Protein AF-0000000075076396 (afdb_homodimer)

Sequence (566 aa):
MNNNVFSEILSGLYDNEVVPYLGPGVLFDSNHKKTGQPIPADSESLILAMNDGQPMAPKLMYEFPRAAMNRELKRGRNFLTQFLDGVYGHSDWTRASIHNWLAEWRPHYVVDINRDTQLLDSYADVEHTLIVGVARITASQNRFKIFHYDGKEYLEIDQADANSNIPILFKPMGTPKPVSNYIASDADYVDYITELMGGFAIPQFLKEYRKDKKYLLLGLPLNRDSERMVMSDIVYAASEPKGWVMRKNPTVKEQRFCKRLGLEIIPVDCKDFMDYMIAKEAAMNNNVFSEILSGLYDNEVVPYLGPGVLFDSNHKKTGQPIPADSESLILAMNDGQPMAPKLMYEFPRAAMNRELKRGRNFLTQFLDGVYGHSDWTRASIHNWLAEWRPHYVVDINRDTQLLDSYADVEHTLIVGVARITASQNRFKIFHYDGKEYLEIDQADANSNIPILFKPMGTPKPVSNYIASDADYVDYITELMGGFAIPQFLKEYRKDKKYLLLGLPLNRDSERMVMSDIVYAASEPKGWVMRKNPTVKEQRFCKRLGLEIIPVDCKDFMDYMIAKEAA

Organism: Methylotuvimicrobium buryatense (NCBI:txid95641)

Structure (mmCIF, N/CA/C/O backbone):
data_AF-0000000075076396-model_v1
#
loop_
_entity.id
_entity.type
_entity.pdbx_description
1 polymer 'SIR2 family protein'
#
loop_
_atom_site.group_PDB
_atom_site.id
_atom_site.type_symbol
_atom_site.label_atom_id
_atom_site.label_alt_id
_atom_site.label_comp_id
_atom_site.label_asym_id
_atom_site.label_entity_id
_atom_site.label_seq_id
_atom_site.pdbx_PDB_ins_code
_atom_site.Cartn_x
_atom_site.Cartn_y
_atom_site.Cartn_z
_atom_site.occupancy
_atom_site.B_iso_or_equiv
_atom_site.auth_seq_id
_atom_site.auth_comp_id
_atom_site.auth_asym_id
_atom_site.auth_atom_id
_atom_site.pdbx_PDB_model_num
ATOM 1 N N . MET A 1 1 ? 13.984 -13.812 -32.938 1 51.5 1 MET A N 1
ATOM 2 C CA . MET A 1 1 ? 14.164 -14.438 -31.625 1 51.5 1 MET A CA 1
ATOM 3 C C . MET A 1 1 ? 15.391 -15.344 -31.625 1 51.5 1 MET A C 1
ATOM 5 O O . MET A 1 1 ? 15.641 -16.062 -32.594 1 51.5 1 MET A O 1
ATOM 9 N N . ASN A 1 2 ? 16.422 -14.977 -30.938 1 59.59 2 ASN A N 1
ATOM 10 C CA . ASN A 1 2 ? 17.656 -15.766 -30.969 1 59.59 2 ASN A CA 1
ATOM 11 C C . ASN A 1 2 ? 17.391 -17.219 -30.609 1 59.59 2 ASN A C 1
ATOM 13 O O . ASN A 1 2 ? 17 -17.531 -29.484 1 59.59 2 ASN A O 1
ATOM 17 N N . ASN A 1 3 ? 17.375 -18.094 -31.578 1 65.75 3 ASN A N 1
ATOM 18 C CA . ASN A 1 3 ? 17.062 -19.516 -31.562 1 65.75 3 ASN A CA 1
ATOM 19 C C . ASN A 1 3 ? 17.875 -20.266 -30.484 1 65.75 3 ASN A C 1
ATOM 21 O O . ASN A 1 3 ? 17.359 -21.172 -29.844 1 65.75 3 ASN A O 1
ATOM 25 N N . ASN A 1 4 ? 18.984 -19.766 -30.172 1 77.12 4 ASN A N 1
ATOM 26 C CA . ASN A 1 4 ? 19.844 -20.484 -29.25 1 77.12 4 ASN A CA 1
ATOM 27 C C . ASN A 1 4 ? 19.344 -20.359 -27.812 1 77.12 4 ASN A C 1
ATOM 29 O O . ASN A 1 4 ? 19.328 -21.328 -27.062 1 77.12 4 ASN A O 1
ATOM 33 N N . VAL A 1 5 ? 18.844 -19.203 -27.422 1 83.88 5 VAL A N 1
ATOM 34 C CA . VAL A 1 5 ? 18.406 -18.984 -26.047 1 83.88 5 VAL A CA 1
ATOM 35 C C . VAL A 1 5 ? 17.141 -19.781 -25.766 1 83.88 5 VAL A C 1
ATOM 37 O O . VAL A 1 5 ? 17 -20.375 -24.688 1 83.88 5 VAL A O 1
ATOM 40 N N . PHE A 1 6 ? 16.344 -19.906 -26.75 1 85.06 6 PHE A N 1
ATOM 41 C CA . PHE A 1 6 ? 15.094 -20.656 -26.578 1 85.06 6 PHE A CA 1
ATOM 42 C C . PHE A 1 6 ? 15.375 -22.141 -26.422 1 85.06 6 PHE A C 1
ATOM 44 O O . PHE A 1 6 ? 14.695 -22.828 -25.656 1 85.06 6 PHE A O 1
ATOM 51 N N . SER A 1 7 ? 16.359 -22.562 -27.172 1 86.44 7 SER A N 1
ATOM 52 C CA . SER A 1 7 ? 16.734 -23.984 -27.062 1 86.44 7 SER A CA 1
ATOM 53 C C . SER A 1 7 ? 17.234 -24.312 -25.656 1 86.44 7 SER A C 1
ATOM 55 O O . SER A 1 7 ? 16.891 -25.359 -25.109 1 86.44 7 SER A O 1
ATOM 57 N N . GLU A 1 8 ? 17.984 -23.438 -25.172 1 89.44 8 GLU A N 1
ATOM 58 C CA . GLU A 1 8 ? 18.484 -23.609 -23.812 1 89.44 8 GLU A CA 1
ATOM 59 C C . GLU A 1 8 ? 17.344 -23.609 -22.797 1 89.44 8 GLU A C 1
ATOM 61 O O . GLU A 1 8 ? 17.312 -24.453 -21.891 1 89.44 8 GLU A O 1
ATOM 66 N N . ILE A 1 9 ? 16.516 -22.688 -22.984 1 90.62 9 ILE A N 1
ATOM 67 C CA . ILE A 1 9 ? 15.375 -22.547 -22.078 1 90.62 9 ILE A CA 1
ATOM 68 C C . ILE A 1 9 ? 14.5 -23.797 -22.141 1 90.62 9 ILE A C 1
ATOM 70 O O . ILE A 1 9 ? 14.148 -24.359 -21.109 1 90.62 9 ILE A O 1
ATOM 74 N N . LEU A 1 10 ? 14.273 -24.219 -23.359 1 90.12 10 LEU A N 1
ATOM 75 C CA . LEU A 1 10 ? 13.383 -25.359 -23.547 1 90.12 10 LEU A CA 1
ATOM 76 C C . LEU A 1 10 ? 14 -26.641 -22.984 1 90.12 10 LEU A C 1
ATOM 78 O O . LEU A 1 10 ? 13.32 -27.422 -22.328 1 90.12 10 LEU A O 1
ATOM 82 N N . SER A 1 11 ? 15.242 -26.812 -23.25 1 91 11 SER A N 1
ATOM 83 C CA . SER A 1 11 ? 15.938 -27.969 -22.688 1 91 11 SER A CA 1
ATOM 84 C C . SER A 1 11 ? 15.906 -27.938 -21.156 1 91 11 SER A C 1
ATOM 86 O O . SER A 1 11 ? 15.664 -28.969 -20.516 1 91 11 SER A O 1
ATOM 88 N N . GLY A 1 12 ? 16.141 -26.797 -20.625 1 92.62 12 GLY A N 1
ATOM 89 C CA . GLY A 1 12 ? 16.094 -26.625 -19.172 1 92.62 12 GLY A CA 1
ATOM 90 C C . GLY A 1 12 ? 14.719 -26.891 -18.594 1 92.62 12 GLY A C 1
ATOM 91 O O . GLY A 1 12 ? 14.602 -27.453 -17.5 1 92.62 12 GLY A O 1
ATOM 92 N N . LEU A 1 13 ? 13.742 -26.469 -19.328 1 91.69 13 LEU A N 1
ATOM 93 C CA . LEU A 1 13 ? 12.367 -26.703 -18.906 1 91.69 13 LEU A CA 1
ATOM 94 C C . LEU A 1 13 ? 12.055 -28.188 -18.859 1 91.69 13 LEU A C 1
ATOM 96 O O . LEU A 1 13 ? 11.547 -28.703 -17.859 1 91.69 13 LEU A O 1
ATOM 100 N N . TYR A 1 14 ? 12.484 -28.891 -19.891 1 90.56 14 TYR A N 1
ATOM 101 C CA . TYR A 1 14 ? 12.164 -30.297 -20.016 1 90.56 14 TYR A CA 1
ATOM 102 C C . TYR A 1 14 ? 13 -31.141 -19.047 1 90.56 14 TYR A C 1
ATOM 104 O O . TYR A 1 14 ? 12.555 -32.188 -18.594 1 90.56 14 TYR A O 1
ATOM 112 N N . ASP A 1 15 ? 14.133 -30.609 -18.625 1 93.12 15 ASP A N 1
ATOM 113 C CA . ASP A 1 15 ? 15.008 -31.297 -17.688 1 93.12 15 ASP A CA 1
ATOM 114 C C . ASP A 1 15 ? 14.688 -30.891 -16.25 1 93.12 15 ASP A C 1
ATOM 116 O O . ASP A 1 15 ? 15.359 -31.312 -15.305 1 93.12 15 ASP A O 1
ATOM 120 N N . ASN A 1 16 ? 13.703 -30.031 -16.078 1 94.31 16 ASN A N 1
ATOM 121 C CA . ASN A 1 16 ? 13.258 -29.547 -14.781 1 94.31 16 ASN A CA 1
ATOM 122 C C . ASN A 1 16 ? 14.352 -28.75 -14.07 1 94.31 16 ASN A C 1
ATOM 124 O O . ASN A 1 16 ? 14.438 -28.766 -12.844 1 94.31 16 ASN A O 1
ATOM 128 N N . GLU A 1 17 ? 15.203 -28.156 -14.898 1 94.94 17 GLU A N 1
ATOM 129 C CA . GLU A 1 17 ? 16.234 -27.25 -14.391 1 94.94 17 GLU A CA 1
ATOM 130 C C . GLU A 1 17 ? 15.75 -25.812 -14.406 1 94.94 17 GLU A C 1
ATOM 132 O O . GLU A 1 17 ? 16.25 -24.969 -13.648 1 94.94 17 GLU A O 1
ATOM 137 N N . VAL A 1 18 ? 14.82 -25.578 -15.281 1 96.06 18 VAL A N 1
ATOM 138 C CA . VAL A 1 18 ? 14.188 -24.266 -15.383 1 96.06 18 VAL A CA 1
ATOM 139 C C . VAL A 1 18 ? 12.727 -24.375 -14.938 1 96.06 18 VAL A C 1
ATOM 141 O O . VAL A 1 18 ? 12 -25.266 -15.375 1 96.06 18 VAL A O 1
ATOM 144 N N . VAL A 1 19 ? 12.32 -23.516 -14.016 1 97.31 19 VAL A N 1
ATOM 145 C CA . VAL A 1 19 ? 10.969 -23.531 -13.461 1 97.31 19 VAL A CA 1
ATOM 146 C C . VAL A 1 19 ? 10.125 -22.453 -14.133 1 97.31 19 VAL A C 1
ATOM 148 O O . VAL A 1 19 ? 10.516 -21.281 -14.164 1 97.31 19 VAL A O 1
ATOM 151 N N . PRO A 1 20 ? 8.992 -22.812 -14.711 1 97.88 20 PRO A N 1
ATOM 152 C CA . PRO A 1 20 ? 8.086 -21.781 -15.219 1 97.88 20 PRO A CA 1
ATOM 153 C C . PRO A 1 20 ? 7.422 -20.969 -14.102 1 97.88 20 PRO A C 1
ATOM 155 O O . PRO A 1 20 ? 6.93 -21.547 -13.133 1 97.88 20 PRO A O 1
ATOM 158 N N . TYR A 1 21 ? 7.465 -19.719 -14.148 1 98.06 21 TYR A N 1
ATOM 159 C CA . TYR A 1 21 ? 6.773 -18.766 -13.297 1 98.06 21 TYR A CA 1
ATOM 160 C C . TYR A 1 21 ? 5.723 -17.984 -14.078 1 98.06 21 TYR A C 1
ATOM 162 O O . TYR A 1 21 ? 6.059 -17.141 -14.914 1 98.06 21 TYR A O 1
ATOM 170 N N . LEU A 1 22 ? 4.473 -18.234 -13.766 1 98.31 22 LEU A N 1
ATOM 171 C CA . LEU A 1 22 ? 3.381 -17.75 -14.609 1 98.31 22 LEU A CA 1
ATOM 172 C C . LEU A 1 22 ? 2.744 -16.5 -14.023 1 98.31 22 LEU A C 1
ATOM 174 O O . LEU A 1 22 ? 2.271 -16.516 -12.891 1 98.31 22 LEU A O 1
ATOM 178 N N . GLY A 1 23 ? 2.758 -15.469 -14.82 1 97.62 23 GLY A N 1
ATOM 179 C CA . GLY A 1 23 ? 2.035 -14.25 -14.484 1 97.62 23 GLY A CA 1
ATOM 180 C C . GLY A 1 23 ? 0.743 -14.094 -15.266 1 97.62 23 GLY A C 1
ATOM 181 O O . GLY A 1 23 ? 0.327 -15.008 -15.977 1 97.62 23 GLY A O 1
ATOM 182 N N . PRO A 1 24 ? 0.128 -12.977 -15.125 1 97.25 24 PRO A N 1
ATOM 183 C CA . PRO A 1 24 ? -1.188 -12.773 -15.727 1 97.25 24 PRO A CA 1
ATOM 184 C C . PRO A 1 24 ? -1.147 -12.82 -17.25 1 97.25 24 PRO A C 1
ATOM 186 O O . PRO A 1 24 ? -2.141 -13.188 -17.891 1 97.25 24 PRO A O 1
ATOM 189 N N . GLY A 1 25 ? -0.046 -12.547 -17.844 1 96.88 25 GLY A N 1
ATOM 190 C CA . GLY A 1 25 ? 0.075 -12.523 -19.281 1 96.88 25 GLY A CA 1
ATOM 191 C C . GLY A 1 25 ? -0.134 -13.875 -19.922 1 96.88 25 GLY A C 1
ATOM 192 O O . GLY A 1 25 ? -0.387 -13.969 -21.125 1 96.88 25 GLY A O 1
ATOM 193 N N . VAL A 1 26 ? 0.025 -14.93 -19.172 1 98.06 26 VAL A N 1
ATOM 194 C CA . VAL A 1 26 ? -0.122 -16.266 -19.75 1 98.06 26 VAL A CA 1
ATOM 195 C C . VAL A 1 26 ? -1.585 -16.516 -20.094 1 98.06 26 VAL A C 1
ATOM 197 O O . VAL A 1 26 ? -1.9 -17.469 -20.828 1 98.06 26 VAL A O 1
ATOM 200 N N . LEU A 1 27 ? -2.445 -15.664 -19.547 1 98.25 27 LEU A N 1
ATOM 201 C CA . LEU A 1 27 ? -3.879 -15.836 -19.766 1 98.25 27 LEU A CA 1
ATOM 202 C C . LEU A 1 27 ? -4.367 -14.922 -20.891 1 98.25 27 LEU A C 1
ATOM 204 O O . LEU A 1 27 ? -5.57 -14.672 -21.016 1 98.25 27 LEU A O 1
ATOM 208 N N . PHE A 1 28 ? -3.514 -14.438 -21.797 1 96.88 28 PHE A N 1
ATOM 209 C CA . PHE A 1 28 ? -3.785 -13.406 -22.797 1 96.88 28 PHE A CA 1
ATOM 210 C C . PHE A 1 28 ? -4.863 -13.859 -23.766 1 96.88 28 PHE A C 1
ATOM 212 O O . PHE A 1 28 ? -5.57 -13.039 -24.359 1 96.88 28 PHE A O 1
ATOM 219 N N . ASP A 1 29 ? -5.035 -15.156 -23.969 1 97.62 29 ASP A N 1
ATOM 220 C CA . ASP A 1 29 ? -5.973 -15.648 -24.969 1 97.62 29 ASP A CA 1
ATOM 221 C C . ASP A 1 29 ? -7.086 -16.469 -24.328 1 97.62 29 ASP A C 1
ATOM 223 O O . ASP A 1 29 ? -7.727 -17.281 -25 1 97.62 29 ASP A O 1
ATOM 227 N N . SER A 1 30 ? -7.277 -16.375 -23.016 1 98.19 30 SER A N 1
ATOM 228 C CA . SER A 1 30 ? -8.375 -17.031 -22.328 1 98.19 30 SER A CA 1
ATOM 229 C C . SER A 1 30 ? -9.602 -16.125 -22.234 1 98.19 30 SER A C 1
ATOM 231 O O . SER A 1 30 ? -9.508 -14.984 -21.781 1 98.19 30 SER A O 1
ATOM 233 N N . ASN A 1 31 ? -10.711 -16.625 -22.688 1 98.38 31 ASN A N 1
ATOM 234 C CA . ASN A 1 31 ? -11.953 -15.852 -22.719 1 98.38 31 ASN A CA 1
ATOM 235 C C . ASN A 1 31 ? -13.102 -16.609 -22.062 1 98.38 31 ASN A C 1
ATOM 237 O O . ASN A 1 31 ? -13.078 -17.844 -21.984 1 98.38 31 ASN A O 1
ATOM 241 N N . HIS A 1 32 ? -14.023 -15.82 -21.609 1 98.06 32 HIS A N 1
ATOM 242 C CA . HIS A 1 32 ? -15.234 -16.438 -21.094 1 98.06 32 HIS A CA 1
ATOM 243 C C . HIS A 1 32 ? -15.969 -17.219 -22.172 1 98.06 32 HIS A C 1
ATOM 245 O O . HIS A 1 32 ? -16.188 -16.703 -23.266 1 98.06 32 HIS A O 1
ATOM 251 N N . LYS A 1 33 ? -16.375 -18.406 -21.875 1 97.38 33 LYS A N 1
ATOM 252 C CA . LYS A 1 33 ? -16.953 -19.297 -22.875 1 97.38 33 LYS A CA 1
ATOM 253 C C . LYS A 1 33 ? -18.281 -18.766 -23.391 1 97.38 33 LYS A C 1
ATOM 255 O O . LYS A 1 33 ? -18.594 -18.891 -24.578 1 97.38 33 LYS A O 1
ATOM 260 N N . LYS A 1 34 ? -19.047 -18.125 -22.562 1 96.56 34 LYS A N 1
ATOM 261 C CA . LYS A 1 34 ? -20.375 -17.656 -22.938 1 96.56 34 LYS A CA 1
ATOM 262 C C . LYS A 1 34 ? -20.312 -16.234 -23.484 1 96.56 34 LYS A C 1
ATOM 264 O O . LYS A 1 34 ? -20.906 -15.938 -24.531 1 96.56 34 LYS A O 1
ATOM 269 N N . THR A 1 35 ? -19.609 -15.328 -22.859 1 95.62 35 THR A N 1
ATOM 270 C CA . THR A 1 35 ? -19.672 -13.914 -23.203 1 95.62 35 THR A CA 1
ATOM 271 C C . THR A 1 35 ? -18.547 -13.531 -24.156 1 95.62 35 THR A C 1
ATOM 273 O O . THR A 1 35 ? -18.594 -12.477 -24.797 1 95.62 35 THR A O 1
ATOM 276 N N . GLY A 1 36 ? -17.469 -14.289 -24.156 1 96.69 36 GLY A N 1
ATOM 277 C CA . GLY A 1 36 ? -16.344 -13.984 -25 1 96.69 36 GLY A CA 1
ATOM 278 C C . GLY A 1 36 ? -15.414 -12.938 -24.422 1 96.69 36 GLY A C 1
ATOM 279 O O . GLY A 1 36 ? -14.383 -12.609 -25 1 96.69 36 GLY A O 1
ATOM 280 N N . GLN A 1 37 ? -15.68 -12.422 -23.234 1 96.94 37 GLN A N 1
ATOM 281 C CA . GLN A 1 37 ? -14.844 -11.414 -22.594 1 96.94 37 GLN A CA 1
ATOM 282 C C . GLN A 1 37 ? -13.547 -12.023 -22.062 1 96.94 37 GLN A C 1
ATOM 284 O O . GLN A 1 37 ? -13.539 -13.156 -21.578 1 96.94 37 GLN A O 1
ATOM 289 N N . PRO A 1 38 ? -12.523 -11.258 -22.156 1 97.94 38 PRO A N 1
ATOM 290 C CA . PRO A 1 38 ? -11.25 -11.773 -21.641 1 97.94 38 PRO A CA 1
ATOM 291 C C . PRO A 1 38 ? -11.273 -11.992 -20.125 1 97.94 38 PRO A C 1
ATOM 293 O O . PRO A 1 38 ? -11.898 -11.219 -19.406 1 97.94 38 PRO A O 1
ATOM 296 N N . ILE A 1 39 ? -10.562 -13 -19.703 1 98.44 39 ILE A N 1
ATOM 297 C CA . ILE A 1 39 ? -10.438 -13.273 -18.266 1 98.44 39 ILE A CA 1
ATOM 298 C C . ILE A 1 39 ? -9.703 -12.133 -17.578 1 98.44 39 ILE A C 1
ATOM 300 O O . ILE A 1 39 ? -8.625 -11.727 -18.031 1 98.44 39 ILE A O 1
ATOM 304 N N . PRO A 1 40 ? -10.242 -11.516 -16.547 1 98.19 40 PRO A N 1
ATOM 305 C CA . PRO A 1 40 ? -9.461 -10.539 -15.781 1 98.19 40 PRO A CA 1
ATOM 306 C C . PRO A 1 40 ? -8.289 -11.172 -15.047 1 98.19 40 PRO A C 1
ATOM 308 O O . PRO A 1 40 ? -8.484 -12.055 -14.211 1 98.19 40 PRO A O 1
ATOM 311 N N . ALA A 1 41 ? -7.086 -10.797 -15.352 1 96 41 ALA A N 1
ATOM 312 C CA . ALA A 1 41 ? -5.934 -11.445 -14.727 1 96 41 ALA A CA 1
ATOM 313 C C . ALA A 1 41 ? -4.926 -10.406 -14.234 1 96 41 ALA A C 1
ATOM 315 O O . ALA A 1 41 ? -4.32 -10.578 -13.172 1 96 41 ALA A O 1
ATOM 316 N N . ASP A 1 42 ? -4.758 -9.344 -14.977 1 94.88 42 ASP A N 1
ATOM 317 C CA . ASP A 1 42 ? -3.826 -8.297 -14.562 1 94.88 42 ASP A CA 1
ATOM 318 C C . ASP A 1 42 ? -4.5 -7.289 -13.641 1 94.88 42 ASP A C 1
ATOM 320 O O . ASP A 1 42 ? -5.719 -7.324 -13.453 1 94.88 42 ASP A O 1
ATOM 324 N N . SER A 1 43 ? -3.762 -6.414 -13.086 1 94.88 43 SER A N 1
ATOM 325 C CA . SER A 1 43 ? -4.242 -5.457 -12.094 1 94.88 43 SER A CA 1
ATOM 326 C C . SER A 1 43 ? -5.418 -4.645 -12.633 1 94.88 43 SER A C 1
ATOM 328 O O . SER A 1 43 ? -6.477 -4.582 -12.008 1 94.88 43 SER A O 1
ATOM 330 N N . GLU A 1 44 ? -5.289 -4.078 -13.812 1 95.44 44 GLU A N 1
ATOM 331 C CA . GLU A 1 44 ? -6.312 -3.189 -14.359 1 95.44 44 GLU A CA 1
ATOM 332 C C . GLU A 1 44 ? -7.613 -3.939 -14.625 1 95.44 44 GLU A C 1
ATOM 334 O O . GLU A 1 44 ? -8.688 -3.482 -14.227 1 95.44 44 GLU A O 1
ATOM 339 N N . SER A 1 45 ? -7.508 -5.043 -15.312 1 97.31 45 SER A N 1
ATOM 340 C CA . SER A 1 45 ? -8.711 -5.793 -15.648 1 97.31 45 SER A CA 1
ATOM 341 C C . SER A 1 45 ? -9.406 -6.32 -14.398 1 97.31 45 SER A C 1
ATOM 343 O O . SER A 1 45 ? -10.633 -6.41 -14.352 1 97.31 45 SER A O 1
ATOM 345 N N . LEU A 1 46 ? -8.648 -6.672 -13.375 1 97.62 46 LEU A N 1
ATOM 346 C CA . LEU A 1 46 ? -9.234 -7.145 -12.125 1 97.62 46 LEU A CA 1
ATOM 347 C C . LEU A 1 46 ? -9.984 -6.023 -11.414 1 97.62 46 LEU A C 1
ATOM 349 O O . LEU A 1 46 ? -11.078 -6.242 -10.891 1 97.62 46 LEU A O 1
ATOM 353 N N . ILE A 1 47 ? -9.375 -4.809 -11.414 1 97.88 47 ILE A N 1
ATOM 354 C CA . ILE A 1 47 ? -10.016 -3.67 -10.766 1 97.88 47 ILE A CA 1
ATOM 355 C C . ILE A 1 47 ? -11.336 -3.348 -11.469 1 97.88 47 ILE A C 1
ATOM 357 O O . ILE A 1 47 ? -12.367 -3.156 -10.82 1 97.88 47 ILE A O 1
ATOM 361 N N . LEU A 1 48 ? -11.305 -3.338 -12.82 1 97.88 48 LEU A N 1
ATOM 362 C CA . LEU A 1 48 ? -12.508 -3.064 -13.594 1 97.88 48 LEU A CA 1
ATOM 363 C C . LEU A 1 48 ? -13.578 -4.113 -13.32 1 97.88 48 LEU A C 1
ATOM 365 O O . LEU A 1 48 ? -14.742 -3.773 -13.102 1 97.88 48 LEU A O 1
ATOM 369 N N . ALA A 1 49 ? -13.156 -5.344 -13.32 1 97.75 49 ALA A N 1
ATOM 370 C CA . ALA A 1 49 ? -14.109 -6.422 -13.07 1 97.75 49 ALA A CA 1
ATOM 371 C C . ALA A 1 49 ? -14.719 -6.305 -11.68 1 97.75 49 ALA A C 1
ATOM 373 O O . ALA A 1 49 ? -15.906 -6.57 -11.484 1 97.75 49 ALA A O 1
ATOM 374 N N . MET A 1 50 ? -13.914 -5.93 -10.734 1 97.94 50 MET A N 1
ATOM 375 C CA . MET A 1 50 ? -14.344 -5.824 -9.344 1 97.94 50 MET A CA 1
ATOM 376 C C . MET A 1 50 ? -15.305 -4.648 -9.156 1 97.94 50 MET A C 1
ATOM 378 O O . MET A 1 50 ? -16.125 -4.648 -8.234 1 97.94 50 MET A O 1
ATOM 382 N N . ASN A 1 51 ? -15.148 -3.676 -9.992 1 97.12 51 ASN A N 1
ATOM 383 C CA . ASN A 1 51 ? -15.961 -2.467 -9.891 1 97.12 51 ASN A CA 1
ATOM 384 C C . ASN A 1 51 ? -16.953 -2.363 -11.039 1 97.12 51 ASN A C 1
ATOM 386 O O . ASN A 1 51 ? -17.188 -1.276 -11.57 1 97.12 51 ASN A O 1
ATOM 390 N N . ASP A 1 52 ? -17.484 -3.516 -11.531 1 94.81 52 ASP A N 1
ATOM 391 C CA . ASP A 1 52 ? -18.562 -3.611 -12.5 1 94.81 52 ASP A CA 1
ATOM 392 C C . ASP A 1 52 ? -18.172 -2.979 -13.828 1 94.81 52 ASP A C 1
ATOM 394 O O . ASP A 1 52 ? -18.969 -2.281 -14.453 1 94.81 52 ASP A O 1
ATOM 398 N N . GLY A 1 53 ? -16.922 -3.121 -14.133 1 95.06 53 GLY A N 1
ATOM 399 C CA . GLY A 1 53 ? -16.453 -2.662 -15.43 1 95.06 53 GLY A CA 1
ATOM 400 C C . GLY A 1 53 ? -16.078 -1.19 -15.438 1 95.06 53 GLY A C 1
ATOM 401 O O . GLY A 1 53 ? -15.688 -0.652 -16.484 1 95.06 53 GLY A O 1
ATOM 402 N N . GLN A 1 54 ? -16.109 -0.548 -14.258 1 96.19 54 GLN A N 1
ATOM 403 C CA . GLN A 1 54 ? -15.836 0.882 -14.164 1 96.19 54 GLN A CA 1
ATOM 404 C C . GLN A 1 54 ? -14.508 1.142 -13.461 1 96.19 54 GLN A C 1
ATOM 406 O O . GLN A 1 54 ? -14.164 0.447 -12.508 1 96.19 54 GLN A O 1
ATOM 411 N N . PRO A 1 55 ? -13.828 2.107 -14.016 1 95.5 55 PRO A N 1
ATOM 412 C CA . PRO A 1 55 ? -12.594 2.465 -13.305 1 95.5 55 PRO A CA 1
ATOM 413 C C . PRO A 1 55 ? -12.859 3.055 -11.922 1 95.5 55 PRO A C 1
ATOM 415 O O . PRO A 1 55 ? -13.898 3.688 -11.711 1 95.5 55 PRO A O 1
ATOM 418 N N . MET A 1 56 ? -11.992 2.771 -11.016 1 94.06 56 MET A N 1
ATOM 419 C CA . MET A 1 56 ? -12.023 3.402 -9.695 1 94.06 56 MET A CA 1
ATOM 420 C C . MET A 1 56 ? -11.172 4.668 -9.68 1 94.06 56 MET A C 1
ATOM 422 O O . MET A 1 56 ? -10.695 5.109 -10.727 1 94.06 56 MET A O 1
ATOM 426 N N . ALA A 1 57 ? -11.055 5.309 -8.484 1 88.56 57 ALA A N 1
ATOM 427 C CA . ALA A 1 57 ? -10.188 6.477 -8.367 1 88.56 57 ALA A CA 1
ATOM 428 C C . ALA A 1 57 ? -8.773 6.156 -8.852 1 88.56 57 ALA A C 1
ATOM 430 O O . ALA A 1 57 ? -8.297 5.031 -8.688 1 88.56 57 ALA A O 1
ATOM 431 N N . PRO A 1 58 ? -8.094 7.066 -9.492 1 84.69 58 PRO A N 1
ATOM 432 C CA . PRO A 1 58 ? -6.777 6.84 -10.094 1 84.69 58 PRO A CA 1
ATOM 433 C C . PRO A 1 58 ? -5.793 6.188 -9.125 1 84.69 58 PRO A C 1
ATOM 435 O O . PRO A 1 58 ? -5.031 5.301 -9.516 1 84.69 58 PRO A O 1
ATOM 438 N N . LYS A 1 59 ? -5.844 6.559 -7.922 1 83.94 59 LYS A N 1
ATOM 439 C CA . LYS A 1 59 ? -4.914 5.996 -6.945 1 83.94 59 LYS A CA 1
ATOM 440 C C . LYS A 1 59 ? -5.184 4.508 -6.727 1 83.94 59 LYS A C 1
ATOM 442 O O . LYS A 1 59 ? -4.254 3.732 -6.484 1 83.94 59 LYS A O 1
ATOM 447 N N . LEU A 1 60 ? -6.434 4.207 -6.805 1 91.5 60 LEU A N 1
ATOM 448 C CA . LEU A 1 60 ? -6.824 2.818 -6.605 1 91.5 60 LEU A CA 1
ATOM 449 C C . LEU A 1 60 ? -6.531 1.986 -7.848 1 91.5 60 LEU A C 1
ATOM 451 O O . LEU A 1 60 ? -6.312 0.776 -7.754 1 91.5 60 LEU A O 1
ATOM 455 N N . MET A 1 61 ? -6.473 2.674 -8.977 1 92.19 61 MET A N 1
ATOM 456 C CA . MET A 1 61 ? -6.242 1.986 -10.242 1 92.19 61 MET A CA 1
ATOM 457 C C . MET A 1 61 ? -4.781 1.564 -10.375 1 92.19 61 MET A C 1
ATOM 459 O O . MET A 1 61 ? -4.438 0.786 -11.266 1 92.19 61 MET A O 1
ATOM 463 N N . TYR A 1 62 ? -3.98 2.016 -9.398 1 88.06 62 TYR A N 1
ATOM 464 C CA . TYR A 1 62 ? -2.541 1.788 -9.469 1 88.06 62 TYR A CA 1
ATOM 465 C C . TYR A 1 62 ? -2.219 0.302 -9.367 1 88.06 62 TYR A C 1
ATOM 467 O O . TYR A 1 62 ? -1.393 -0.213 -10.125 1 88.06 62 TYR A O 1
ATOM 475 N N . GLU A 1 63 ? -2.797 -0.377 -8.477 1 92.56 63 GLU A N 1
ATOM 476 C CA . GLU A 1 63 ? -2.598 -1.815 -8.328 1 92.56 63 GLU A CA 1
ATOM 477 C C . GLU A 1 63 ? -3.807 -2.475 -7.672 1 92.56 63 GLU A C 1
ATOM 479 O O . GLU A 1 63 ? -4.43 -1.896 -6.781 1 92.56 63 GLU A O 1
ATOM 484 N N . PHE A 1 64 ? -4.031 -3.664 -8.07 1 96.19 64 PHE A N 1
ATOM 485 C CA . PHE A 1 64 ? -5.219 -4.402 -7.652 1 96.19 64 PHE A CA 1
ATOM 486 C C . PHE A 1 64 ? -5.277 -4.504 -6.133 1 96.19 64 PHE A C 1
ATOM 488 O O . PHE A 1 64 ? -6.34 -4.309 -5.535 1 96.19 64 PHE A O 1
ATOM 495 N N . PRO A 1 65 ? -4.102 -4.789 -5.41 1 96.06 65 PRO A N 1
ATOM 496 C CA . PRO A 1 65 ? -4.18 -4.938 -3.953 1 96.06 65 PRO A CA 1
ATOM 497 C C . PRO A 1 65 ? -4.734 -3.691 -3.264 1 96.06 65 PRO A C 1
ATOM 499 O O . PRO A 1 65 ? -5.492 -3.803 -2.297 1 96.06 65 PRO A O 1
ATOM 502 N N . ARG A 1 66 ? -4.449 -2.564 -3.791 1 93.94 66 ARG A N 1
ATOM 503 C CA . ARG A 1 66 ? -4.926 -1.311 -3.215 1 93.94 66 ARG A CA 1
ATOM 504 C C . ARG A 1 66 ? -6.426 -1.146 -3.422 1 93.94 66 ARG A C 1
ATOM 506 O O . ARG A 1 66 ? -7.145 -0.742 -2.504 1 93.94 66 ARG A O 1
ATOM 513 N N . ALA A 1 67 ? -6.879 -1.405 -4.637 1 96.69 67 ALA A N 1
ATOM 514 C CA . ALA A 1 67 ? -8.305 -1.362 -4.934 1 96.69 67 ALA A CA 1
ATOM 515 C C . ALA A 1 67 ? -9.07 -2.387 -4.102 1 96.69 67 ALA A C 1
ATOM 517 O O . ALA A 1 67 ? -10.156 -2.098 -3.596 1 96.69 67 ALA A O 1
ATOM 518 N N . ALA A 1 68 ? -8.469 -3.537 -3.984 1 97.69 68 ALA A N 1
ATOM 519 C CA . ALA A 1 68 ? -9.078 -4.598 -3.182 1 97.69 68 ALA A CA 1
ATOM 520 C C . ALA A 1 68 ? -9.195 -4.176 -1.721 1 97.69 68 ALA A C 1
ATOM 522 O O . ALA A 1 68 ? -10.188 -4.48 -1.06 1 97.69 68 ALA A O 1
ATOM 523 N N . MET A 1 69 ? -8.227 -3.49 -1.198 1 96.06 69 MET A N 1
ATOM 524 C CA . MET A 1 69 ? -8.273 -2.992 0.174 1 96.06 69 MET A CA 1
ATOM 525 C C . MET A 1 69 ? -9.43 -2.021 0.362 1 96.06 69 MET A C 1
ATOM 527 O O . MET A 1 69 ? -10.117 -2.061 1.383 1 96.06 69 MET A O 1
ATOM 531 N N . ASN A 1 70 ? -9.586 -1.145 -0.601 1 95.38 70 ASN A N 1
ATOM 532 C CA . ASN A 1 70 ? -10.688 -0.189 -0.558 1 95.38 70 ASN A CA 1
ATOM 533 C C . ASN A 1 70 ? -12.039 -0.895 -0.475 1 95.38 70 ASN A C 1
ATOM 535 O O . ASN A 1 70 ? -12.891 -0.53 0.344 1 95.38 70 ASN A O 1
ATOM 539 N N . ARG A 1 71 ? -12.203 -1.952 -1.257 1 96.19 71 ARG A N 1
ATOM 540 C CA . ARG A 1 71 ? -13.461 -2.688 -1.287 1 96.19 71 ARG A CA 1
ATOM 541 C C . ARG A 1 71 ? -13.648 -3.502 -0.012 1 96.19 71 ARG A C 1
ATOM 543 O O . ARG A 1 71 ? -14.773 -3.652 0.473 1 96.19 71 ARG A O 1
ATOM 550 N N . GLU A 1 72 ? -12.57 -3.998 0.431 1 95.81 72 GLU A N 1
ATOM 551 C CA . GLU A 1 72 ? -12.641 -4.738 1.688 1 95.81 72 GLU A CA 1
ATOM 552 C C . GLU A 1 72 ? -13.094 -3.836 2.832 1 95.81 72 GLU A C 1
ATOM 554 O O . GLU A 1 72 ? -13.875 -4.258 3.689 1 95.81 72 GLU A O 1
ATOM 559 N N . LEU A 1 73 ? -12.602 -2.611 2.881 1 91.56 73 LEU A N 1
ATOM 560 C CA . LEU A 1 73 ? -12.961 -1.665 3.93 1 91.56 73 LEU A CA 1
ATOM 561 C C . LEU A 1 73 ? -14.445 -1.32 3.865 1 91.56 73 LEU A C 1
ATOM 563 O O . LEU A 1 73 ? -15.094 -1.156 4.902 1 91.56 73 LEU A O 1
ATOM 567 N N . LYS A 1 74 ? -15 -1.313 2.68 1 91.25 74 LYS A N 1
ATOM 568 C CA . LYS A 1 74 ? -16.375 -0.872 2.482 1 91.25 74 LYS A CA 1
ATOM 569 C C . LYS A 1 74 ? -17.344 -2.045 2.576 1 91.25 74 LYS A C 1
ATOM 571 O O . LYS A 1 74 ? -18.453 -1.899 3.1 1 91.25 74 LYS A O 1
ATOM 576 N N . ARG A 1 75 ? -16.891 -3.205 2.08 1 94 75 ARG A N 1
ATOM 577 C CA . ARG A 1 75 ? -17.859 -4.281 1.909 1 94 75 ARG A CA 1
ATOM 578 C C . ARG A 1 75 ? -17.438 -5.531 2.668 1 94 75 ARG A C 1
ATOM 580 O O . ARG A 1 75 ? -18.188 -6.512 2.738 1 94 75 ARG A O 1
ATOM 587 N N . GLY A 1 76 ? -16.188 -5.527 3.146 1 93.38 76 GLY A N 1
ATOM 588 C CA . GLY A 1 76 ? -15.703 -6.656 3.92 1 93.38 76 GLY A CA 1
ATOM 589 C C . GLY A 1 76 ? -14.859 -7.621 3.104 1 93.38 76 GLY A C 1
ATOM 590 O O . GLY A 1 76 ? -14.898 -7.594 1.872 1 93.38 76 GLY A O 1
ATOM 591 N N . ARG A 1 77 ? -14.203 -8.484 3.809 1 92.56 77 ARG A N 1
ATOM 592 C CA . ARG A 1 77 ? -13.305 -9.469 3.209 1 92.56 77 ARG A CA 1
ATOM 593 C C . ARG A 1 77 ? -14.078 -10.477 2.369 1 92.56 77 ARG A C 1
ATOM 595 O O . ARG A 1 77 ? -13.586 -10.938 1.335 1 92.56 77 ARG A O 1
ATOM 602 N N . ASN A 1 78 ? -15.25 -10.82 2.811 1 95.69 78 ASN A N 1
ATOM 603 C CA . ASN A 1 78 ? -16.078 -11.797 2.109 1 95.69 78 ASN A CA 1
ATOM 604 C C . ASN A 1 78 ? -16.453 -11.32 0.71 1 95.69 78 ASN A C 1
ATOM 606 O O . ASN A 1 78 ? -16.594 -12.125 -0.208 1 95.69 78 ASN A O 1
ATOM 610 N N . PHE A 1 79 ? -16.594 -10.062 0.586 1 97.12 79 PHE A N 1
ATOM 611 C CA . PHE A 1 79 ? -16.859 -9.508 -0.734 1 97.12 79 PHE A CA 1
ATOM 612 C C . PHE A 1 79 ? -15.773 -9.891 -1.724 1 97.12 79 PHE A C 1
ATOM 614 O O . PHE A 1 79 ? -16.062 -10.312 -2.846 1 97.12 79 PHE A O 1
ATOM 621 N N . LEU A 1 80 ? -14.555 -9.773 -1.312 1 97.31 80 LEU A N 1
ATOM 622 C CA . LEU A 1 80 ? -13.422 -10.078 -2.186 1 97.31 80 LEU A CA 1
ATOM 623 C C . LEU A 1 80 ? -13.398 -11.562 -2.547 1 97.31 80 LEU A C 1
ATOM 625 O O . LEU A 1 80 ? -13.141 -11.914 -3.699 1 97.31 80 LEU A O 1
ATOM 629 N N . THR A 1 81 ? -13.664 -12.398 -1.559 1 97.56 81 THR A N 1
ATOM 630 C CA . THR A 1 81 ? -13.688 -13.844 -1.801 1 97.56 81 THR A CA 1
ATOM 631 C C . THR A 1 81 ? -14.789 -14.203 -2.795 1 97.56 81 THR A C 1
ATOM 633 O O . THR A 1 81 ? -14.555 -14.969 -3.732 1 97.56 81 THR A O 1
ATOM 636 N N . GLN A 1 82 ? -15.922 -13.609 -2.611 1 97.88 82 GLN A N 1
ATOM 637 C CA . GLN A 1 82 ? -17.047 -13.875 -3.506 1 97.88 82 GLN A CA 1
ATOM 638 C C . GLN A 1 82 ? -16.75 -13.367 -4.914 1 97.88 82 GLN A C 1
ATOM 640 O O . GLN A 1 82 ? -17.094 -14.023 -5.898 1 97.88 82 GLN A O 1
ATOM 645 N N . PHE A 1 83 ? -16.203 -12.219 -4.957 1 98.31 83 PHE A N 1
ATOM 646 C CA . PHE A 1 83 ? -15.836 -11.648 -6.246 1 98.31 83 PHE A CA 1
ATOM 647 C C . PHE A 1 83 ? -14.875 -12.562 -6.992 1 98.31 83 PHE A C 1
ATOM 649 O O . PHE A 1 83 ? -15.125 -12.93 -8.141 1 98.31 83 PHE A O 1
ATOM 656 N N . LEU A 1 84 ? -13.805 -12.992 -6.316 1 98.5 84 LEU A N 1
ATOM 657 C CA . LEU A 1 84 ? -12.773 -13.812 -6.957 1 98.5 84 LEU A CA 1
ATOM 658 C C . LEU A 1 84 ? -13.297 -15.211 -7.242 1 98.5 84 LEU A C 1
ATOM 660 O O . LEU A 1 84 ? -12.93 -15.828 -8.25 1 98.5 84 LEU A O 1
ATOM 664 N N . ASP A 1 85 ? -14.156 -15.734 -6.367 1 98.44 85 ASP A N 1
ATOM 665 C CA . ASP A 1 85 ? -14.836 -16.984 -6.664 1 98.44 85 ASP A CA 1
ATOM 666 C C . ASP A 1 85 ? -15.68 -16.875 -7.934 1 98.44 85 ASP A C 1
ATOM 668 O O . ASP A 1 85 ? -15.742 -17.812 -8.734 1 98.44 85 ASP A O 1
ATOM 672 N N . GLY A 1 86 ? -16.359 -15.734 -8.016 1 97.94 86 GLY A N 1
ATOM 673 C CA . GLY A 1 86 ? -17.156 -15.492 -9.211 1 97.94 86 GLY A CA 1
ATOM 674 C C . GLY A 1 86 ? -16.328 -15.484 -10.484 1 97.94 86 GLY A C 1
ATOM 675 O O . GLY A 1 86 ? -16.719 -16.078 -11.484 1 97.94 86 GLY A O 1
ATOM 676 N N . VAL A 1 87 ? -15.203 -14.867 -10.414 1 97.94 87 VAL A N 1
ATOM 677 C CA . VAL A 1 87 ? -14.352 -14.695 -11.586 1 97.94 87 VAL A CA 1
ATOM 678 C C . VAL A 1 87 ? -13.664 -16.016 -11.922 1 97.94 87 VAL A C 1
ATOM 680 O O . VAL A 1 87 ? -13.648 -16.438 -13.086 1 97.94 87 VAL A O 1
ATOM 683 N N . TYR A 1 88 ? -13.156 -16.719 -10.891 1 98.25 88 TYR A N 1
ATOM 684 C CA . TYR A 1 88 ? -12.211 -17.797 -11.195 1 98.25 88 TYR A CA 1
ATOM 685 C C . TYR A 1 88 ? -12.805 -19.156 -10.852 1 98.25 88 TYR A C 1
ATOM 687 O O . TYR A 1 88 ? -12.359 -20.188 -11.367 1 98.25 88 TYR A O 1
ATOM 695 N N . GLY A 1 89 ? -13.75 -19.188 -9.938 1 96.75 89 GLY A N 1
ATOM 696 C CA . GLY A 1 89 ? -14.328 -20.438 -9.492 1 96.75 89 GLY A CA 1
ATOM 697 C C . GLY A 1 89 ? -15.602 -20.797 -10.227 1 96.75 89 GLY A C 1
ATOM 698 O O . GLY A 1 89 ? -15.844 -21.984 -10.516 1 96.75 89 GLY A O 1
ATOM 699 N N . HIS A 1 90 ? -16.375 -19.797 -10.57 1 95.44 90 HIS A N 1
ATOM 700 C CA . HIS A 1 90 ? -17.734 -20.062 -11.047 1 95.44 90 HIS A CA 1
ATOM 701 C C . HIS A 1 90 ? -17.875 -19.703 -12.523 1 95.44 90 HIS A C 1
ATOM 703 O O . HIS A 1 90 ? -18.938 -19.891 -13.117 1 95.44 90 HIS A O 1
ATOM 709 N N . SER A 1 91 ? -16.859 -19.203 -13.039 1 94.31 91 SER A N 1
ATOM 710 C CA . SER A 1 91 ? -16.891 -18.844 -14.453 1 94.31 91 SER A CA 1
ATOM 711 C C . SER A 1 91 ? -16.172 -19.891 -15.305 1 94.31 91 SER A C 1
ATOM 713 O O . SER A 1 91 ? -15.211 -20.516 -14.844 1 94.31 91 SER A O 1
ATOM 715 N N . ASP A 1 92 ? -16.703 -19.984 -16.531 1 96.25 92 ASP A N 1
ATOM 716 C CA . ASP A 1 92 ? -16.078 -20.891 -17.484 1 96.25 92 ASP A CA 1
ATOM 717 C C . ASP A 1 92 ? -15.188 -20.141 -18.469 1 96.25 92 ASP A C 1
ATOM 719 O O . ASP A 1 92 ? -15.68 -19.312 -19.234 1 96.25 92 ASP A O 1
ATOM 723 N N . TRP A 1 93 ? -13.938 -20.516 -18.391 1 98.12 93 TRP A N 1
ATOM 724 C CA . TRP A 1 93 ? -12.969 -19.859 -19.25 1 98.12 93 TRP A CA 1
ATOM 725 C C . TRP A 1 93 ? -12.406 -20.828 -20.281 1 98.12 93 TRP A C 1
ATOM 727 O O . TRP A 1 93 ? -12.25 -22.016 -20 1 98.12 93 TRP A O 1
ATOM 737 N N . THR A 1 94 ? -12.109 -20.297 -21.484 1 98.5 94 THR A N 1
ATOM 738 C CA . THR A 1 94 ? -11.406 -21.109 -22.469 1 98.5 94 THR A CA 1
ATOM 739 C C . THR A 1 94 ? -9.977 -21.375 -22.031 1 98.5 94 THR A C 1
ATOM 741 O O . THR A 1 94 ? -9.414 -20.641 -21.219 1 98.5 94 THR A O 1
ATOM 744 N N . ARG A 1 95 ? -9.383 -22.469 -22.531 1 98.06 95 ARG A N 1
ATOM 745 C CA . ARG A 1 95 ? -8.031 -22.859 -22.172 1 98.06 95 ARG A CA 1
ATOM 746 C C . ARG A 1 95 ? -7.004 -21.906 -22.766 1 98.06 95 ARG A C 1
ATOM 748 O O . ARG A 1 95 ? -7.082 -21.562 -23.953 1 98.06 95 ARG A O 1
ATOM 755 N N . ALA A 1 96 ? -6.117 -21.422 -21.906 1 98.06 96 ALA A N 1
ATOM 756 C CA . ALA A 1 96 ? -5.02 -20.594 -22.406 1 98.06 96 ALA A CA 1
ATOM 757 C C . ALA A 1 96 ? -3.979 -21.438 -23.125 1 98.06 96 ALA A C 1
ATOM 759 O O . ALA A 1 96 ? -3.672 -22.562 -22.703 1 98.06 96 ALA A O 1
ATOM 760 N N . SER A 1 97 ? -3.418 -20.906 -24.172 1 97.12 97 SER A N 1
ATOM 761 C CA . SER A 1 97 ? -2.467 -21.641 -25.016 1 97.12 97 SER A CA 1
ATOM 762 C C . SER A 1 97 ? -1.228 -22.031 -24.219 1 97.12 97 SER A C 1
ATOM 764 O O . SER A 1 97 ? -0.692 -23.125 -24.406 1 97.12 97 SER A O 1
ATOM 766 N N . ILE A 1 98 ? -0.774 -21.188 -23.344 1 97.12 98 ILE A N 1
ATOM 767 C CA . ILE A 1 98 ? 0.415 -21.469 -22.547 1 97.12 98 ILE A CA 1
ATOM 768 C C . ILE A 1 98 ? 0.141 -22.641 -21.609 1 97.12 98 ILE A C 1
ATOM 770 O O . ILE A 1 98 ? 1.006 -23.5 -21.406 1 97.12 98 ILE A O 1
ATOM 774 N N . HIS A 1 99 ? -1.03 -22.672 -21.031 1 97.81 99 HIS A N 1
ATOM 775 C CA . HIS A 1 99 ? -1.381 -23.766 -20.141 1 97.81 99 HIS A CA 1
ATOM 776 C C . HIS A 1 99 ? -1.515 -25.078 -20.906 1 97.81 99 HIS A C 1
ATOM 778 O O . HIS A 1 99 ? -1.151 -26.141 -20.406 1 97.81 99 HIS A O 1
ATOM 784 N N . ASN A 1 100 ? -2.049 -25 -22.125 1 96.31 100 ASN A N 1
ATOM 785 C CA . ASN A 1 100 ? -2.072 -26.188 -22.984 1 96.31 100 ASN A CA 1
ATOM 786 C C . ASN A 1 100 ? -0.665 -26.703 -23.266 1 96.31 100 ASN A C 1
ATOM 788 O O . ASN A 1 100 ? -0.419 -27.906 -23.25 1 96.31 100 ASN A O 1
ATOM 792 N N . TRP A 1 101 ? 0.143 -25.766 -23.578 1 95 101 TRP A N 1
ATOM 793 C CA . TRP A 1 101 ? 1.54 -26.109 -23.828 1 95 101 TRP A CA 1
ATOM 794 C C . TRP A 1 101 ? 2.17 -26.766 -22.609 1 95 101 TRP A C 1
ATOM 796 O O . TRP A 1 101 ? 2.84 -27.797 -22.734 1 95 101 TRP A O 1
ATOM 806 N N . LEU A 1 102 ? 1.95 -26.25 -21.422 1 95.31 102 LEU A N 1
ATOM 807 C CA . LEU A 1 102 ? 2.479 -26.812 -20.188 1 95.31 102 LEU A CA 1
ATOM 808 C C . LEU A 1 102 ? 1.935 -28.203 -19.938 1 95.31 102 LEU A C 1
ATOM 810 O O . LEU A 1 102 ? 2.646 -29.078 -19.422 1 95.31 102 LEU A O 1
ATOM 814 N N . ALA A 1 103 ? 0.684 -28.391 -20.297 1 95.56 103 ALA A N 1
ATOM 815 C CA . ALA A 1 103 ? 0.003 -29.656 -20.047 1 95.56 103 ALA A CA 1
ATOM 816 C C . ALA A 1 103 ? 0.644 -30.797 -20.859 1 95.56 103 ALA A C 1
ATOM 818 O O . ALA A 1 103 ? 0.49 -31.969 -20.516 1 95.56 103 ALA A O 1
ATOM 819 N N . GLU A 1 104 ? 1.339 -30.422 -21.875 1 91.88 104 GLU A N 1
ATOM 820 C CA . GLU A 1 104 ? 1.965 -31.438 -22.719 1 91.88 104 GLU A CA 1
ATOM 821 C C . GLU A 1 104 ? 3.143 -32.094 -22.016 1 91.88 104 GLU A C 1
ATOM 823 O O . GLU A 1 104 ? 3.379 -33.312 -22.188 1 91.88 104 GLU A O 1
ATOM 828 N N . TRP A 1 105 ? 3.898 -31.406 -21.266 1 89.31 105 TRP A N 1
ATOM 829 C CA . TRP A 1 105 ? 5.09 -32 -20.656 1 89.31 105 TRP A CA 1
ATOM 830 C C . TRP A 1 105 ? 5.02 -31.922 -19.141 1 89.31 105 TRP A C 1
ATOM 832 O O . TRP A 1 105 ? 5.758 -32.625 -18.438 1 89.31 105 TRP A O 1
ATOM 842 N N . ARG A 1 106 ? 4.148 -31.125 -18.625 1 94.44 106 ARG A N 1
ATOM 843 C CA . ARG A 1 106 ? 3.85 -31.062 -17.203 1 94.44 106 ARG A CA 1
ATOM 844 C C . ARG A 1 106 ? 5.129 -30.969 -16.375 1 94.44 106 ARG A C 1
ATOM 846 O O . ARG A 1 106 ? 5.516 -31.938 -15.703 1 94.44 106 ARG A O 1
ATOM 853 N N . PRO A 1 107 ? 5.668 -29.781 -16.281 1 95.81 107 PRO A N 1
ATOM 854 C CA . PRO A 1 107 ? 6.867 -29.594 -15.453 1 95.81 107 PRO A CA 1
ATOM 855 C C . PRO A 1 107 ? 6.676 -30.062 -14.016 1 95.81 107 PRO A C 1
ATOM 857 O O . PRO A 1 107 ? 5.555 -30.047 -13.5 1 95.81 107 PRO A O 1
ATOM 860 N N . HIS A 1 108 ? 7.812 -30.484 -13.391 1 97.12 108 HIS A N 1
ATOM 861 C CA . HIS A 1 108 ? 7.77 -31 -12.023 1 97.12 108 HIS A CA 1
ATOM 862 C C . HIS A 1 108 ? 7.391 -29.906 -11.031 1 97.12 108 HIS A C 1
ATOM 864 O O . HIS A 1 108 ? 6.762 -30.188 -10.008 1 97.12 108 HIS A O 1
ATOM 870 N N . TYR A 1 109 ? 7.777 -28.719 -11.258 1 97.75 109 TYR A N 1
ATOM 871 C CA . TYR A 1 109 ? 7.52 -27.578 -10.383 1 97.75 109 TYR A CA 1
ATOM 872 C C . TYR A 1 109 ? 7.117 -26.359 -11.188 1 97.75 109 TYR A C 1
ATOM 874 O O . TYR A 1 109 ? 7.824 -25.953 -12.109 1 97.75 109 TYR A O 1
ATOM 882 N N . VAL A 1 110 ? 5.934 -25.812 -10.898 1 98.31 110 VAL A N 1
ATOM 883 C CA . VAL A 1 110 ? 5.426 -24.625 -11.562 1 98.31 110 VAL A CA 1
ATOM 884 C C . VAL A 1 110 ? 4.934 -23.625 -10.523 1 98.31 110 VAL A C 1
ATOM 886 O O . VAL A 1 110 ? 4.25 -24 -9.562 1 98.31 110 VAL A O 1
ATOM 889 N N . VAL A 1 111 ? 5.344 -22.375 -10.672 1 98.25 111 VAL A N 1
ATOM 890 C CA . VAL A 1 111 ? 4.797 -21.297 -9.867 1 98.25 111 VAL A CA 1
ATOM 891 C C . VAL A 1 111 ? 3.777 -20.5 -10.688 1 98.25 111 VAL A C 1
ATOM 893 O O . VAL A 1 111 ? 4.059 -20.109 -11.82 1 98.25 111 VAL A O 1
ATOM 896 N N . ASP A 1 112 ? 2.643 -20.312 -10.203 1 98.5 112 ASP A N 1
ATOM 897 C CA . ASP A 1 112 ? 1.57 -19.578 -10.875 1 98.5 112 ASP A CA 1
ATOM 898 C C . ASP A 1 112 ? 0.941 -18.562 -9.938 1 98.5 112 ASP A C 1
ATOM 900 O O . ASP A 1 112 ? 0.193 -18.906 -9.023 1 98.5 112 ASP A O 1
ATOM 904 N N . ILE A 1 113 ? 1.158 -17.281 -10.211 1 97.56 113 ILE A N 1
ATOM 905 C CA . ILE A 1 113 ? 0.69 -16.234 -9.289 1 97.56 113 ILE A CA 1
ATOM 906 C C . ILE A 1 113 ? -0.72 -15.805 -9.688 1 97.56 113 ILE A C 1
ATOM 908 O O . ILE A 1 113 ? -1.279 -14.883 -9.086 1 97.56 113 ILE A O 1
ATOM 912 N N . ASN A 1 114 ? -1.259 -16.422 -10.734 1 98.06 114 ASN A N 1
ATOM 913 C CA . ASN A 1 114 ? -2.658 -16.188 -11.062 1 98.06 114 ASN A CA 1
ATOM 914 C C . ASN A 1 114 ? -3.594 -16.984 -10.148 1 98.06 114 ASN A C 1
ATOM 916 O O . ASN A 1 114 ? -3.166 -17.922 -9.477 1 98.06 114 ASN A O 1
ATOM 920 N N . ARG A 1 115 ? -4.793 -16.578 -10.148 1 98.25 115 ARG A N 1
ATOM 921 C CA . ARG A 1 115 ? -5.723 -17.156 -9.188 1 98.25 115 ARG A CA 1
ATOM 922 C C . ARG A 1 115 ? -6.668 -18.141 -9.875 1 98.25 115 ARG A C 1
ATOM 924 O O . ARG A 1 115 ? -7.41 -18.859 -9.211 1 98.25 115 ARG A O 1
ATOM 931 N N . ASP A 1 116 ? -6.637 -18.219 -11.195 1 98.31 116 ASP A N 1
ATOM 932 C CA . ASP A 1 116 ? -7.52 -19.094 -11.953 1 98.31 116 ASP A CA 1
ATOM 933 C C . ASP A 1 116 ? -7.152 -20.562 -11.742 1 98.31 116 ASP A C 1
ATOM 935 O O . ASP A 1 116 ? -6.23 -20.875 -10.984 1 98.31 116 ASP A O 1
ATOM 939 N N . THR A 1 117 ? -7.844 -21.484 -12.438 1 98.06 117 THR A N 1
ATOM 940 C CA . THR A 1 117 ? -7.668 -22.906 -12.18 1 98.06 117 THR A CA 1
ATOM 941 C C . THR A 1 117 ? -6.914 -23.578 -13.328 1 98.06 117 THR A C 1
ATOM 943 O O . THR A 1 117 ? -6.723 -24.797 -13.32 1 98.06 117 THR A O 1
ATOM 946 N N . GLN A 1 118 ? -6.477 -22.812 -14.242 1 98.06 118 GLN A N 1
ATOM 947 C CA . GLN A 1 118 ? -5.961 -23.375 -15.492 1 98.06 118 GLN A CA 1
ATOM 948 C C . GLN A 1 118 ? -4.762 -24.281 -15.227 1 98.06 118 GLN A C 1
ATOM 950 O O . GLN A 1 118 ? -4.621 -25.328 -15.859 1 98.06 118 GLN A O 1
ATOM 955 N N . LEU A 1 119 ? -3.9 -23.906 -14.312 1 98.5 119 LEU A N 1
ATOM 956 C CA . LEU A 1 119 ? -2.758 -24.75 -13.984 1 98.5 119 LEU A CA 1
ATOM 957 C C . LEU A 1 119 ? -3.219 -26.078 -13.367 1 98.5 119 LEU A C 1
ATOM 959 O O . LEU A 1 119 ? -2.734 -27.141 -13.75 1 98.5 119 LEU A O 1
ATOM 963 N N . LEU A 1 120 ? -4.117 -26.031 -12.422 1 98.06 120 LEU A N 1
ATOM 964 C CA . LEU A 1 120 ? -4.652 -27.234 -11.789 1 98.06 120 LEU A CA 1
ATOM 965 C C . LEU A 1 120 ? -5.27 -28.156 -12.828 1 98.06 120 LEU A C 1
ATOM 967 O O . LEU A 1 120 ? -5.051 -29.375 -12.789 1 98.06 120 LEU A O 1
ATOM 971 N N . ASP A 1 121 ? -5.973 -27.562 -13.75 1 97.06 121 ASP A N 1
ATOM 972 C CA . ASP A 1 121 ? -6.641 -28.328 -14.797 1 97.06 121 ASP A CA 1
ATOM 973 C C . ASP A 1 121 ? -5.633 -29.062 -15.672 1 97.06 121 ASP A C 1
ATOM 975 O O . ASP A 1 121 ? -5.93 -30.125 -16.219 1 97.06 121 ASP A O 1
ATOM 979 N N . SER A 1 122 ? -4.469 -28.5 -15.797 1 97.62 122 SER A N 1
ATOM 980 C CA . SER A 1 122 ? -3.416 -29.109 -16.594 1 97.62 122 SER A CA 1
ATOM 981 C C . SER A 1 122 ? -2.885 -30.375 -15.945 1 97.62 122 SER A C 1
ATOM 983 O O . SER A 1 122 ? -2.271 -31.219 -16.609 1 97.62 122 SER A O 1
ATOM 985 N N . TYR A 1 123 ? -3.135 -30.578 -14.648 1 97.81 123 TYR A N 1
ATOM 986 C CA . TYR A 1 123 ? -2.609 -31.703 -13.906 1 97.81 123 TYR A CA 1
ATOM 987 C C . TYR A 1 123 ? -3.738 -32.531 -13.305 1 97.81 123 TYR A C 1
ATOM 989 O O . TYR A 1 123 ? -3.521 -33.312 -12.375 1 97.81 123 TYR A O 1
ATOM 997 N N . ALA A 1 124 ? -4.93 -32.375 -13.828 1 95.56 124 ALA A N 1
ATOM 998 C CA . ALA A 1 124 ? -6.137 -32.938 -13.219 1 95.56 124 ALA A CA 1
ATOM 999 C C . ALA A 1 124 ? -6.137 -34.469 -13.305 1 95.56 124 ALA A C 1
ATOM 1001 O O . ALA A 1 124 ? -6.875 -35.156 -12.578 1 95.56 124 ALA A O 1
ATOM 1002 N N . ASP A 1 125 ? -5.305 -35.031 -14.156 1 95.56 125 ASP A N 1
ATOM 1003 C CA . ASP A 1 125 ? -5.32 -36.5 -14.336 1 95.56 125 ASP A CA 1
ATOM 1004 C C . ASP A 1 125 ? -4.043 -37.125 -13.789 1 95.56 125 ASP A C 1
ATOM 1006 O O . ASP A 1 125 ? -3.785 -38.312 -14.016 1 95.56 125 ASP A O 1
ATOM 1010 N N . VAL A 1 126 ? -3.207 -36.344 -13.07 1 95.88 126 VAL A N 1
ATOM 1011 C CA . VAL A 1 126 ? -1.963 -36.875 -12.523 1 95.88 126 VAL A CA 1
ATOM 1012 C C . VAL A 1 126 ? -1.85 -36.5 -11.047 1 95.88 126 VAL A C 1
ATOM 1014 O O . VAL A 1 126 ? -2.271 -35.438 -10.633 1 95.88 126 VAL A O 1
ATOM 1017 N N . GLU A 1 127 ? -1.269 -37.406 -10.289 1 97.5 127 GLU A N 1
ATOM 1018 C CA . GLU A 1 127 ? -0.948 -37.125 -8.891 1 97.5 127 GLU A CA 1
ATOM 1019 C C . GLU A 1 127 ? 0 -35.938 -8.766 1 97.5 127 GLU A C 1
ATOM 1021 O O . GLU A 1 127 ? 0.953 -35.812 -9.539 1 97.5 127 GLU A O 1
ATOM 1026 N N . HIS A 1 128 ? -0.328 -35.031 -7.875 1 98.38 128 HIS A N 1
ATOM 1027 C CA . HIS A 1 128 ? 0.537 -33.875 -7.684 1 98.38 128 HIS A CA 1
ATOM 1028 C C . HIS A 1 128 ? 0.325 -33.25 -6.309 1 98.38 128 HIS A C 1
ATOM 1030 O O . HIS A 1 128 ? -0.6 -33.625 -5.586 1 98.38 128 HIS A O 1
ATOM 1036 N N . THR A 1 129 ? 1.224 -32.406 -5.898 1 98.5 129 THR A N 1
ATOM 1037 C CA . THR A 1 129 ? 1.133 -31.594 -4.688 1 98.5 129 THR A CA 1
ATOM 1038 C C . THR A 1 129 ? 0.787 -30.141 -5.027 1 98.5 129 THR A C 1
ATOM 1040 O O . THR A 1 129 ? 1.396 -29.547 -5.918 1 98.5 129 THR A O 1
ATOM 1043 N N . LEU A 1 130 ? -0.252 -29.625 -4.395 1 98.62 130 LEU A N 1
ATOM 1044 C CA . LEU A 1 130 ? -0.66 -28.234 -4.562 1 98.62 130 LEU A CA 1
ATOM 1045 C C . LEU A 1 130 ? -0.343 -27.422 -3.311 1 98.62 130 LEU A C 1
ATOM 1047 O O . LEU A 1 130 ? -0.737 -27.797 -2.205 1 98.62 130 LEU A O 1
ATOM 1051 N N . ILE A 1 131 ? 0.442 -26.422 -3.465 1 98.44 131 ILE A N 1
ATOM 1052 C CA . ILE A 1 131 ? 0.733 -25.469 -2.395 1 98.44 131 ILE A CA 1
ATOM 1053 C C . ILE A 1 131 ? -0.013 -24.172 -2.646 1 98.44 131 ILE A C 1
ATOM 1055 O O . ILE A 1 131 ? 0.134 -23.562 -3.707 1 98.44 131 ILE A O 1
ATOM 1059 N N . VAL A 1 132 ? -0.841 -23.734 -1.708 1 98.5 132 VAL A N 1
ATOM 1060 C CA . VAL A 1 132 ? -1.659 -22.531 -1.852 1 98.5 132 VAL A CA 1
ATOM 1061 C C . VAL A 1 132 ? -1.272 -21.5 -0.785 1 98.5 132 VAL A C 1
ATOM 1063 O O . VAL A 1 132 ? -1.215 -21.828 0.403 1 98.5 132 VAL A O 1
ATOM 1066 N N . GLY A 1 133 ? -0.977 -20.281 -1.25 1 97.88 133 GLY A N 1
ATOM 1067 C CA . GLY A 1 133 ? -0.704 -19.219 -0.293 1 97.88 133 GLY A CA 1
ATOM 1068 C C . GLY A 1 133 ? -1.926 -18.797 0.505 1 97.88 133 GLY A C 1
ATOM 1069 O O . GLY A 1 133 ? -3.039 -18.766 -0.024 1 97.88 133 GLY A O 1
ATOM 1070 N N . VAL A 1 134 ? -1.683 -18.484 1.76 1 96.88 134 VAL A N 1
ATOM 1071 C CA . VAL A 1 134 ? -2.732 -17.953 2.627 1 96.88 134 VAL A CA 1
ATOM 1072 C C . VAL A 1 134 ? -2.207 -16.75 3.402 1 96.88 134 VAL A C 1
ATOM 1074 O O . VAL A 1 134 ? -0.995 -16.594 3.562 1 96.88 134 VAL A O 1
ATOM 1077 N N . ALA A 1 135 ? -3.064 -15.914 3.766 1 94.56 135 ALA A N 1
ATOM 1078 C CA . ALA A 1 135 ? -2.664 -14.734 4.523 1 94.56 135 ALA A CA 1
ATOM 1079 C C . ALA A 1 135 ? -3.594 -14.508 5.711 1 94.56 135 ALA A C 1
ATOM 1081 O O . ALA A 1 135 ? -4.711 -15.031 5.746 1 94.56 135 ALA A O 1
ATOM 1082 N N . ARG A 1 136 ? -3.1 -13.766 6.715 1 91.69 136 ARG A N 1
ATOM 1083 C CA . ARG A 1 136 ? -3.846 -13.273 7.867 1 91.69 136 ARG A CA 1
ATOM 1084 C C . ARG A 1 136 ? -4.512 -14.422 8.625 1 91.69 136 ARG A C 1
ATOM 1086 O O . ARG A 1 136 ? -5.699 -14.352 8.945 1 91.69 136 ARG A O 1
ATOM 1093 N N . ILE A 1 137 ? -3.709 -15.469 8.773 1 88 137 ILE A N 1
ATOM 1094 C CA . ILE A 1 137 ? -4.164 -16.609 9.57 1 88 137 ILE A CA 1
ATOM 1095 C C . ILE A 1 137 ? -3.539 -16.547 10.961 1 88 137 ILE A C 1
ATOM 1097 O O . ILE A 1 137 ? -2.375 -16.172 11.109 1 88 137 ILE A O 1
ATOM 1101 N N . THR A 1 138 ? -4.234 -16.797 12 1 77.94 138 THR A N 1
ATOM 1102 C CA . THR A 1 138 ? -3.764 -16.688 13.375 1 77.94 138 THR A CA 1
ATOM 1103 C C . THR A 1 138 ? -3.246 -18.031 13.875 1 77.94 138 THR A C 1
ATOM 1105 O O . THR A 1 138 ? -2.412 -18.078 14.781 1 77.94 138 THR A O 1
ATOM 1108 N N . ALA A 1 139 ? -3.58 -19.078 13.289 1 73.75 139 ALA A N 1
ATOM 1109 C CA . ALA A 1 139 ? -3.34 -20.422 13.82 1 73.75 139 ALA A CA 1
ATOM 1110 C C . ALA A 1 139 ? -1.91 -20.875 13.539 1 73.75 139 ALA A C 1
ATOM 1112 O O . ALA A 1 139 ? -1.393 -21.766 14.211 1 73.75 139 ALA A O 1
ATOM 1113 N N . SER A 1 140 ? -1.263 -20.281 12.562 1 80.94 140 SER A N 1
ATOM 1114 C CA . SER A 1 140 ? 0.065 -20.734 12.164 1 80.94 140 SER A CA 1
ATOM 1115 C C . SER A 1 140 ? 0.92 -19.562 11.672 1 80.94 140 SER A C 1
ATOM 1117 O O . SER A 1 140 ? 0.394 -18.516 11.289 1 80.94 140 SER A O 1
ATOM 1119 N N . GLN A 1 141 ? 2.188 -19.844 11.781 1 85.38 141 GLN A N 1
ATOM 1120 C CA . GLN A 1 141 ? 3.117 -18.875 11.211 1 85.38 141 GLN A CA 1
ATOM 1121 C C . GLN A 1 141 ? 3.25 -19.047 9.703 1 85.38 141 GLN A C 1
ATOM 1123 O O . GLN A 1 141 ? 3.654 -18.125 8.992 1 85.38 141 GLN A O 1
ATOM 1128 N N . ASN A 1 142 ? 2.885 -20.266 9.312 1 93.31 142 ASN A N 1
ATOM 1129 C CA . ASN A 1 142 ? 3.01 -20.562 7.887 1 93.31 142 ASN A CA 1
ATOM 1130 C C . ASN A 1 142 ? 1.916 -19.875 7.074 1 93.31 142 ASN A C 1
ATOM 1132 O O . ASN A 1 142 ? 0.768 -19.797 7.516 1 93.31 142 ASN A O 1
ATOM 1136 N N . ARG A 1 143 ? 2.316 -19.391 5.953 1 96.69 143 ARG A N 1
ATOM 1137 C CA . ARG A 1 143 ? 1.364 -18.75 5.051 1 96.69 143 ARG A CA 1
ATOM 1138 C C . ARG A 1 143 ? 1.14 -19.594 3.803 1 96.69 143 ARG A C 1
ATOM 1140 O O . ARG A 1 143 ? 1.199 -19.094 2.682 1 96.69 143 ARG A O 1
ATOM 1147 N N . PHE A 1 144 ? 0.984 -20.891 4.059 1 97.31 144 PHE A N 1
ATOM 1148 C CA . PHE A 1 144 ? 0.642 -21.812 2.98 1 97.31 144 PHE A CA 1
ATOM 1149 C C . PHE A 1 144 ? -0.181 -22.984 3.506 1 97.31 144 PHE A C 1
ATOM 1151 O O . PHE A 1 144 ? -0.144 -23.281 4.699 1 97.31 144 PHE A O 1
ATOM 1158 N N . LYS A 1 145 ? -0.93 -23.547 2.639 1 97 145 LYS A N 1
ATOM 1159 C CA . LYS A 1 145 ? -1.557 -24.844 2.797 1 97 145 LYS A CA 1
ATOM 1160 C C . LYS A 1 145 ? -1.085 -25.812 1.717 1 97 145 LYS A C 1
ATOM 1162 O O . LYS A 1 145 ? -0.806 -25.406 0.588 1 97 145 LYS A O 1
ATOM 1167 N N . ILE A 1 146 ? -0.988 -27.031 2.104 1 98.06 146 ILE A N 1
ATOM 1168 C CA . ILE A 1 146 ? -0.536 -28.062 1.168 1 98.06 146 ILE A CA 1
ATOM 1169 C C . ILE A 1 146 ? -1.648 -29.078 0.947 1 98.06 146 ILE A C 1
ATOM 1171 O O . ILE A 1 146 ? -2.281 -29.531 1.902 1 98.06 146 ILE A O 1
ATOM 1175 N N . PHE A 1 147 ? -1.864 -29.391 -0.286 1 98.44 147 PHE A N 1
ATOM 1176 C CA . PHE A 1 147 ? -2.861 -30.391 -0.662 1 98.44 147 PHE A CA 1
ATOM 1177 C C . PHE A 1 147 ? -2.242 -31.469 -1.535 1 98.44 147 PHE A C 1
ATOM 1179 O O . PHE A 1 147 ? -1.505 -31.172 -2.477 1 98.44 147 PHE A O 1
ATOM 1186 N N . HIS A 1 148 ? -2.486 -32.688 -1.193 1 98.31 148 HIS A N 1
ATOM 1187 C CA . HIS A 1 148 ? -2.137 -33.812 -2.029 1 98.31 148 HIS A CA 1
ATOM 1188 C C . HIS A 1 148 ? -3.307 -34.25 -2.914 1 98.31 148 HIS A C 1
ATOM 1190 O O . HIS A 1 148 ? -4.422 -34.438 -2.424 1 98.31 148 HIS A O 1
ATOM 1196 N N . TYR A 1 149 ? -3.062 -34.219 -4.203 1 98.12 149 TYR A N 1
ATOM 1197 C CA . TYR A 1 149 ? -4.039 -34.75 -5.156 1 98.12 149 TYR A CA 1
ATOM 1198 C C . TYR A 1 149 ? -3.707 -36.156 -5.547 1 98.12 149 TYR A C 1
ATOM 1200 O O . TYR A 1 149 ? -2.656 -36.438 -6.137 1 98.12 149 TYR A O 1
ATOM 1208 N N . ASP A 1 150 ? -4.598 -37.125 -5.328 1 95.31 150 ASP A N 1
ATOM 1209 C CA . ASP A 1 150 ? -4.312 -38.531 -5.555 1 95.31 150 ASP A CA 1
ATOM 1210 C C . ASP A 1 150 ? -4.887 -39 -6.891 1 95.31 150 ASP A C 1
ATOM 1212 O O . ASP A 1 150 ? -4.938 -40.219 -7.168 1 95.31 150 ASP A O 1
ATOM 1216 N N . GLY A 1 151 ? -5.375 -38.094 -7.68 1 92.06 151 GLY A N 1
ATOM 1217 C CA . GLY A 1 151 ? -6.008 -38.406 -8.945 1 92.06 151 GLY A CA 1
ATOM 1218 C C . GLY A 1 151 ? -7.516 -38.25 -8.93 1 92.06 151 GLY A C 1
ATOM 1219 O O . GLY A 1 151 ? -8.156 -38.219 -9.984 1 92.06 151 GLY A O 1
ATOM 1220 N N . LYS A 1 152 ? -8.039 -38.094 -7.762 1 92.5 152 LYS A N 1
ATOM 1221 C CA . LYS A 1 152 ? -9.484 -38 -7.645 1 92.5 152 LYS A CA 1
ATOM 1222 C C . LYS A 1 152 ? -9.883 -36.781 -6.805 1 92.5 152 LYS A C 1
ATOM 1224 O O . LYS A 1 152 ? -10.805 -36.031 -7.16 1 92.5 152 LYS A O 1
ATOM 1229 N N . GLU A 1 153 ? -9.172 -36.625 -5.711 1 95.75 153 GLU A N 1
ATOM 1230 C CA . GLU A 1 153 ? -9.547 -35.531 -4.809 1 95.75 153 GLU A CA 1
ATOM 1231 C C . GLU A 1 153 ? -8.32 -34.938 -4.125 1 95.75 153 GLU A C 1
ATOM 1233 O O . GLU A 1 153 ? -7.246 -35.531 -4.125 1 95.75 153 GLU A O 1
ATOM 1238 N N . TYR A 1 154 ? -8.477 -33.75 -3.641 1 97.81 154 TYR A N 1
ATOM 1239 C CA . TYR A 1 154 ? -7.449 -33.062 -2.861 1 97.81 154 TYR A CA 1
ATOM 1240 C C . TYR A 1 154 ? -7.594 -33.375 -1.376 1 97.81 154 TYR A C 1
ATOM 1242 O O . TYR A 1 154 ? -8.711 -33.375 -0.844 1 97.81 154 TYR A O 1
ATOM 1250 N N . LEU A 1 155 ? -6.52 -33.656 -0.725 1 97.62 155 LEU A N 1
ATOM 1251 C CA . LEU A 1 155 ? -6.441 -33.812 0.724 1 97.62 155 LEU A CA 1
ATOM 1252 C C . LEU A 1 155 ? -5.387 -32.906 1.316 1 97.62 155 LEU A C 1
ATOM 1254 O O . LEU A 1 155 ? -4.242 -32.875 0.852 1 97.62 155 LEU A O 1
ATOM 1258 N N . GLU A 1 156 ? -5.805 -32.125 2.268 1 97.44 156 GLU A N 1
ATOM 1259 C CA . GLU A 1 156 ? -4.828 -31.266 2.938 1 97.44 156 GLU A CA 1
ATOM 1260 C C . GLU A 1 156 ? -3.84 -32.094 3.754 1 97.44 156 GLU A C 1
ATOM 1262 O O . GLU A 1 156 ? -4.238 -33 4.473 1 97.44 156 GLU A O 1
ATOM 1267 N N . ILE A 1 157 ? -2.572 -31.766 3.643 1 97.44 157 ILE A N 1
ATOM 1268 C CA . ILE A 1 157 ? -1.551 -32.531 4.344 1 97.44 157 ILE A CA 1
ATOM 1269 C C . ILE A 1 157 ? -0.556 -31.578 5.008 1 97.44 157 ILE A C 1
ATOM 1271 O O . ILE A 1 157 ? -0.504 -30.391 4.676 1 97.44 157 ILE A O 1
ATOM 1275 N N . ASP A 1 158 ? 0.195 -32.156 5.949 1 95.56 158 ASP A N 1
ATOM 1276 C CA . ASP A 1 158 ? 1.298 -31.406 6.566 1 95.56 158 ASP A CA 1
ATOM 1277 C C . ASP A 1 158 ? 2.541 -31.438 5.68 1 95.56 158 ASP A C 1
ATOM 1279 O O . ASP A 1 158 ? 2.711 -32.375 4.871 1 95.56 158 ASP A O 1
ATOM 1283 N N . GLN A 1 159 ? 3.332 -30.453 5.828 1 94.25 159 GLN A N 1
ATOM 1284 C CA . GLN A 1 159 ? 4.523 -30.359 4.996 1 94.25 159 GLN A CA 1
ATOM 1285 C C . GLN A 1 159 ? 5.438 -31.562 5.195 1 94.25 159 GLN A C 1
ATOM 1287 O O . GLN A 1 159 ? 6.129 -31.984 4.266 1 94.25 159 GLN A O 1
ATOM 1292 N N . ALA A 1 160 ? 5.355 -32.156 6.371 1 93.88 160 ALA A N 1
ATOM 1293 C CA . ALA A 1 160 ? 6.168 -33.344 6.656 1 93.88 160 ALA A CA 1
ATOM 1294 C C . ALA A 1 160 ? 5.734 -34.531 5.805 1 93.88 160 ALA A C 1
ATOM 1296 O O . ALA A 1 160 ? 6.527 -35.438 5.535 1 93.88 160 ALA A O 1
ATOM 1297 N N . ASP A 1 161 ? 4.516 -34.469 5.293 1 94.5 161 ASP A N 1
ATOM 1298 C CA . ASP A 1 161 ? 3.953 -35.594 4.535 1 94.5 161 ASP A CA 1
ATOM 1299 C C . ASP A 1 161 ? 4.023 -35.312 3.031 1 94.5 161 ASP A C 1
ATOM 1301 O O . ASP A 1 161 ? 3.611 -36.156 2.227 1 94.5 161 ASP A O 1
ATOM 1305 N N . ALA A 1 162 ? 4.547 -34.219 2.645 1 94.12 162 ALA A N 1
ATOM 1306 C CA . ALA A 1 162 ? 4.586 -33.844 1.231 1 94.12 162 ALA A CA 1
ATOM 1307 C C . ALA A 1 162 ? 5.629 -34.656 0.478 1 94.12 162 ALA A C 1
ATOM 1309 O O . ALA A 1 162 ? 6.719 -34.938 0.997 1 94.12 162 ALA A O 1
ATOM 1310 N N . ASN A 1 163 ? 5.227 -35.125 -0.725 1 90.88 163 ASN A N 1
ATOM 1311 C CA . ASN A 1 163 ? 6.098 -35.906 -1.607 1 90.88 163 ASN A CA 1
ATOM 1312 C C . ASN A 1 163 ? 6.723 -35 -2.682 1 90.88 163 ASN A C 1
ATOM 1314 O O . ASN A 1 163 ? 6.039 -34.562 -3.605 1 90.88 163 ASN A O 1
ATOM 1318 N N . SER A 1 164 ? 8.047 -34.844 -2.594 1 90.69 164 SER A N 1
ATOM 1319 C CA . SER A 1 164 ? 8.742 -33.938 -3.527 1 90.69 164 SER A CA 1
ATOM 1320 C C . SER A 1 164 ? 9 -34.656 -4.855 1 90.69 164 SER A C 1
ATOM 1322 O O . SER A 1 164 ? 9.5 -34.031 -5.801 1 90.69 164 SER A O 1
ATOM 1324 N N . ASN A 1 165 ? 8.602 -35.906 -4.973 1 93.62 165 ASN A N 1
ATOM 1325 C CA . ASN A 1 165 ? 8.891 -36.688 -6.176 1 93.62 165 ASN A CA 1
ATOM 1326 C C . ASN A 1 165 ? 7.738 -36.625 -7.176 1 93.62 165 ASN A C 1
ATOM 1328 O O . ASN A 1 165 ? 7.82 -37.188 -8.266 1 93.62 165 ASN A O 1
ATOM 1332 N N . ILE A 1 166 ? 6.703 -36 -6.797 1 96.44 166 ILE A N 1
ATOM 1333 C CA . ILE A 1 166 ? 5.59 -35.75 -7.707 1 96.44 166 ILE A CA 1
ATOM 1334 C C . ILE A 1 166 ? 5.496 -34.25 -8.039 1 96.44 166 ILE A C 1
ATOM 1336 O O . ILE A 1 166 ? 6.074 -33.438 -7.34 1 96.44 166 ILE A O 1
ATOM 1340 N N . PRO A 1 167 ? 4.82 -33.938 -9.109 1 97.56 167 PRO A N 1
ATOM 1341 C CA . PRO A 1 167 ? 4.758 -32.531 -9.523 1 97.56 167 PRO A CA 1
ATOM 1342 C C . PRO A 1 167 ? 4.262 -31.594 -8.414 1 97.56 167 PRO A C 1
ATOM 1344 O O . PRO A 1 167 ? 3.367 -31.969 -7.648 1 97.56 167 PRO A O 1
ATOM 1347 N N . ILE A 1 168 ? 4.848 -30.453 -8.352 1 98.19 168 ILE A N 1
ATOM 1348 C CA . ILE A 1 168 ? 4.531 -29.453 -7.344 1 98.19 168 ILE A CA 1
ATOM 1349 C C . ILE A 1 168 ? 3.947 -28.203 -8.023 1 98.19 168 ILE A C 1
ATOM 1351 O O . ILE A 1 168 ? 4.621 -27.562 -8.82 1 98.19 168 ILE A O 1
ATOM 1355 N N . LEU A 1 169 ? 2.711 -27.922 -7.746 1 98.69 169 LEU A N 1
ATOM 1356 C CA . LEU A 1 169 ? 2.045 -26.703 -8.203 1 98.69 169 LEU A CA 1
ATOM 1357 C C . LEU A 1 169 ? 1.962 -25.672 -7.086 1 98.69 169 LEU A C 1
ATOM 1359 O O . LEU A 1 169 ? 1.364 -25.938 -6.039 1 98.69 169 LEU A O 1
ATOM 1363 N N . PHE A 1 170 ? 2.592 -24.531 -7.281 1 98.5 170 PHE A N 1
ATOM 1364 C CA . PHE A 1 170 ? 2.617 -23.484 -6.27 1 98.5 170 PHE A CA 1
ATOM 1365 C C . PHE A 1 170 ? 1.783 -22.297 -6.707 1 98.5 170 PHE A C 1
ATOM 1367 O O . PHE A 1 170 ? 2.117 -21.625 -7.688 1 98.5 170 PHE A O 1
ATOM 1374 N N . LYS A 1 171 ? 0.683 -22.047 -6.062 1 98.62 171 LYS A N 1
ATOM 1375 C CA . LYS A 1 171 ? -0.195 -20.906 -6.281 1 98.62 171 LYS A CA 1
ATOM 1376 C C . LYS A 1 171 ? -0.152 -19.938 -5.094 1 98.62 171 LYS A C 1
ATOM 1378 O O . LYS A 1 171 ? -1.08 -19.906 -4.281 1 98.62 171 LYS A O 1
ATOM 1383 N N . PRO A 1 172 ? 0.809 -19.078 -5.066 1 98.12 172 PRO A N 1
ATOM 1384 C CA . PRO A 1 172 ? 1.043 -18.266 -3.879 1 98.12 172 PRO A CA 1
ATOM 1385 C C . PRO A 1 172 ? -0.079 -17.25 -3.625 1 98.12 172 PRO A C 1
ATOM 1387 O O . PRO A 1 172 ? -0.311 -16.859 -2.48 1 98.12 172 PRO A O 1
ATOM 1390 N N . MET A 1 173 ? -0.834 -16.875 -4.656 1 98 173 MET A N 1
ATOM 1391 C CA . MET A 1 173 ? -1.849 -15.836 -4.465 1 98 173 MET A CA 1
ATOM 1392 C C . MET A 1 173 ? -3.23 -16.453 -4.285 1 98 173 MET A C 1
ATOM 1394 O O . MET A 1 173 ? -4.23 -15.742 -4.207 1 98 173 MET A O 1
ATOM 1398 N N . GLY A 1 174 ? -3.258 -17.781 -4.266 1 97.94 174 GLY A N 1
ATOM 1399 C CA . GLY A 1 174 ? -4.52 -18.453 -3.984 1 97.94 174 GLY A CA 1
ATOM 1400 C C . GLY A 1 174 ? -5.172 -19.031 -5.223 1 97.94 174 GLY A C 1
ATOM 1401 O O . GLY A 1 174 ? -4.66 -18.875 -6.332 1 97.94 174 GLY A O 1
ATOM 1402 N N . THR A 1 175 ? -6.234 -19.688 -5.004 1 98.44 175 THR A N 1
ATOM 1403 C CA . THR A 1 175 ? -7.035 -20.375 -6.016 1 98.44 175 THR A CA 1
ATOM 1404 C C . THR A 1 175 ? -8.398 -20.75 -5.453 1 98.44 175 THR A C 1
ATOM 1406 O O . THR A 1 175 ? -8.586 -20.828 -4.238 1 98.44 175 THR A O 1
ATOM 1409 N N . PRO A 1 176 ? -9.383 -20.875 -6.34 1 98.25 176 PRO A N 1
ATOM 1410 C CA . PRO A 1 176 ? -10.719 -21.219 -5.844 1 98.25 176 PRO A CA 1
ATOM 1411 C C . PRO A 1 176 ? -10.828 -22.688 -5.41 1 98.25 176 PRO A C 1
ATOM 1413 O O . PRO A 1 176 ? -11.75 -23.047 -4.684 1 98.25 176 PRO A O 1
ATOM 1416 N N . LYS A 1 177 ? -9.914 -23.531 -5.926 1 96.44 177 LYS A N 1
ATOM 1417 C CA . LYS A 1 177 ? -9.922 -24.969 -5.609 1 96.44 177 LYS A CA 1
ATOM 1418 C C . LYS A 1 177 ? -8.609 -25.391 -4.969 1 96.44 177 LYS A C 1
ATOM 1420 O O . LYS A 1 177 ? -7.547 -24.859 -5.297 1 96.44 177 LYS A O 1
ATOM 1425 N N . PRO A 1 178 ? -8.625 -26.344 -4.016 1 97.31 178 PRO A N 1
ATOM 1426 C CA . PRO A 1 178 ? -9.766 -27.109 -3.498 1 97.31 178 PRO A CA 1
ATOM 1427 C C . PRO A 1 178 ? -10.586 -26.312 -2.473 1 97.31 178 PRO A C 1
ATOM 1429 O O . PRO A 1 178 ? -11.773 -26.594 -2.279 1 97.31 178 PRO A O 1
ATOM 1432 N N . VAL A 1 179 ? -9.945 -25.406 -1.729 1 96.38 179 VAL A N 1
ATOM 1433 C CA . VAL A 1 179 ? -10.602 -24.484 -0.804 1 96.38 179 VAL A CA 1
ATOM 1434 C C . VAL A 1 179 ? -10.328 -23.047 -1.228 1 96.38 179 VAL A C 1
ATOM 1436 O O . VAL A 1 179 ? -9.172 -22.641 -1.372 1 96.38 179 VAL A O 1
ATOM 1439 N N . SER A 1 180 ? -11.43 -22.328 -1.382 1 96.69 180 SER A N 1
ATOM 1440 C CA . SER A 1 180 ? -11.289 -20.953 -1.854 1 96.69 180 SER A CA 1
ATOM 1441 C C . SER A 1 180 ? -10.5 -20.109 -0.863 1 96.69 180 SER A C 1
ATOM 1443 O O . SER A 1 180 ? -10.875 -20 0.307 1 96.69 180 SER A O 1
ATOM 1445 N N . ASN A 1 181 ? -9.414 -19.547 -1.333 1 95.62 181 ASN A N 1
ATOM 1446 C CA . ASN A 1 181 ? -8.57 -18.641 -0.575 1 95.62 181 ASN A CA 1
ATOM 1447 C C . ASN A 1 181 ? -7.73 -17.766 -1.495 1 95.62 181 ASN A C 1
ATOM 1449 O O . ASN A 1 181 ? -7.184 -18.234 -2.49 1 95.62 181 ASN A O 1
ATOM 1453 N N . TYR A 1 182 ? -7.68 -16.422 -1.089 1 98.06 182 TYR A N 1
ATOM 1454 C CA . TYR A 1 182 ? -7.004 -15.508 -1.999 1 98.06 182 TYR A CA 1
ATOM 1455 C C . TYR A 1 182 ? -6.172 -14.492 -1.228 1 98.06 182 TYR A C 1
ATOM 1457 O O . TYR A 1 182 ? -6.59 -14.016 -0.167 1 98.06 182 TYR A O 1
ATOM 1465 N N . ILE A 1 183 ? -5.039 -14.227 -1.716 1 97.38 183 ILE A N 1
ATOM 1466 C CA . ILE A 1 183 ? -4.305 -13.016 -1.373 1 97.38 183 ILE A CA 1
ATOM 1467 C C . ILE A 1 183 ? -4.672 -11.898 -2.344 1 97.38 183 ILE A C 1
ATOM 1469 O O . ILE A 1 183 ? -4.336 -11.961 -3.527 1 97.38 183 ILE A O 1
ATOM 1473 N N . ALA A 1 184 ? -5.344 -10.867 -1.801 1 96.88 184 ALA A N 1
ATOM 1474 C CA . ALA A 1 184 ? -5.93 -9.891 -2.709 1 96.88 184 ALA A CA 1
ATOM 1475 C C . ALA A 1 184 ? -5.652 -8.469 -2.232 1 96.88 184 ALA A C 1
ATOM 1477 O O . ALA A 1 184 ? -5.035 -7.676 -2.949 1 96.88 184 ALA A O 1
ATOM 1478 N N . SER A 1 185 ? -5.984 -8.133 -1.023 1 96.69 185 SER A N 1
ATOM 1479 C CA . SER A 1 185 ? -5.891 -6.77 -0.512 1 96.69 185 SER A CA 1
ATOM 1480 C C . SER A 1 185 ? -4.465 -6.441 -0.078 1 96.69 185 SER A C 1
ATOM 1482 O O . SER A 1 185 ? -3.645 -7.34 0.114 1 96.69 185 SER A O 1
ATOM 1484 N N . ASP A 1 186 ? -4.23 -5.172 0.117 1 93.56 186 ASP A N 1
ATOM 1485 C CA . ASP A 1 186 ? -2.936 -4.73 0.63 1 93.56 186 ASP A CA 1
ATOM 1486 C C . ASP A 1 186 ? -2.605 -5.422 1.951 1 93.56 186 ASP A C 1
ATOM 1488 O O . ASP A 1 186 ? -1.458 -5.805 2.188 1 93.56 186 ASP A O 1
ATOM 1492 N N . ALA A 1 187 ? -3.584 -5.516 2.766 1 94.5 187 ALA A N 1
ATOM 1493 C CA . ALA A 1 187 ? -3.365 -6.168 4.055 1 94.5 187 ALA A CA 1
ATOM 1494 C C . ALA A 1 187 ? -2.912 -7.613 3.869 1 94.5 187 ALA A C 1
ATOM 1496 O O . ALA A 1 187 ? -2.031 -8.094 4.59 1 94.5 187 ALA A O 1
ATOM 1497 N N . ASP A 1 188 ? -3.52 -8.32 2.904 1 96.38 188 ASP A N 1
ATOM 1498 C CA . ASP A 1 188 ? -3.109 -9.688 2.598 1 96.38 188 ASP A CA 1
ATOM 1499 C C . ASP A 1 188 ? -1.652 -9.734 2.141 1 96.38 188 ASP A C 1
ATOM 1501 O O . ASP A 1 188 ? -0.873 -10.555 2.619 1 96.38 188 ASP A O 1
ATOM 1505 N N . TYR A 1 189 ? -1.354 -8.898 1.252 1 95.5 189 TYR A N 1
ATOM 1506 C CA . TYR A 1 189 ? -0.016 -8.891 0.67 1 95.5 189 TYR A CA 1
ATOM 1507 C C . TYR A 1 189 ? 1.033 -8.547 1.722 1 95.5 189 TYR A C 1
ATOM 1509 O O . TYR A 1 189 ? 2.113 -9.141 1.742 1 95.5 189 TYR A O 1
ATOM 1517 N N . VAL A 1 190 ? 0.708 -7.617 2.547 1 92.62 190 VAL A N 1
ATOM 1518 C CA . VAL A 1 190 ? 1.644 -7.223 3.596 1 92.62 190 VAL A CA 1
ATOM 1519 C C . VAL A 1 190 ? 1.937 -8.414 4.504 1 92.62 190 VAL A C 1
ATOM 1521 O O . VAL A 1 190 ? 3.096 -8.688 4.824 1 92.62 190 VAL A O 1
ATOM 1524 N N . ASP A 1 191 ? 0.943 -9.094 4.887 1 93.81 191 ASP A N 1
ATOM 1525 C CA . ASP A 1 191 ? 1.114 -10.273 5.73 1 93.81 191 ASP A CA 1
ATOM 1526 C C . ASP A 1 191 ? 1.92 -11.352 5.012 1 93.81 191 ASP A C 1
ATOM 1528 O O . ASP A 1 191 ? 2.924 -11.836 5.539 1 93.81 191 ASP A O 1
ATOM 1532 N N . TYR A 1 192 ? 1.521 -11.664 3.828 1 95.75 192 TYR A N 1
ATOM 1533 C CA . TYR A 1 192 ? 2.133 -12.742 3.066 1 95.75 192 TYR A CA 1
ATOM 1534 C C . TYR A 1 192 ? 3.604 -12.453 2.787 1 95.75 192 TYR A C 1
ATOM 1536 O O . TYR A 1 192 ? 4.465 -13.305 3.016 1 95.75 192 TYR A O 1
ATOM 1544 N N . ILE A 1 193 ? 3.918 -11.266 2.301 1 92.94 193 ILE A N 1
ATOM 1545 C CA . ILE A 1 193 ? 5.273 -10.898 1.907 1 92.94 193 ILE A CA 1
ATOM 1546 C C . ILE A 1 193 ? 6.18 -10.883 3.135 1 92.94 193 ILE A C 1
ATOM 1548 O O . ILE A 1 193 ? 7.34 -11.297 3.064 1 92.94 193 ILE A O 1
ATOM 1552 N N . THR A 1 194 ? 5.609 -10.438 4.238 1 90.94 194 THR A N 1
ATOM 1553 C CA . THR A 1 194 ? 6.395 -10.414 5.469 1 90.94 194 THR A CA 1
ATOM 1554 C C . THR A 1 194 ? 6.832 -11.82 5.863 1 90.94 194 THR A C 1
ATOM 1556 O O . THR A 1 194 ? 8 -12.055 6.164 1 90.94 194 THR A O 1
ATOM 1559 N N . GLU A 1 195 ? 5.914 -12.727 5.797 1 91.81 195 GLU A N 1
ATOM 1560 C CA . GLU A 1 195 ? 6.219 -14.102 6.191 1 91.81 195 GLU A CA 1
ATOM 1561 C C . GLU A 1 195 ? 7.027 -14.82 5.113 1 91.81 195 GLU A C 1
ATOM 1563 O O . GLU A 1 195 ? 7.824 -15.711 5.414 1 91.81 195 GLU A O 1
ATOM 1568 N N . LEU A 1 196 ? 6.828 -14.422 3.871 1 92.38 196 LEU A N 1
ATOM 1569 C CA . LEU A 1 196 ? 7.645 -14.93 2.775 1 92.38 196 LEU A CA 1
ATOM 1570 C C . LEU A 1 196 ? 9.109 -14.578 2.982 1 92.38 196 LEU A C 1
ATOM 1572 O O . LEU A 1 196 ? 9.984 -15.438 2.842 1 92.38 196 LEU A O 1
ATOM 1576 N N . MET A 1 197 ? 9.398 -13.406 3.375 1 87.19 197 MET A N 1
ATOM 1577 C CA . MET A 1 197 ? 10.75 -12.945 3.646 1 87.19 197 MET A CA 1
ATOM 1578 C C . MET A 1 197 ? 11.359 -13.703 4.824 1 87.19 197 MET A C 1
ATOM 1580 O O . MET A 1 197 ? 12.57 -13.945 4.855 1 87.19 197 MET A O 1
ATOM 1584 N N . GLY A 1 198 ? 10.461 -14.109 5.699 1 85.94 198 GLY A N 1
ATOM 1585 C CA . GLY A 1 198 ? 10.906 -14.883 6.848 1 85.94 198 GLY A CA 1
ATOM 1586 C C . GLY A 1 198 ? 11.031 -16.375 6.551 1 85.94 198 GLY A C 1
ATOM 1587 O O . GLY A 1 198 ? 11.477 -17.141 7.402 1 85.94 198 GLY A O 1
ATOM 1588 N N . GLY A 1 199 ? 10.578 -16.75 5.41 1 89.81 199 GLY A N 1
ATOM 1589 C CA . GLY A 1 199 ? 10.68 -18.141 5.016 1 89.81 199 GLY A CA 1
ATOM 1590 C C . GLY A 1 199 ? 9.453 -18.953 5.395 1 89.81 199 GLY A C 1
ATOM 1591 O O . GLY A 1 199 ? 9.438 -20.172 5.219 1 89.81 199 GLY A O 1
ATOM 1592 N N . PHE A 1 200 ? 8.422 -18.297 5.758 1 92.75 200 PHE A N 1
ATOM 1593 C CA . PHE A 1 200 ? 7.289 -19.031 6.312 1 92.75 200 PHE A CA 1
ATOM 1594 C C . PHE A 1 200 ? 6.16 -19.125 5.297 1 92.75 200 PHE A C 1
ATOM 1596 O O . PHE A 1 200 ? 5.102 -19.688 5.59 1 92.75 200 PHE A O 1
ATOM 1603 N N . ALA A 1 201 ? 6.414 -18.672 4.109 1 94.88 201 ALA A N 1
ATOM 1604 C CA . ALA A 1 201 ? 5.375 -18.719 3.084 1 94.88 201 ALA A CA 1
ATOM 1605 C C . ALA A 1 201 ? 5.703 -19.766 2.023 1 94.88 201 ALA A C 1
ATOM 1607 O O . ALA A 1 201 ? 4.98 -19.906 1.032 1 94.88 201 ALA A O 1
ATOM 1608 N N . ILE A 1 202 ? 6.848 -20.484 2.18 1 95.25 202 ILE A N 1
ATOM 1609 C CA . ILE A 1 202 ? 7.254 -21.594 1.314 1 95.25 202 ILE A CA 1
ATOM 1610 C C . ILE A 1 202 ? 7.582 -22.812 2.162 1 95.25 202 ILE A C 1
ATOM 1612 O O . ILE A 1 202 ? 8.383 -22.734 3.1 1 95.25 202 ILE A O 1
ATOM 1616 N N . PRO A 1 203 ? 6.996 -23.922 1.852 1 96.25 203 PRO A N 1
ATOM 1617 C CA . PRO A 1 203 ? 7.301 -25.125 2.621 1 96.25 203 PRO A CA 1
ATOM 1618 C C . PRO A 1 203 ? 8.773 -25.516 2.549 1 96.25 203 PRO A C 1
ATOM 1620 O O . PRO A 1 203 ? 9.422 -25.312 1.519 1 96.25 203 PRO A O 1
ATOM 1623 N N . GLN A 1 204 ? 9.219 -26.172 3.564 1 94 204 GLN A N 1
ATOM 1624 C CA . GLN A 1 204 ? 10.625 -26.531 3.693 1 94 204 GLN A CA 1
ATOM 1625 C C . GLN A 1 204 ? 11.086 -27.406 2.531 1 94 204 GLN A C 1
ATOM 1627 O O . GLN A 1 204 ? 12.172 -27.203 1.986 1 94 204 GLN A O 1
ATOM 1632 N N . PHE A 1 205 ? 10.32 -28.375 2.191 1 94.94 205 PHE A N 1
ATOM 1633 C CA . PHE A 1 205 ? 10.719 -29.297 1.128 1 94.94 205 PHE A CA 1
ATOM 1634 C C . PHE A 1 205 ? 10.875 -28.547 -0.194 1 94.94 205 PHE A C 1
ATOM 1636 O O . PHE A 1 205 ? 11.734 -28.891 -1.006 1 94.94 205 PHE A O 1
ATOM 1643 N N . LEU A 1 206 ? 10.047 -27.562 -0.414 1 95.12 206 LEU A N 1
ATOM 1644 C CA . LEU A 1 206 ? 10.141 -26.781 -1.645 1 95.12 206 LEU A CA 1
ATOM 1645 C C . LEU A 1 206 ? 11.352 -25.859 -1.612 1 95.12 206 LEU A C 1
ATOM 1647 O O . LEU A 1 206 ? 11.984 -25.625 -2.646 1 95.12 206 LEU A O 1
ATOM 1651 N N . LYS A 1 207 ? 11.672 -25.297 -0.429 1 93.19 207 LYS A N 1
ATOM 1652 C CA . LYS A 1 207 ? 12.883 -24.5 -0.283 1 93.19 207 LYS A CA 1
ATOM 1653 C C . LYS A 1 207 ? 14.125 -25.281 -0.69 1 93.19 207 LYS A C 1
ATOM 1655 O O . LYS A 1 207 ? 15.047 -24.719 -1.294 1 93.19 207 LYS A O 1
ATOM 1660 N N . GLU A 1 208 ? 14.086 -26.484 -0.372 1 92.12 208 GLU A N 1
ATOM 1661 C CA . GLU A 1 208 ? 15.211 -27.344 -0.723 1 92.12 208 GLU A CA 1
ATOM 1662 C C . GLU A 1 208 ? 15.195 -27.688 -2.209 1 92.12 208 GLU A C 1
ATOM 1664 O O . GLU A 1 208 ? 16.234 -27.672 -2.865 1 92.12 208 GLU A O 1
ATOM 1669 N N . TYR A 1 209 ? 14.07 -27.938 -2.721 1 92.94 209 TYR A N 1
ATOM 1670 C CA . TYR A 1 209 ? 13.945 -28.375 -4.109 1 92.94 209 TYR A CA 1
ATOM 1671 C C . TYR A 1 209 ? 14.328 -27.25 -5.066 1 92.94 209 TYR A C 1
ATOM 1673 O O . TYR A 1 209 ? 14.906 -27.5 -6.125 1 92.94 209 TYR A O 1
ATOM 1681 N N . ARG A 1 210 ? 13.961 -26.047 -4.711 1 92.62 210 ARG A N 1
ATOM 1682 C CA . ARG A 1 210 ? 14.086 -24.938 -5.648 1 92.62 210 ARG A CA 1
ATOM 1683 C C . ARG A 1 210 ? 15.523 -24.438 -5.73 1 92.62 210 ARG A C 1
ATOM 1685 O O . ARG A 1 210 ? 15.844 -23.578 -6.543 1 92.62 210 ARG A O 1
ATOM 1692 N N . LYS A 1 211 ? 16.375 -25 -4.918 1 92.81 211 LYS A N 1
ATOM 1693 C CA . LYS A 1 211 ? 17.766 -24.547 -4.906 1 92.81 211 LYS A CA 1
ATOM 1694 C C . LYS A 1 211 ? 18.438 -24.766 -6.266 1 92.81 211 LYS A C 1
ATOM 1696 O O . LYS A 1 211 ? 18.281 -25.828 -6.871 1 92.81 211 LYS A O 1
ATOM 1701 N N . ASP A 1 212 ? 19.031 -23.75 -6.746 1 92.31 212 ASP A N 1
ATOM 1702 C CA . ASP A 1 212 ? 19.891 -23.75 -7.93 1 92.31 212 ASP A CA 1
ATOM 1703 C C . ASP A 1 212 ? 19.062 -23.922 -9.203 1 92.31 212 ASP A C 1
ATOM 1705 O O . ASP A 1 212 ? 19.609 -24.25 -10.258 1 92.31 212 ASP A O 1
ATOM 1709 N N . LYS A 1 213 ? 17.781 -23.859 -9.055 1 95.38 213 LYS A N 1
ATOM 1710 C CA . LYS A 1 213 ? 16.938 -23.844 -10.242 1 95.38 213 LYS A CA 1
ATOM 1711 C C . LYS A 1 213 ? 16.969 -22.469 -10.93 1 95.38 213 LYS A C 1
ATOM 1713 O O . LYS A 1 213 ? 17.344 -21.469 -10.305 1 95.38 213 LYS A O 1
ATOM 1718 N N . LYS A 1 214 ? 16.703 -22.484 -12.164 1 96.31 214 LYS A N 1
ATOM 1719 C CA . LYS A 1 214 ? 16.469 -21.25 -12.914 1 96.31 214 LYS A CA 1
ATOM 1720 C C . LYS A 1 214 ? 14.977 -21.047 -13.164 1 96.31 214 LYS A C 1
ATOM 1722 O O . LYS A 1 214 ? 14.172 -21.953 -12.977 1 96.31 214 LYS A O 1
ATOM 1727 N N . TYR A 1 215 ? 14.648 -19.859 -13.508 1 97.38 215 TYR A N 1
ATOM 1728 C CA . TYR A 1 215 ? 13.234 -19.547 -13.688 1 97.38 215 TYR A CA 1
ATOM 1729 C C . TYR A 1 215 ? 12.984 -18.891 -15.039 1 97.38 215 TYR A C 1
ATOM 1731 O O . TYR A 1 215 ? 13.812 -18.125 -15.523 1 97.38 215 TYR A O 1
ATOM 1739 N N . LEU A 1 216 ? 11.93 -19.266 -15.648 1 96.81 216 LEU A N 1
ATOM 1740 C CA . LEU A 1 216 ? 11.391 -18.562 -16.797 1 96.81 216 LEU A CA 1
ATOM 1741 C C . LEU A 1 216 ? 10.102 -17.828 -16.422 1 96.81 216 LEU A C 1
ATOM 1743 O O . LEU A 1 216 ? 9.055 -18.469 -16.234 1 96.81 216 LEU A O 1
ATOM 1747 N N . LEU A 1 217 ? 10.172 -16.547 -16.297 1 97.31 217 LEU A N 1
ATOM 1748 C CA . LEU A 1 217 ? 9.008 -15.719 -15.984 1 97.31 217 LEU A CA 1
ATOM 1749 C C . LEU A 1 217 ? 8.188 -15.438 -17.25 1 97.31 217 LEU A C 1
ATOM 1751 O O . LEU A 1 217 ? 8.688 -14.82 -18.188 1 97.31 217 LEU A O 1
ATOM 1755 N N . LEU A 1 218 ? 6.961 -15.922 -17.219 1 97.25 218 LEU A N 1
ATOM 1756 C CA . LEU A 1 218 ? 6.066 -15.766 -18.375 1 97.25 218 LEU A CA 1
ATOM 1757 C C . LEU A 1 218 ? 4.902 -14.844 -18.031 1 97.25 218 LEU A C 1
ATOM 1759 O O . LEU A 1 218 ? 4.113 -15.133 -17.141 1 97.25 218 LEU A O 1
ATOM 1763 N N . GLY A 1 219 ? 4.836 -13.758 -18.75 1 96.25 219 GLY A N 1
ATOM 1764 C CA . GLY A 1 219 ? 3.666 -12.898 -18.641 1 96.25 219 GLY A CA 1
ATOM 1765 C C . GLY A 1 219 ? 3.648 -12.078 -17.359 1 96.25 219 GLY A C 1
ATOM 1766 O O . GLY A 1 219 ? 2.58 -11.734 -16.859 1 96.25 219 GLY A O 1
ATOM 1767 N N . LEU A 1 220 ? 4.746 -11.758 -16.844 1 93.81 220 LEU A N 1
ATOM 1768 C CA . LEU A 1 220 ? 4.824 -10.977 -15.609 1 93.81 220 LEU A CA 1
ATOM 1769 C C . LEU A 1 220 ? 5.141 -9.516 -15.906 1 93.81 220 LEU A C 1
ATOM 1771 O O . LEU A 1 220 ? 6.16 -9.211 -16.531 1 93.81 220 LEU A O 1
ATOM 1775 N N . PRO A 1 221 ? 4.344 -8.492 -15.664 1 83.69 221 PRO A N 1
ATOM 1776 C CA . PRO A 1 221 ? 4.629 -7.082 -15.938 1 83.69 221 PRO A CA 1
ATOM 1777 C C . PRO A 1 221 ? 5.75 -6.527 -15.062 1 83.69 221 PRO A C 1
ATOM 1779 O O . PRO A 1 221 ? 6.488 -5.633 -15.492 1 83.69 221 PRO A O 1
ATOM 1782 N N . LEU A 1 222 ? 6.266 -6.957 -14.055 1 86.56 222 LEU A N 1
ATOM 1783 C CA . LEU A 1 222 ? 7.289 -6.57 -13.094 1 86.56 222 LEU A CA 1
ATOM 1784 C C . LEU A 1 222 ? 7.234 -5.074 -12.812 1 86.56 222 LEU A C 1
ATOM 1786 O O . LEU A 1 222 ? 8.266 -4.453 -12.539 1 86.56 222 LEU A O 1
ATOM 1790 N N . ASN A 1 223 ? 6.117 -4.418 -12.969 1 83.69 223 ASN A N 1
ATOM 1791 C CA . ASN A 1 223 ? 6.031 -2.967 -12.828 1 83.69 223 ASN A CA 1
ATOM 1792 C C . ASN A 1 223 ? 5.461 -2.57 -11.469 1 83.69 223 ASN A C 1
ATOM 1794 O O . ASN A 1 223 ? 5.445 -1.389 -11.117 1 83.69 223 ASN A O 1
ATOM 1798 N N . ARG A 1 224 ? 5.043 -3.52 -10.758 1 84.88 224 ARG A N 1
ATOM 1799 C CA . ARG A 1 224 ? 4.441 -3.203 -9.469 1 84.88 224 ARG A CA 1
ATOM 1800 C C . ARG A 1 224 ? 5.23 -3.836 -8.32 1 84.88 224 ARG A C 1
ATOM 1802 O O . ARG A 1 224 ? 5.781 -4.93 -8.477 1 84.88 224 ARG A O 1
ATOM 1809 N N . ASP A 1 225 ? 5.199 -3.168 -7.207 1 80.94 225 ASP A N 1
ATOM 1810 C CA . ASP A 1 225 ? 6.055 -3.525 -6.082 1 80.94 225 ASP A CA 1
ATOM 1811 C C . ASP A 1 225 ? 5.621 -4.855 -5.465 1 80.94 225 ASP A C 1
ATOM 1813 O O . ASP A 1 225 ? 6.465 -5.691 -5.129 1 80.94 225 ASP A O 1
ATOM 1817 N N . SER A 1 226 ? 4.363 -5.031 -5.352 1 86.25 226 SER A N 1
ATOM 1818 C CA . SER A 1 226 ? 3.879 -6.234 -4.684 1 86.25 226 SER A CA 1
ATOM 1819 C C . SER A 1 226 ? 4.277 -7.492 -5.453 1 86.25 226 SER A C 1
ATOM 1821 O O . SER A 1 226 ? 4.781 -8.453 -4.867 1 86.25 226 SER A O 1
ATOM 1823 N N . GLU A 1 227 ? 4.137 -7.441 -6.746 1 89.06 227 GLU A N 1
ATOM 1824 C CA . GLU A 1 227 ? 4.469 -8.586 -7.59 1 89.06 227 GLU A CA 1
ATOM 1825 C C . GLU A 1 227 ? 5.973 -8.844 -7.605 1 89.06 227 GLU A C 1
ATOM 1827 O O . GLU A 1 227 ? 6.414 -9.992 -7.574 1 89.06 227 GLU A O 1
ATOM 1832 N N . ARG A 1 228 ? 6.727 -7.82 -7.664 1 90.38 228 ARG A N 1
ATOM 1833 C CA . ARG A 1 228 ? 8.18 -7.934 -7.672 1 90.38 228 ARG A CA 1
ATOM 1834 C C . ARG A 1 228 ? 8.688 -8.555 -6.375 1 90.38 228 ARG A C 1
ATOM 1836 O O . ARG A 1 228 ? 9.586 -9.398 -6.395 1 90.38 228 ARG A O 1
ATOM 1843 N N . MET A 1 229 ? 8.07 -8.148 -5.305 1 89.69 229 MET A N 1
ATOM 1844 C CA . MET A 1 229 ? 8.516 -8.648 -4.004 1 89.69 229 MET A CA 1
ATOM 1845 C C . MET A 1 229 ? 8.188 -10.125 -3.846 1 89.69 229 MET A C 1
ATOM 1847 O O . MET A 1 229 ? 9.016 -10.906 -3.381 1 89.69 229 MET A O 1
ATOM 1851 N N . VAL A 1 230 ? 7.035 -10.477 -4.27 1 92.88 230 VAL A N 1
ATOM 1852 C CA . VAL A 1 230 ? 6.637 -11.883 -4.203 1 92.88 230 VAL A CA 1
ATOM 1853 C C . VAL A 1 230 ? 7.566 -12.727 -5.07 1 92.88 230 VAL A C 1
ATOM 1855 O O . VAL A 1 230 ? 8.141 -13.711 -4.598 1 92.88 230 VAL A O 1
ATOM 1858 N N . MET A 1 231 ? 7.762 -12.273 -6.258 1 94.69 231 MET A N 1
ATOM 1859 C CA . MET A 1 231 ? 8.594 -13.016 -7.203 1 94.69 231 MET A CA 1
ATOM 1860 C C . MET A 1 231 ? 10.031 -13.117 -6.703 1 94.69 231 MET A C 1
ATOM 1862 O O . MET A 1 231 ? 10.625 -14.195 -6.719 1 94.69 231 MET A O 1
ATOM 1866 N N . SER A 1 232 ? 10.586 -12.039 -6.184 1 91.69 232 SER A N 1
ATOM 1867 C CA . SER A 1 232 ? 11.977 -12 -5.746 1 91.69 232 SER A CA 1
ATOM 1868 C C . SER A 1 232 ? 12.227 -12.984 -4.609 1 91.69 232 SER A C 1
ATOM 1870 O O . SER A 1 232 ? 13.281 -13.617 -4.551 1 91.69 232 SER A O 1
ATOM 1872 N N . ASP A 1 233 ? 11.25 -13.117 -3.783 1 90.19 233 ASP A N 1
ATOM 1873 C CA . ASP A 1 233 ? 11.445 -13.992 -2.629 1 90.19 233 ASP A CA 1
ATOM 1874 C C . ASP A 1 233 ? 11.18 -15.445 -2.996 1 90.19 233 ASP A C 1
ATOM 1876 O O . ASP A 1 233 ? 11.75 -16.359 -2.387 1 90.19 233 ASP A O 1
ATOM 1880 N N . ILE A 1 234 ? 10.375 -15.602 -3.969 1 92 234 ILE A N 1
ATOM 1881 C CA . ILE A 1 234 ? 10.102 -16.969 -4.426 1 92 234 ILE A CA 1
ATOM 1882 C C . ILE A 1 234 ? 11.312 -17.516 -5.168 1 92 234 ILE A C 1
ATOM 1884 O O . ILE A 1 234 ? 11.672 -18.688 -5.012 1 92 234 ILE A O 1
ATOM 1888 N N . VAL A 1 235 ? 12.094 -16.672 -5.836 1 90.88 235 VAL A N 1
ATOM 1889 C CA . VAL A 1 235 ? 13.211 -17.141 -6.645 1 90.88 235 VAL A CA 1
ATOM 1890 C C . VAL A 1 235 ? 14.523 -16.938 -5.887 1 90.88 235 VAL A C 1
ATOM 1892 O O . VAL A 1 235 ? 15.609 -17.062 -6.461 1 90.88 235 VAL A O 1
ATOM 1895 N N . TYR A 1 236 ? 14.508 -16.516 -4.629 1 84.12 236 TYR A N 1
ATOM 1896 C CA . TYR A 1 236 ? 15.641 -16.125 -3.797 1 84.12 236 TYR A CA 1
ATOM 1897 C C . TYR A 1 236 ? 16.75 -17.156 -3.865 1 84.12 236 TYR A C 1
ATOM 1899 O O . TYR A 1 236 ? 17.938 -16.797 -3.98 1 84.12 236 TYR A O 1
ATOM 1907 N N . ALA A 1 237 ? 16.578 -18.469 -3.846 1 81.06 237 ALA A N 1
ATOM 1908 C CA . ALA A 1 237 ? 17.625 -19.5 -3.811 1 81.06 237 ALA A CA 1
ATOM 1909 C C . ALA A 1 237 ? 17.875 -20.062 -5.203 1 81.06 237 ALA A C 1
ATOM 1911 O O . ALA A 1 237 ? 18.469 -21.141 -5.34 1 81.06 237 ALA A O 1
ATOM 1912 N N . ALA A 1 238 ? 17.5 -19.234 -6.156 1 83.38 238 ALA A N 1
ATOM 1913 C CA . ALA A 1 238 ? 17.672 -19.672 -7.539 1 83.38 238 ALA A CA 1
ATOM 1914 C C . ALA A 1 238 ? 19.156 -19.625 -7.938 1 83.38 238 ALA A C 1
ATOM 1916 O O . ALA A 1 238 ? 19.984 -19.078 -7.207 1 83.38 238 ALA A O 1
ATOM 1917 N N . SER A 1 239 ? 19.453 -20.203 -8.984 1 85.06 239 SER A N 1
ATOM 1918 C CA . SER A 1 239 ? 20.781 -20.141 -9.57 1 85.06 239 SER A CA 1
ATOM 1919 C C . SER A 1 239 ? 21.172 -18.719 -9.945 1 85.06 239 SER A C 1
ATOM 1921 O O . SER A 1 239 ? 20.328 -17.812 -9.914 1 85.06 239 SER A O 1
ATOM 1923 N N . GLU A 1 240 ? 22.453 -18.547 -10.141 1 85.94 240 GLU A N 1
ATOM 1924 C CA . GLU A 1 240 ? 22.969 -17.297 -10.68 1 85.94 240 GLU A CA 1
ATOM 1925 C C . GLU A 1 240 ? 23.641 -17.5 -12.031 1 85.94 240 GLU A C 1
ATOM 1927 O O . GLU A 1 240 ? 24.656 -18.203 -12.125 1 85.94 240 GLU A O 1
ATOM 1932 N N . PRO A 1 241 ? 23 -16.953 -13.047 1 90.38 241 PRO A N 1
ATOM 1933 C CA . PRO A 1 241 ? 21.828 -16.094 -13.133 1 90.38 241 PRO A CA 1
ATOM 1934 C C . PRO A 1 241 ? 20.531 -16.828 -12.82 1 90.38 241 PRO A C 1
ATOM 1936 O O . PRO A 1 241 ? 20.453 -18.047 -12.969 1 90.38 241 PRO A O 1
ATOM 1939 N N . LYS A 1 242 ? 19.516 -16.078 -12.461 1 94.31 242 LYS A N 1
ATOM 1940 C CA . LYS A 1 242 ? 18.281 -16.656 -11.953 1 94.31 242 LYS A CA 1
ATOM 1941 C C . LYS A 1 242 ? 17.406 -17.188 -13.094 1 94.31 242 LYS A C 1
ATOM 1943 O O . LYS A 1 242 ? 16.547 -18.031 -12.875 1 94.31 242 LYS A O 1
ATOM 1948 N N . GLY A 1 243 ? 17.641 -16.625 -14.32 1 95.5 243 GLY A N 1
ATOM 1949 C CA . GLY A 1 243 ? 16.875 -17.125 -15.445 1 95.5 243 GLY A CA 1
ATOM 1950 C C . GLY A 1 243 ? 16.438 -16.031 -16.406 1 95.5 243 GLY A C 1
ATOM 1951 O O . GLY A 1 243 ? 17.219 -15.172 -16.766 1 95.5 243 GLY A O 1
ATOM 1952 N N . TRP A 1 244 ? 15.25 -16.188 -16.906 1 96.19 244 TRP A N 1
ATOM 1953 C CA . TRP A 1 244 ? 14.812 -15.328 -18 1 96.19 244 TRP A CA 1
ATOM 1954 C C . TRP A 1 244 ? 13.43 -14.75 -17.719 1 96.19 244 TRP A C 1
ATOM 1956 O O . TRP A 1 244 ? 12.633 -15.352 -16.984 1 96.19 244 TRP A O 1
ATOM 1966 N N . VAL A 1 245 ? 13.18 -13.617 -18.266 1 96.19 245 VAL A N 1
ATOM 1967 C CA . VAL A 1 245 ? 11.852 -13.016 -18.234 1 96.19 245 VAL A CA 1
ATOM 1968 C C . VAL A 1 245 ? 11.422 -12.617 -19.656 1 96.19 245 VAL A C 1
ATOM 1970 O O . VAL A 1 245 ? 12.195 -11.992 -20.375 1 96.19 245 VAL A O 1
ATOM 1973 N N . MET A 1 246 ? 10.266 -13.047 -20.031 1 95 246 MET A N 1
ATOM 1974 C CA . MET A 1 246 ? 9.719 -12.656 -21.328 1 95 246 MET A CA 1
ATOM 1975 C C . MET A 1 246 ? 8.977 -11.32 -21.219 1 95 246 MET A C 1
ATOM 1977 O O . MET A 1 246 ? 7.926 -11.242 -20.578 1 95 246 MET A O 1
ATOM 1981 N N . ARG A 1 247 ? 9.57 -10.359 -21.844 1 93.88 247 ARG A N 1
ATOM 1982 C CA . ARG A 1 247 ? 9 -9.016 -21.844 1 93.88 247 ARG A CA 1
ATOM 1983 C C . ARG A 1 247 ? 9.336 -8.266 -23.125 1 93.88 247 ARG A C 1
ATOM 1985 O O . ARG A 1 247 ? 10.484 -7.867 -23.328 1 93.88 247 ARG A O 1
ATOM 1992 N N . LYS A 1 248 ? 8.352 -8.039 -23.938 1 92.31 248 LYS A N 1
ATOM 1993 C CA . LYS A 1 248 ? 8.539 -7.492 -25.281 1 92.31 248 LYS A CA 1
ATOM 1994 C C . LYS A 1 248 ? 9.016 -6.043 -25.219 1 92.31 248 LYS A C 1
ATOM 1996 O O . LYS A 1 248 ? 9.914 -5.652 -25.969 1 92.31 248 LYS A O 1
ATOM 2001 N N . ASN A 1 249 ? 8.414 -5.148 -24.375 1 90.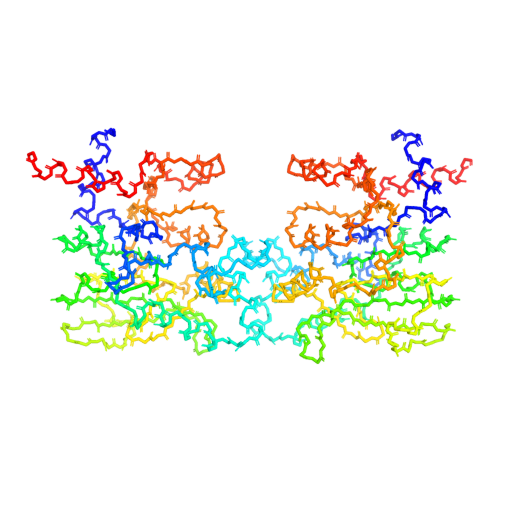94 249 ASN A N 1
ATOM 2002 C CA . ASN A 1 249 ? 8.742 -3.73 -24.266 1 90.94 249 ASN A CA 1
ATOM 2003 C C . ASN A 1 249 ? 8.992 -3.328 -22.812 1 90.94 249 ASN A C 1
ATOM 2005 O O . ASN A 1 249 ? 8.227 -2.553 -22.234 1 90.94 249 ASN A O 1
ATOM 2009 N N . PRO A 1 250 ? 10.211 -3.82 -22.328 1 93.12 250 PRO A N 1
ATOM 2010 C CA . PRO A 1 250 ? 10.484 -3.494 -20.922 1 93.12 250 PRO A CA 1
ATOM 2011 C C . PRO A 1 250 ? 10.789 -2.014 -20.719 1 93.12 250 PRO A C 1
ATOM 2013 O O . PRO A 1 250 ? 11.438 -1.386 -21.562 1 93.12 250 PRO A O 1
ATOM 2016 N N . THR A 1 251 ? 10.289 -1.494 -19.719 1 90.69 251 THR A N 1
ATOM 2017 C CA . THR A 1 251 ? 10.648 -0.138 -19.312 1 90.69 251 THR A CA 1
ATOM 2018 C C . THR A 1 251 ? 12.062 -0.101 -18.75 1 90.69 251 THR A C 1
ATOM 2020 O O . THR A 1 251 ? 12.648 -1.146 -18.453 1 90.69 251 THR A O 1
ATOM 2023 N N . VAL A 1 252 ? 12.586 1.086 -18.594 1 90.06 252 VAL A N 1
ATOM 2024 C CA . VAL A 1 252 ? 13.914 1.265 -18.016 1 90.06 252 VAL A CA 1
ATOM 2025 C C . VAL A 1 252 ? 13.93 0.718 -16.594 1 90.06 252 VAL A C 1
ATOM 2027 O O . VAL A 1 252 ? 14.898 0.074 -16.172 1 90.06 252 VAL A O 1
ATOM 2030 N N . LYS A 1 253 ? 12.906 0.94 -15.914 1 86.31 253 LYS A N 1
ATOM 2031 C CA . LYS A 1 253 ? 12.781 0.455 -14.547 1 86.31 253 LYS A CA 1
ATOM 2032 C C . LYS A 1 253 ? 12.797 -1.07 -14.5 1 86.31 253 LYS A C 1
ATOM 2034 O O . LYS A 1 253 ? 13.445 -1.664 -13.633 1 86.31 253 LYS A O 1
ATOM 2039 N N . GLU A 1 254 ? 12.141 -1.687 -15.461 1 91.88 254 GLU A N 1
ATOM 2040 C CA . GLU A 1 254 ? 12.094 -3.145 -15.531 1 91.88 254 GLU A CA 1
ATOM 2041 C C . GLU A 1 254 ? 13.461 -3.723 -15.898 1 91.88 254 GLU A C 1
ATOM 2043 O O . GLU A 1 254 ? 13.867 -4.754 -15.359 1 91.88 254 GLU A O 1
ATOM 2048 N N . GLN A 1 255 ? 14.133 -3.035 -16.75 1 94.5 255 GLN A N 1
ATOM 2049 C CA . GLN A 1 255 ? 15.461 -3.471 -17.172 1 94.5 255 GLN A CA 1
ATOM 2050 C C . GLN A 1 255 ? 16.438 -3.436 -15.992 1 94.5 255 GLN A C 1
ATOM 2052 O O . GLN A 1 255 ? 17.203 -4.379 -15.781 1 94.5 255 GLN A O 1
ATOM 2057 N N . ARG A 1 256 ? 16.344 -2.389 -15.273 1 92.25 256 ARG A N 1
ATOM 2058 C CA . ARG A 1 256 ? 17.219 -2.24 -14.117 1 92.25 256 ARG A CA 1
ATOM 2059 C C . ARG A 1 256 ? 16.906 -3.289 -13.055 1 92.25 256 ARG A C 1
ATOM 2061 O O . ARG A 1 256 ? 17.812 -3.855 -12.445 1 92.25 256 ARG A O 1
ATOM 2068 N N . PHE A 1 257 ? 15.68 -3.471 -12.906 1 93.12 257 PHE A N 1
ATOM 2069 C CA . PHE A 1 257 ? 15.234 -4.449 -11.922 1 93.12 257 PHE A CA 1
ATOM 2070 C C . PHE A 1 257 ? 15.719 -5.848 -12.289 1 93.12 257 PHE A C 1
ATOM 2072 O O . PHE A 1 257 ? 16.266 -6.562 -11.445 1 93.12 257 PHE A O 1
ATOM 2079 N N . CYS A 1 258 ? 15.555 -6.246 -13.516 1 94.44 258 CYS A N 1
ATOM 2080 C CA . CYS A 1 258 ? 15.969 -7.562 -14 1 94.44 258 CYS A CA 1
ATOM 2081 C C . CYS A 1 258 ? 17.484 -7.73 -13.891 1 94.44 258 CYS A C 1
ATOM 2083 O O . CYS A 1 258 ? 17.953 -8.789 -13.492 1 94.44 258 CYS A O 1
ATOM 2085 N N . LYS A 1 259 ? 18.188 -6.684 -14.242 1 94.06 259 LYS A N 1
ATOM 2086 C CA . LYS A 1 259 ? 19.641 -6.723 -14.148 1 94.06 259 LYS A CA 1
ATOM 2087 C C . LYS A 1 259 ? 20.094 -6.945 -12.703 1 94.06 259 LYS A C 1
ATOM 2089 O O . LYS A 1 259 ? 20.984 -7.762 -12.453 1 94.06 259 LYS A O 1
ATOM 2094 N N . ARG A 1 260 ? 19.453 -6.305 -11.812 1 91.69 260 ARG A N 1
ATOM 2095 C CA . ARG A 1 260 ? 19.797 -6.418 -10.406 1 91.69 260 ARG A CA 1
ATOM 2096 C C . ARG A 1 260 ? 19.516 -7.82 -9.883 1 91.69 260 ARG A C 1
ATOM 2098 O O . ARG A 1 260 ? 20.266 -8.344 -9.055 1 91.69 260 ARG A O 1
ATOM 2105 N N . LEU A 1 261 ? 18.469 -8.438 -10.352 1 92 261 LEU A N 1
ATOM 2106 C CA . LEU A 1 261 ? 18.031 -9.734 -9.836 1 92 261 LEU A CA 1
ATOM 2107 C C . LEU A 1 261 ? 18.75 -10.875 -10.547 1 92 261 LEU A C 1
ATOM 2109 O O . LEU A 1 261 ? 18.719 -12.016 -10.094 1 92 261 LEU A O 1
ATOM 2113 N N . GLY A 1 262 ? 19.328 -10.516 -11.688 1 93.69 262 GLY A N 1
ATOM 2114 C CA . GLY A 1 262 ? 19.984 -11.555 -12.469 1 93.69 262 GLY A CA 1
ATOM 2115 C C . GLY A 1 262 ? 19.047 -12.273 -13.414 1 93.69 262 GLY A C 1
ATOM 2116 O O . GLY A 1 262 ? 19.156 -13.492 -13.594 1 93.69 262 GLY A O 1
ATOM 2117 N N . LEU A 1 263 ? 18.109 -11.562 -13.961 1 95.25 263 LEU A N 1
ATOM 2118 C CA . LEU A 1 263 ? 17.188 -12.086 -14.953 1 95.25 263 LEU A CA 1
ATOM 2119 C C . LEU A 1 263 ? 17.5 -11.523 -16.344 1 95.25 263 LEU A C 1
ATOM 2121 O O . LEU A 1 263 ? 17.719 -10.32 -16.484 1 95.25 263 LEU A O 1
ATOM 2125 N N . GLU A 1 264 ? 17.609 -12.336 -17.266 1 95.62 264 GLU A N 1
ATOM 2126 C CA . GLU A 1 264 ? 17.797 -11.906 -18.641 1 95.62 264 GLU A CA 1
ATOM 2127 C C . GLU A 1 264 ? 16.469 -11.664 -19.344 1 95.62 264 GLU A C 1
ATOM 2129 O O . GLU A 1 264 ? 15.586 -12.523 -19.328 1 95.62 264 GLU A O 1
ATOM 2134 N N . ILE A 1 265 ? 16.375 -10.57 -20 1 95.5 265 ILE A N 1
ATOM 2135 C CA . ILE A 1 265 ? 15.125 -10.219 -20.672 1 95.5 265 ILE A CA 1
ATOM 2136 C C . ILE A 1 265 ? 15.117 -10.781 -22.094 1 95.5 265 ILE A C 1
ATOM 2138 O O . ILE A 1 265 ? 16.078 -10.586 -22.844 1 95.5 265 ILE A O 1
ATOM 2142 N N . ILE A 1 266 ? 14.102 -11.539 -22.344 1 94.75 266 ILE A N 1
ATOM 2143 C CA . ILE A 1 266 ? 13.805 -11.961 -23.719 1 94.75 266 ILE A CA 1
ATOM 2144 C C . ILE A 1 266 ? 12.703 -11.078 -24.297 1 94.75 266 ILE A C 1
ATOM 2146 O O . ILE A 1 266 ? 11.578 -11.07 -23.797 1 94.75 266 ILE A O 1
ATOM 2150 N N . PRO A 1 267 ? 12.961 -10.32 -25.344 1 93.12 267 PRO A N 1
ATOM 2151 C CA . PRO A 1 267 ? 12.023 -9.305 -25.844 1 93.12 267 PRO A CA 1
ATOM 2152 C C . PRO A 1 267 ? 10.859 -9.914 -26.641 1 93.12 267 PRO A C 1
ATOM 2154 O O . PRO A 1 267 ? 10.641 -9.547 -27.797 1 93.12 267 PRO A O 1
ATOM 2157 N N . VAL A 1 268 ? 10.133 -10.82 -26.031 1 93.56 268 VAL A N 1
ATOM 2158 C CA . VAL A 1 268 ? 8.938 -11.438 -26.594 1 93.56 268 VAL A CA 1
ATOM 2159 C C . VAL A 1 268 ? 7.848 -11.531 -25.531 1 93.56 268 VAL A C 1
ATOM 2161 O O . VAL A 1 268 ? 8.141 -11.531 -24.328 1 93.56 268 VAL A O 1
ATOM 2164 N N . ASP A 1 269 ? 6.668 -11.5 -25.969 1 93.94 269 ASP A N 1
ATOM 2165 C CA . ASP A 1 269 ? 5.57 -11.75 -25.047 1 93.94 269 ASP A CA 1
ATOM 2166 C C . ASP A 1 269 ? 5.043 -13.18 -25.188 1 93.94 269 ASP A C 1
ATOM 2168 O O . ASP A 1 269 ? 5.59 -13.977 -25.953 1 93.94 269 ASP A O 1
ATOM 2172 N N . CYS A 1 270 ? 4.062 -13.539 -24.422 1 95.69 270 CYS A N 1
ATOM 2173 C CA . CYS A 1 270 ? 3.531 -14.891 -24.391 1 95.69 270 CYS A CA 1
ATOM 2174 C C . CYS A 1 270 ? 2.979 -15.289 -25.766 1 95.69 270 CYS A C 1
ATOM 2176 O O . CYS A 1 270 ? 3.123 -16.438 -26.188 1 95.69 270 CYS A O 1
ATOM 2178 N N . LYS A 1 271 ? 2.35 -14.32 -26.406 1 94.56 271 LYS A N 1
ATOM 2179 C CA . LYS A 1 271 ? 1.81 -14.594 -27.734 1 94.56 271 LYS A CA 1
ATOM 2180 C C . LYS A 1 271 ? 2.922 -14.938 -28.719 1 94.56 271 LYS A C 1
ATOM 2182 O O . LYS A 1 271 ? 2.818 -15.906 -29.469 1 94.56 271 LYS A O 1
ATOM 2187 N N . ASP A 1 272 ? 3.959 -14.141 -28.719 1 93.19 272 ASP A N 1
ATOM 2188 C CA . ASP A 1 272 ? 5.117 -14.391 -29.562 1 93.19 272 ASP A CA 1
ATOM 2189 C C . ASP A 1 272 ? 5.715 -15.766 -29.281 1 93.19 272 ASP A C 1
ATOM 2191 O O . ASP A 1 272 ? 6.094 -16.484 -30.203 1 93.19 272 ASP A O 1
ATOM 2195 N N . PHE A 1 273 ? 5.832 -16.031 -28.016 1 92.19 273 PHE A N 1
ATOM 2196 C CA . PHE A 1 273 ? 6.406 -17.297 -27.578 1 92.19 273 PHE A CA 1
ATOM 2197 C C . PHE A 1 273 ? 5.586 -18.469 -28.109 1 92.19 273 PHE A C 1
ATOM 2199 O O . PHE A 1 273 ? 6.145 -19.453 -28.609 1 92.19 273 PHE A O 1
ATOM 2206 N N . MET A 1 274 ? 4.297 -18.406 -28 1 92.5 274 MET A N 1
ATOM 2207 C CA . MET A 1 274 ? 3.426 -19.484 -28.469 1 92.5 274 MET A CA 1
ATOM 2208 C C . MET A 1 274 ? 3.492 -19.625 -29.984 1 92.5 274 MET A C 1
ATOM 2210 O O . MET A 1 274 ? 3.455 -20.75 -30.5 1 92.5 274 MET A O 1
ATOM 2214 N N . ASP A 1 275 ? 3.561 -18.484 -30.656 1 91.06 275 ASP A N 1
ATOM 2215 C CA . ASP A 1 275 ? 3.713 -18.531 -32.125 1 91.06 275 ASP A CA 1
ATOM 2216 C C . ASP A 1 275 ? 4.996 -19.25 -32.5 1 91.06 275 ASP A C 1
ATOM 2218 O O . ASP A 1 275 ? 5.004 -20.031 -33.469 1 91.06 275 ASP A O 1
ATOM 2222 N N . TYR A 1 276 ? 5.977 -18.953 -31.75 1 86.5 276 TYR A N 1
ATOM 2223 C CA . TYR A 1 276 ? 7.254 -19.625 -31.984 1 86.5 276 TYR A CA 1
ATOM 2224 C C . TYR A 1 276 ? 7.137 -21.125 -31.75 1 86.5 276 TYR A C 1
ATOM 2226 O O . TYR A 1 276 ? 7.645 -21.922 -32.531 1 86.5 276 TYR A O 1
ATOM 2234 N N . MET A 1 277 ? 6.523 -21.531 -30.672 1 87 277 MET A N 1
ATOM 2235 C CA . MET A 1 277 ? 6.402 -22.938 -30.297 1 87 277 MET A CA 1
ATOM 2236 C C . MET A 1 277 ? 5.57 -23.703 -31.328 1 87 277 MET A C 1
ATOM 2238 O O . MET A 1 277 ? 5.867 -24.859 -31.641 1 87 277 MET A O 1
ATOM 2242 N N . ILE A 1 278 ? 4.578 -23.094 -31.844 1 84.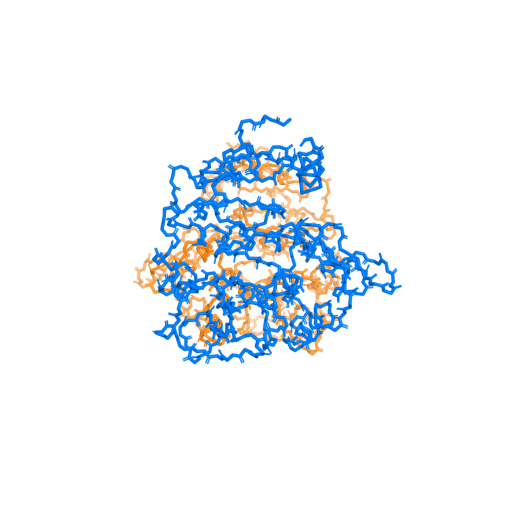12 278 ILE A N 1
ATOM 2243 C CA . ILE A 1 278 ? 3.729 -23.703 -32.875 1 84.12 278 ILE A CA 1
ATOM 2244 C C . ILE A 1 278 ? 4.527 -23.891 -34.156 1 84.12 278 ILE A C 1
ATOM 2246 O O . ILE A 1 278 ? 4.441 -24.953 -34.781 1 84.12 278 ILE A O 1
ATOM 2250 N N . ALA A 1 279 ? 5.289 -22.938 -34.5 1 83.06 279 ALA A N 1
ATOM 2251 C CA . ALA A 1 279 ? 6.105 -23.016 -35.688 1 83.06 279 ALA A CA 1
ATOM 2252 C C . ALA A 1 279 ? 7.184 -24.094 -35.562 1 83.06 279 ALA A C 1
ATOM 2254 O O . ALA A 1 279 ? 7.496 -24.781 -36.531 1 83.06 279 ALA A O 1
ATOM 2255 N N . LYS A 1 280 ? 7.715 -24.219 -34.406 1 81.75 280 LYS A N 1
ATOM 2256 C CA . LYS A 1 280 ? 8.758 -25.219 -34.156 1 81.75 280 LYS A CA 1
ATOM 2257 C C . LYS A 1 280 ? 8.203 -26.625 -34.281 1 81.75 280 LYS A C 1
ATOM 2259 O O . LYS A 1 280 ? 8.883 -27.531 -34.781 1 81.75 280 LYS A O 1
ATOM 2264 N N . GLU A 1 281 ? 7.082 -26.891 -33.719 1 76.5 281 GLU A N 1
ATOM 2265 C CA . GLU A 1 281 ? 6.457 -28.203 -33.812 1 76.5 281 GLU A CA 1
ATOM 2266 C C . GLU A 1 281 ? 6.109 -28.562 -35.25 1 76.5 281 GLU A C 1
ATOM 2268 O O . GLU A 1 281 ? 6.156 -29.734 -35.625 1 76.5 281 GLU A O 1
ATOM 2273 N N . ALA A 1 282 ? 5.801 -27.594 -36.062 1 71.19 282 ALA A N 1
ATOM 2274 C CA . ALA A 1 282 ? 5.449 -27.812 -37.438 1 71.19 282 ALA A CA 1
ATOM 2275 C C . ALA A 1 282 ? 6.691 -28.078 -38.281 1 71.19 282 ALA A C 1
ATOM 2277 O O . ALA A 1 282 ? 6.605 -28.703 -39.344 1 71.19 282 ALA A O 1
ATOM 2278 N N . ALA A 1 283 ? 7.746 -27.719 -37.906 1 65.44 283 ALA A N 1
ATOM 2279 C CA . ALA A 1 283 ? 8.977 -27.938 -38.656 1 65.44 283 ALA A CA 1
ATOM 2280 C C . ALA A 1 283 ? 9.602 -29.281 -38.281 1 65.44 283 ALA A C 1
ATOM 2282 O O . ALA A 1 283 ? 9.461 -29.766 -37.156 1 65.44 283 ALA A O 1
ATOM 2283 N N . MET B 1 1 ? 21.25 31.719 -0.832 1 51.81 1 MET B N 1
ATOM 2284 C CA . MET B 1 1 ? 19.797 31.672 -0.889 1 51.81 1 MET B CA 1
ATOM 2285 C C . MET B 1 1 ? 19.234 32.938 -1.55 1 51.81 1 MET B C 1
ATOM 2287 O O . MET B 1 1 ? 19.734 34.031 -1.306 1 51.81 1 MET B O 1
ATOM 2291 N N . ASN B 1 2 ? 18.703 32.844 -2.727 1 59.56 2 ASN B N 1
ATOM 2292 C CA . ASN B 1 2 ? 18.234 34.031 -3.441 1 59.56 2 ASN B CA 1
ATOM 2293 C C . ASN B 1 2 ? 17.25 34.844 -2.602 1 59.56 2 ASN B C 1
ATOM 2295 O O . ASN B 1 2 ? 16.156 34.375 -2.303 1 59.56 2 ASN B O 1
ATOM 2299 N N . ASN B 1 3 ? 17.688 35.906 -2.035 1 65.69 3 ASN B N 1
ATOM 2300 C CA . ASN B 1 3 ? 17.031 36.844 -1.117 1 65.69 3 ASN B CA 1
ATOM 2301 C C . ASN B 1 3 ? 15.672 37.281 -1.646 1 65.69 3 ASN B C 1
ATOM 2303 O O . ASN B 1 3 ? 14.719 37.438 -0.875 1 65.69 3 ASN B O 1
ATOM 2307 N N . ASN B 1 4 ? 15.523 37.281 -2.891 1 76.94 4 ASN B N 1
ATOM 2308 C CA . ASN B 1 4 ? 14.281 37.812 -3.449 1 76.94 4 ASN B CA 1
ATOM 2309 C C . ASN B 1 4 ? 13.133 36.844 -3.311 1 76.94 4 ASN B C 1
ATOM 2311 O O . ASN B 1 4 ? 12.016 37.219 -2.947 1 76.94 4 ASN B O 1
ATOM 2315 N N . VAL B 1 5 ? 13.398 35.531 -3.445 1 83.69 5 VAL B N 1
ATOM 2316 C CA . VAL B 1 5 ? 12.336 34.531 -3.387 1 83.69 5 VAL B CA 1
ATOM 2317 C C . VAL B 1 5 ? 11.828 34.406 -1.955 1 83.69 5 VAL B C 1
ATOM 2319 O O . VAL B 1 5 ? 10.617 34.312 -1.729 1 83.69 5 VAL B O 1
ATOM 2322 N N . PHE B 1 6 ? 12.703 34.594 -1.038 1 85 6 PHE B N 1
ATOM 2323 C CA . PHE B 1 6 ? 12.305 34.469 0.361 1 85 6 PHE B CA 1
ATOM 2324 C C . PHE B 1 6 ? 11.438 35.656 0.778 1 85 6 PHE B C 1
ATOM 2326 O O . PHE B 1 6 ? 10.5 35.5 1.562 1 85 6 PHE B O 1
ATOM 2333 N N . SER B 1 7 ? 11.805 36.781 0.223 1 86.31 7 SER B N 1
ATOM 2334 C CA . SER B 1 7 ? 11 37.969 0.535 1 86.31 7 SER B CA 1
ATOM 2335 C C . SER B 1 7 ? 9.57 37.812 0.033 1 86.31 7 SER B C 1
ATOM 2337 O O . SER B 1 7 ? 8.625 38.188 0.719 1 86.31 7 SER B O 1
ATOM 2339 N N . GLU B 1 8 ? 9.492 37.281 -1.108 1 89.44 8 GLU B N 1
ATOM 2340 C CA . GLU B 1 8 ? 8.164 37.031 -1.676 1 89.44 8 GLU B CA 1
ATOM 2341 C C . GLU B 1 8 ? 7.387 36.031 -0.832 1 89.44 8 GLU B C 1
ATOM 2343 O O . GLU B 1 8 ? 6.203 36.25 -0.55 1 89.44 8 GLU B O 1
ATOM 2348 N N . ILE B 1 9 ? 8.062 35.031 -0.502 1 90.62 9 ILE B N 1
ATOM 2349 C CA . ILE B 1 9 ? 7.449 33.969 0.284 1 90.62 9 ILE B CA 1
ATOM 2350 C C . ILE B 1 9 ? 7 34.5 1.636 1 90.62 9 ILE B C 1
ATOM 2352 O O . ILE B 1 9 ? 5.859 34.312 2.051 1 90.62 9 ILE B O 1
ATOM 2356 N N . LEU B 1 10 ? 7.875 35.281 2.229 1 90.06 10 LEU B N 1
ATOM 2357 C CA . LEU B 1 10 ? 7.59 35.812 3.561 1 90.06 10 LEU B CA 1
ATOM 2358 C C . LEU B 1 10 ? 6.434 36.781 3.516 1 90.06 10 LEU B C 1
ATOM 2360 O O . LEU B 1 10 ? 5.551 36.75 4.375 1 90.06 10 LEU B O 1
ATOM 2364 N N . SER B 1 11 ? 6.453 37.656 2.547 1 91 11 SER B N 1
ATOM 2365 C CA . SER B 1 11 ? 5.348 38.594 2.385 1 91 11 SER B CA 1
ATOM 2366 C C . SER B 1 11 ? 4.031 37.844 2.162 1 91 11 SER B C 1
ATOM 2368 O O . SER B 1 11 ? 3.004 38.219 2.742 1 91 11 SER B O 1
ATOM 2370 N N . GLY B 1 12 ? 4.082 36.844 1.348 1 92.69 12 GLY B N 1
ATOM 2371 C CA . GLY B 1 12 ? 2.904 36.031 1.085 1 92.69 12 GLY B CA 1
ATOM 2372 C C . GLY B 1 12 ? 2.391 35.312 2.316 1 92.69 12 GLY B C 1
ATOM 2373 O O . GLY B 1 12 ? 1.179 35.188 2.506 1 92.69 12 GLY B O 1
ATOM 2374 N N . LEU B 1 13 ? 3.344 34.875 3.1 1 91.75 13 LEU B N 1
ATOM 2375 C CA . LEU B 1 13 ? 2.986 34.219 4.344 1 91.75 13 LEU B CA 1
ATOM 2376 C C . LEU B 1 13 ? 2.273 35.156 5.293 1 91.75 13 LEU B C 1
ATOM 2378 O O . LEU B 1 13 ? 1.204 34.844 5.816 1 91.75 13 LEU B O 1
ATOM 2382 N N . TYR B 1 14 ? 2.811 36.344 5.395 1 90.5 14 TYR B N 1
ATOM 2383 C CA . TYR B 1 14 ? 2.277 37.312 6.348 1 90.5 14 TYR B CA 1
ATOM 2384 C C . TYR B 1 14 ? 0.957 37.906 5.855 1 90.5 14 TYR B C 1
ATOM 2386 O O . TYR B 1 14 ? 0.097 38.25 6.66 1 90.5 14 TYR B O 1
ATOM 2394 N N . ASP B 1 15 ? 0.737 37.844 4.555 1 93.06 15 ASP B N 1
ATOM 2395 C CA . ASP B 1 15 ? -0.499 38.344 3.959 1 93.06 15 ASP B CA 1
ATOM 2396 C C . ASP B 1 15 ? -1.534 37.219 3.83 1 93.06 15 ASP B C 1
ATOM 2398 O O . ASP B 1 15 ? -2.623 37.438 3.293 1 93.06 15 ASP B O 1
ATOM 2402 N N . ASN B 1 16 ? -1.183 36.062 4.27 1 94.31 16 ASN B N 1
ATOM 2403 C CA . ASN B 1 16 ? -2.047 34.875 4.234 1 94.31 16 ASN B CA 1
ATOM 2404 C C . ASN B 1 16 ? -2.389 34.469 2.803 1 94.31 16 ASN B C 1
ATOM 2406 O O . ASN B 1 16 ? -3.482 33.969 2.541 1 94.31 16 ASN B O 1
ATOM 2410 N N . GLU B 1 17 ? -1.466 34.812 1.915 1 95 17 GLU B N 1
ATOM 2411 C CA . GLU B 1 17 ? -1.581 34.406 0.523 1 95 17 GLU B CA 1
ATOM 2412 C C . GLU B 1 17 ? -0.839 33.094 0.285 1 95 17 GLU B C 1
ATOM 2414 O O . GLU B 1 17 ? -1.151 32.344 -0.654 1 95 17 GLU B O 1
ATOM 2419 N N . VAL B 1 18 ? 0.114 32.875 1.122 1 96.06 18 VAL B N 1
ATOM 2420 C CA . VAL B 1 18 ? 0.879 31.625 1.098 1 96.06 18 VAL B CA 1
ATOM 2421 C C . VAL B 1 18 ? 0.577 30.812 2.352 1 96.06 18 VAL B C 1
ATOM 2423 O O . VAL B 1 18 ? 0.603 31.344 3.465 1 96.06 18 VAL B O 1
ATOM 2426 N N . VAL B 1 19 ? 0.222 29.562 2.18 1 97.31 19 VAL B N 1
ATOM 2427 C CA . VAL B 1 19 ? -0.146 28.672 3.277 1 97.31 19 VAL B CA 1
ATOM 2428 C C . VAL B 1 19 ? 1.033 27.766 3.627 1 97.31 19 VAL B C 1
ATOM 2430 O O . VAL B 1 19 ? 1.577 27.078 2.758 1 97.31 19 VAL B O 1
ATOM 2433 N N . PRO B 1 20 ? 1.474 27.766 4.879 1 97.88 20 PRO B N 1
ATOM 2434 C CA . PRO B 1 20 ? 2.494 26.797 5.277 1 97.88 20 PRO B CA 1
ATOM 2435 C C . PRO B 1 20 ? 1.961 25.375 5.316 1 97.88 20 PRO B C 1
ATOM 2437 O O . PRO B 1 20 ? 0.883 25.125 5.863 1 97.88 20 PRO B O 1
ATOM 2440 N N . TYR B 1 21 ? 2.598 24.469 4.707 1 98.06 21 TYR B N 1
ATOM 2441 C CA . TYR B 1 21 ? 2.367 23.016 4.742 1 98.06 21 TYR B CA 1
ATOM 2442 C C . TYR B 1 21 ? 3.521 22.297 5.426 1 98.06 21 TYR B C 1
ATOM 2444 O O . TYR B 1 21 ? 4.621 22.219 4.875 1 98.06 21 TYR B O 1
ATOM 2452 N N . LEU B 1 22 ? 3.246 21.75 6.578 1 98.25 22 LEU B N 1
ATOM 2453 C CA . LEU B 1 22 ? 4.312 21.266 7.445 1 98.25 22 LEU B CA 1
ATOM 2454 C C . LEU B 1 22 ? 4.453 19.75 7.336 1 98.25 22 LEU B C 1
ATOM 2456 O O . LEU B 1 22 ? 3.498 19.016 7.59 1 98.25 22 LEU B O 1
ATOM 2460 N N . GLY B 1 23 ? 5.637 19.344 6.977 1 97.56 23 GLY B N 1
ATOM 2461 C CA . GLY B 1 23 ? 5.992 17.938 7.004 1 97.56 23 GLY B CA 1
ATOM 2462 C C . GLY B 1 23 ? 6.871 17.562 8.18 1 97.56 23 GLY B C 1
ATOM 2463 O O . GLY B 1 23 ? 7.098 18.375 9.078 1 97.56 23 GLY B O 1
ATOM 2464 N N . PRO B 1 24 ? 7.34 16.359 8.188 1 97.25 24 PRO B N 1
ATOM 2465 C CA . PRO B 1 24 ? 8.094 15.859 9.336 1 97.25 24 PRO B CA 1
ATOM 2466 C C . PRO B 1 24 ? 9.398 16.625 9.555 1 97.25 24 PRO B C 1
ATOM 2468 O O . PRO B 1 24 ? 9.883 16.719 10.688 1 97.25 24 PRO B O 1
ATOM 2471 N N . GLY B 1 25 ? 9.938 17.203 8.562 1 96.88 25 GLY B N 1
ATOM 2472 C CA . GLY B 1 25 ? 11.203 17.906 8.664 1 96.88 25 GLY B CA 1
ATOM 2473 C C . GLY B 1 25 ? 11.141 19.125 9.57 1 96.88 25 GLY B C 1
ATOM 2474 O O . GLY B 1 25 ? 12.172 19.625 10.023 1 96.88 25 GLY B O 1
ATOM 2475 N N . VAL B 1 26 ? 9.969 19.656 9.789 1 98.06 26 VAL B N 1
ATOM 2476 C CA . VAL B 1 26 ? 9.844 20.844 10.617 1 98.06 26 VAL B CA 1
ATOM 2477 C C . VAL B 1 26 ? 10.172 20.5 12.07 1 98.06 26 VAL B C 1
ATOM 2479 O O . VAL B 1 26 ? 10.383 21.406 12.898 1 98.06 26 VAL B O 1
ATOM 2482 N N . LEU B 1 27 ? 10.18 19.203 12.352 1 98.25 27 LEU B N 1
ATOM 2483 C CA . LEU B 1 27 ? 10.43 18.75 13.711 1 98.25 27 LEU B CA 1
ATOM 2484 C C . LEU B 1 27 ? 11.883 18.344 13.891 1 98.25 27 LEU B C 1
ATOM 2486 O O . LEU B 1 27 ? 12.227 17.641 14.844 1 98.25 27 LEU B O 1
ATOM 2490 N N . PHE B 1 28 ? 12.828 18.812 13.078 1 96.81 28 PHE B N 1
ATOM 2491 C CA . PHE B 1 28 ? 14.211 18.359 12.992 1 96.81 28 PHE B CA 1
ATOM 2492 C C . PHE B 1 28 ? 14.953 18.641 14.297 1 96.81 28 PHE B C 1
ATOM 2494 O O . PHE B 1 28 ? 15.922 17.953 14.625 1 96.81 28 PHE B O 1
ATOM 2501 N N . ASP B 1 29 ? 14.531 19.625 15.07 1 97.56 29 ASP B N 1
ATOM 2502 C CA . ASP B 1 29 ? 15.266 20 16.266 1 97.56 29 ASP B CA 1
ATOM 2503 C C . ASP B 1 29 ? 14.414 19.797 17.516 1 97.56 29 ASP B C 1
ATOM 2505 O O . ASP B 1 29 ? 14.672 20.406 18.562 1 97.56 29 ASP B O 1
ATOM 2509 N N . SER B 1 30 ? 13.328 19.031 17.438 1 98.19 30 SER B N 1
ATOM 2510 C CA . SER B 1 30 ? 12.508 18.688 18.609 1 98.19 30 SER B CA 1
ATOM 2511 C C . SER B 1 30 ? 12.984 17.391 19.25 1 98.19 30 SER B C 1
ATOM 2513 O O . SER B 1 30 ? 13.117 16.359 18.578 1 98.19 30 SER B O 1
ATOM 2515 N N . ASN B 1 31 ? 13.242 17.438 20.516 1 98.38 31 ASN B N 1
ATOM 2516 C CA . ASN B 1 31 ? 13.758 16.297 21.266 1 98.38 31 ASN B CA 1
ATOM 2517 C C . ASN B 1 31 ? 12.938 16.016 22.516 1 98.38 31 ASN B C 1
ATOM 2519 O O . ASN B 1 31 ? 12.281 16.922 23.031 1 98.38 31 ASN B O 1
ATOM 2523 N N . HIS B 1 32 ? 13 14.781 22.891 1 98.06 32 HIS B N 1
ATOM 2524 C CA . HIS B 1 32 ? 12.359 14.43 24.141 1 98.06 32 HIS B CA 1
ATOM 2525 C C . HIS B 1 32 ? 13.008 15.164 25.312 1 98.06 32 HIS B C 1
ATOM 2527 O O . HIS B 1 32 ? 14.234 15.18 25.453 1 98.06 32 HIS B O 1
ATOM 2533 N N . LYS B 1 33 ? 12.227 15.734 26.172 1 97.38 33 LYS B N 1
ATOM 2534 C CA . LYS B 1 33 ? 12.734 16.594 27.234 1 97.38 33 LYS B CA 1
ATOM 2535 C C . LYS B 1 33 ? 13.57 15.797 28.234 1 97.38 33 LYS B C 1
ATOM 2537 O O . LYS B 1 33 ? 14.578 16.297 28.75 1 97.38 33 LYS B O 1
ATOM 2542 N N . LYS B 1 34 ? 13.219 14.57 28.484 1 96.56 34 LYS B N 1
ATOM 2543 C CA . LYS B 1 34 ? 13.898 13.758 29.484 1 96.56 34 LYS B CA 1
ATOM 2544 C C . LYS B 1 34 ? 15.047 12.969 28.875 1 96.56 34 LYS B C 1
ATOM 2546 O O . LYS B 1 34 ? 16.156 12.945 29.422 1 96.56 34 LYS B O 1
ATOM 2551 N N . THR B 1 35 ? 14.852 12.344 27.734 1 95.62 35 THR B N 1
ATOM 2552 C CA . THR B 1 35 ? 15.82 11.406 27.203 1 95.62 35 THR B CA 1
ATOM 2553 C C . THR B 1 35 ? 16.734 12.086 26.172 1 95.62 35 THR B C 1
ATOM 2555 O O . THR B 1 35 ? 17.797 11.562 25.844 1 95.62 35 THR B O 1
ATOM 2558 N N . GLY B 1 36 ? 16.281 13.164 25.594 1 96.62 36 GLY B N 1
ATOM 2559 C CA . GLY B 1 36 ? 17.062 13.867 24.594 1 96.62 36 GLY B CA 1
ATOM 2560 C C . GLY B 1 36 ? 16.953 13.25 23.203 1 96.62 36 GLY B C 1
ATOM 2561 O O . GLY B 1 36 ? 17.531 13.758 22.25 1 96.62 36 GLY B O 1
ATOM 2562 N N . GLN B 1 37 ? 16.188 12.188 23.016 1 96.94 37 GLN B N 1
ATOM 2563 C CA . GLN B 1 37 ? 16.016 11.523 21.734 1 96.94 37 GLN B CA 1
ATOM 2564 C C . GLN B 1 37 ? 15.156 12.359 20.797 1 96.94 37 GLN B C 1
ATOM 2566 O O . GLN B 1 37 ? 14.195 13 21.234 1 96.94 37 GLN B O 1
ATOM 2571 N N . PRO B 1 38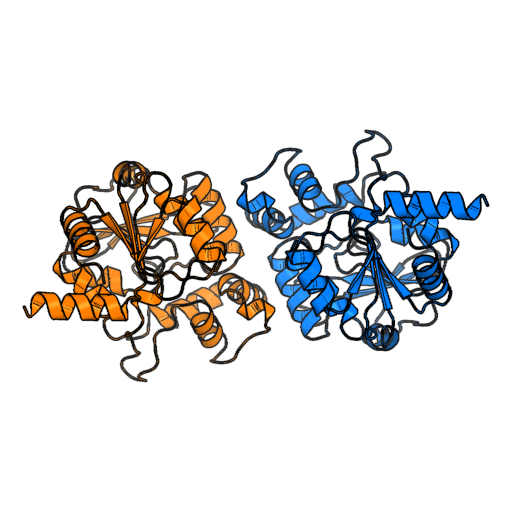 ? 15.492 12.312 19.562 1 97.94 38 PRO B N 1
ATOM 2572 C CA . PRO B 1 38 ? 14.68 13.062 18.609 1 97.94 38 PRO B CA 1
ATOM 2573 C C . PRO B 1 38 ? 13.258 12.523 18.484 1 97.94 38 PRO B C 1
ATOM 2575 O O . PRO B 1 38 ? 13.047 11.305 18.562 1 97.94 38 PRO B O 1
ATOM 2578 N N . ILE B 1 39 ? 12.336 13.414 18.266 1 98.44 39 ILE B N 1
ATOM 2579 C CA . ILE B 1 39 ? 10.945 13.023 18.062 1 98.44 39 ILE B CA 1
ATOM 2580 C C . ILE B 1 39 ? 10.812 12.195 16.781 1 98.44 39 ILE B C 1
ATOM 2582 O O . ILE B 1 39 ? 11.289 12.602 15.727 1 98.44 39 ILE B O 1
ATOM 2586 N N . PRO B 1 40 ? 10.25 11 16.828 1 98.19 40 PRO B N 1
ATOM 2587 C CA . PRO B 1 40 ? 9.969 10.281 15.578 1 98.19 40 PRO B CA 1
ATOM 2588 C C . PRO B 1 40 ? 8.914 10.977 14.727 1 98.19 40 PRO B C 1
ATOM 2590 O O . PRO B 1 40 ? 7.773 11.156 15.172 1 98.19 40 PRO B O 1
ATOM 2593 N N . ALA B 1 41 ? 9.25 11.406 13.547 1 95.94 41 ALA B N 1
ATOM 2594 C CA . ALA B 1 41 ? 8.289 12.156 12.742 1 95.94 41 ALA B CA 1
ATOM 2595 C C . ALA B 1 41 ? 8.25 11.625 11.312 1 95.94 41 ALA B C 1
ATOM 2597 O O . ALA B 1 41 ? 7.18 11.555 10.703 1 95.94 41 ALA B O 1
ATOM 2598 N N . ASP B 1 42 ? 9.391 11.25 10.789 1 94.88 42 ASP B N 1
ATOM 2599 C CA . ASP B 1 42 ? 9.438 10.719 9.43 1 94.88 42 ASP B CA 1
ATOM 2600 C C . ASP B 1 42 ? 9.172 9.211 9.414 1 94.88 42 ASP B C 1
ATOM 2602 O O . ASP B 1 42 ? 9.117 8.578 10.469 1 94.88 42 ASP B O 1
ATOM 2606 N N . SER B 1 43 ? 9.039 8.648 8.289 1 94.81 43 SER B N 1
ATOM 2607 C CA . SER B 1 43 ? 8.664 7.25 8.125 1 94.81 43 SER B CA 1
ATOM 2608 C C . SER B 1 43 ? 9.633 6.332 8.859 1 94.81 43 SER B C 1
ATOM 2610 O O . SER B 1 43 ? 9.219 5.496 9.664 1 94.81 43 SER B O 1
ATOM 2612 N N . GLU B 1 44 ? 10.922 6.512 8.664 1 95.38 44 GLU B N 1
ATOM 2613 C CA . GLU B 1 44 ? 11.922 5.609 9.234 1 95.38 44 GLU B CA 1
ATOM 2614 C C . GLU B 1 44 ? 11.914 5.676 10.758 1 95.38 44 GLU B C 1
ATOM 2616 O O . GLU B 1 44 ? 11.891 4.645 11.43 1 95.38 44 GLU B O 1
ATOM 2621 N N . SER B 1 45 ? 11.984 6.879 11.273 1 97.31 45 SER B N 1
ATOM 2622 C CA . SER B 1 45 ? 12.039 7.023 12.727 1 97.31 45 SER B CA 1
ATOM 2623 C C . SER B 1 45 ? 10.758 6.52 13.383 1 97.31 45 SER B C 1
ATOM 2625 O O . SER B 1 45 ? 10.789 5.984 14.492 1 97.31 45 SER B O 1
ATOM 2627 N N . LEU B 1 46 ? 9.625 6.672 12.727 1 97.62 46 LEU B N 1
ATOM 2628 C CA . LEU B 1 46 ? 8.367 6.18 13.258 1 97.62 46 LEU B CA 1
ATOM 2629 C C . LEU B 1 46 ? 8.352 4.652 13.305 1 97.62 46 LEU B C 1
ATOM 2631 O O . LEU B 1 46 ? 7.887 4.059 14.281 1 97.62 46 LEU B O 1
ATOM 2635 N N . ILE B 1 47 ? 8.859 4.023 12.211 1 97.88 47 ILE B N 1
ATOM 2636 C CA . ILE B 1 47 ? 8.898 2.568 12.156 1 97.88 47 ILE B CA 1
ATOM 2637 C C . ILE B 1 47 ? 9.797 2.029 13.266 1 97.88 47 ILE B C 1
ATOM 2639 O O . ILE B 1 47 ? 9.422 1.098 13.984 1 97.88 47 ILE B O 1
ATOM 2643 N N . LEU B 1 48 ? 10.969 2.656 13.438 1 97.88 48 LEU B N 1
ATOM 2644 C CA . LEU B 1 48 ? 11.891 2.236 14.484 1 97.88 48 LEU B CA 1
ATOM 2645 C C . LEU B 1 48 ? 11.258 2.391 15.867 1 97.88 48 LEU B C 1
ATOM 2647 O O . LEU B 1 48 ? 11.336 1.482 16.688 1 97.88 48 LEU B O 1
ATOM 2651 N N . ALA B 1 49 ? 10.633 3.516 16.062 1 97.69 49 ALA B N 1
ATOM 2652 C CA . ALA B 1 49 ? 9.992 3.76 17.344 1 97.69 49 ALA B CA 1
ATOM 2653 C C . ALA B 1 49 ? 8.891 2.744 17.609 1 97.69 49 ALA B C 1
ATOM 2655 O O . ALA B 1 49 ? 8.711 2.291 18.75 1 97.69 49 ALA B O 1
ATOM 2656 N N . MET B 1 50 ? 8.164 2.406 16.594 1 97.94 50 MET B N 1
ATOM 2657 C CA . MET B 1 50 ? 7.039 1.484 16.719 1 97.94 50 MET B CA 1
ATOM 2658 C C . MET B 1 50 ? 7.523 0.064 16.984 1 97.94 50 MET B C 1
ATOM 2660 O O . MET B 1 50 ? 6.797 -0.747 17.562 1 97.94 50 MET B O 1
ATOM 2664 N N . ASN B 1 51 ? 8.703 -0.212 16.531 1 97.06 51 ASN B N 1
ATOM 2665 C CA . ASN B 1 51 ? 9.266 -1.553 16.672 1 97.06 51 ASN B CA 1
ATOM 2666 C C . ASN B 1 51 ? 10.414 -1.58 17.688 1 97.06 51 ASN B C 1
ATOM 2668 O O . ASN B 1 51 ? 11.414 -2.262 17.469 1 97.06 51 ASN B O 1
ATOM 2672 N N . ASP B 1 52 ? 10.352 -0.731 18.734 1 94.75 52 ASP B N 1
ATOM 2673 C CA . ASP B 1 52 ? 11.258 -0.73 19.875 1 94.75 52 ASP B CA 1
ATOM 2674 C C . ASP B 1 52 ? 12.688 -0.411 19.438 1 94.75 52 ASP B C 1
ATOM 2676 O O . ASP B 1 52 ? 13.641 -1.03 19.922 1 94.75 52 ASP B O 1
ATOM 2680 N N . GLY B 1 53 ? 12.766 0.424 18.469 1 94.94 53 GLY B N 1
ATOM 2681 C CA . GLY B 1 53 ? 14.078 0.895 18.031 1 94.94 53 GLY B CA 1
ATOM 2682 C C . GLY B 1 53 ? 14.75 -0.032 17.031 1 94.94 53 GLY B C 1
ATOM 2683 O O . GLY B 1 53 ? 15.875 0.223 16.609 1 94.94 53 GLY B O 1
ATOM 2684 N N . GLN B 1 54 ? 14.016 -1.069 16.594 1 96.12 54 GLN B N 1
ATOM 2685 C CA . GLN B 1 54 ? 14.578 -2.059 15.688 1 96.12 54 GLN B CA 1
ATOM 2686 C C . GLN B 1 54 ? 13.961 -1.944 14.297 1 96.12 54 GLN B C 1
ATOM 2688 O O . GLN B 1 54 ? 12.758 -1.693 14.164 1 96.12 54 GLN B O 1
ATOM 2693 N N . PRO B 1 55 ? 14.836 -2.09 13.336 1 95.31 55 PRO B N 1
ATOM 2694 C CA . PRO B 1 55 ? 14.273 -2.098 11.992 1 95.31 55 PRO B CA 1
ATOM 2695 C C . PRO B 1 55 ? 13.367 -3.303 11.734 1 95.31 55 PRO B C 1
ATOM 2697 O O . PRO B 1 55 ? 13.578 -4.367 12.32 1 95.31 55 PRO B O 1
ATOM 2700 N N . MET B 1 56 ? 12.367 -3.092 10.969 1 94 56 MET B N 1
ATOM 2701 C CA . MET B 1 56 ? 11.516 -4.184 10.492 1 94 56 MET B CA 1
ATOM 2702 C C . MET B 1 56 ? 12.031 -4.738 9.172 1 94 56 MET B C 1
ATOM 2704 O O . MET B 1 56 ? 13.109 -4.359 8.711 1 94 56 MET B O 1
ATOM 2708 N N . ALA B 1 57 ? 11.266 -5.715 8.586 1 88.38 57 ALA B N 1
ATOM 2709 C CA . ALA B 1 57 ? 11.648 -6.227 7.273 1 88.38 57 ALA B CA 1
ATOM 2710 C C . ALA B 1 57 ? 11.781 -5.098 6.258 1 88.38 57 ALA B C 1
ATOM 2712 O O . ALA B 1 57 ? 11.055 -4.102 6.332 1 88.38 57 ALA B O 1
ATOM 2713 N N . PRO B 1 58 ? 12.719 -5.16 5.359 1 84.31 58 PRO B N 1
ATOM 2714 C CA . PRO B 1 58 ? 13 -4.086 4.402 1 84.31 58 PRO B CA 1
ATOM 2715 C C . PRO B 1 58 ? 11.75 -3.584 3.688 1 84.31 58 PRO B C 1
ATOM 2717 O O . PRO B 1 58 ? 11.594 -2.377 3.482 1 84.31 58 PRO B O 1
ATOM 2720 N N . LYS B 1 59 ? 10.883 -4.445 3.373 1 83.75 59 LYS B N 1
ATOM 2721 C CA . LYS B 1 59 ? 9.672 -4.039 2.664 1 83.75 59 LYS B CA 1
ATOM 2722 C C . LYS B 1 59 ? 8.797 -3.154 3.545 1 83.75 59 LYS B C 1
ATOM 2724 O O . LYS B 1 59 ? 8.125 -2.246 3.047 1 83.75 59 LYS B O 1
ATOM 2729 N N . LEU B 1 60 ? 8.836 -3.477 4.793 1 91.31 60 LEU B N 1
ATOM 2730 C CA . LEU B 1 60 ? 8.031 -2.711 5.742 1 91.31 60 LEU B CA 1
ATOM 2731 C C . LEU B 1 60 ? 8.695 -1.374 6.059 1 91.31 60 LEU B C 1
ATOM 2733 O O . LEU B 1 60 ? 8.016 -0.405 6.402 1 91.31 60 LEU B O 1
ATOM 2737 N N . MET B 1 61 ? 10 -1.331 5.867 1 92.06 61 MET B N 1
ATOM 2738 C CA . MET B 1 61 ? 10.766 -0.122 6.18 1 92.06 61 MET B CA 1
ATOM 2739 C C . MET B 1 61 ? 10.539 0.947 5.117 1 92.06 61 MET B C 1
ATOM 2741 O O . MET B 1 61 ? 10.914 2.105 5.309 1 92.06 61 MET B O 1
ATOM 2745 N N . TYR B 1 62 ? 9.82 0.53 4.059 1 87.81 62 TYR B N 1
ATOM 2746 C CA . TYR B 1 62 ? 9.641 1.416 2.912 1 87.81 62 TYR B CA 1
ATOM 2747 C C . TYR B 1 62 ? 8.812 2.639 3.293 1 87.81 62 TYR B C 1
ATOM 2749 O O . TYR B 1 62 ? 9.156 3.766 2.92 1 87.81 62 TYR B O 1
ATOM 2757 N N . GLU B 1 63 ? 7.77 2.469 3.975 1 92.5 63 GLU B N 1
ATOM 2758 C CA . GLU B 1 63 ? 6.934 3.574 4.43 1 92.5 63 GLU B CA 1
ATOM 2759 C C . GLU B 1 63 ? 6.16 3.197 5.691 1 92.5 63 GLU B C 1
ATOM 2761 O O . GLU B 1 63 ? 5.719 2.057 5.836 1 92.5 63 GLU B O 1
ATOM 2766 N N . PHE B 1 64 ? 5.965 4.168 6.488 1 96.12 64 PHE B N 1
ATOM 2767 C CA . PHE B 1 64 ? 5.359 3.967 7.801 1 96.12 64 PHE B CA 1
ATOM 2768 C C . PHE B 1 64 ? 3.986 3.316 7.668 1 96.12 64 PHE B C 1
ATOM 2770 O O . PHE B 1 64 ? 3.658 2.393 8.414 1 96.12 64 PHE B O 1
ATOM 2777 N N . PRO B 1 65 ? 3.109 3.752 6.652 1 96 65 PRO B N 1
ATOM 2778 C CA . PRO B 1 65 ? 1.772 3.158 6.57 1 96 65 PRO B CA 1
ATOM 2779 C C . PRO B 1 65 ? 1.812 1.643 6.379 1 96 65 PRO B C 1
ATOM 2781 O O . PRO B 1 65 ? 0.986 0.924 6.949 1 96 65 PRO B O 1
ATOM 2784 N N . ARG B 1 66 ? 2.781 1.173 5.691 1 93.88 66 ARG B N 1
ATOM 2785 C CA . ARG B 1 66 ? 2.914 -0.26 5.445 1 93.88 66 ARG B CA 1
ATOM 2786 C C . ARG B 1 66 ? 3.316 -0.999 6.715 1 93.88 66 ARG B C 1
ATOM 2788 O O . ARG B 1 66 ? 2.773 -2.062 7.02 1 93.88 66 ARG B O 1
ATOM 2795 N N . ALA B 1 67 ? 4.312 -0.46 7.414 1 96.69 67 ALA B N 1
ATOM 2796 C CA . ALA B 1 67 ? 4.73 -1.03 8.695 1 96.69 67 ALA B CA 1
ATOM 2797 C C . ALA B 1 67 ? 3.586 -1.005 9.703 1 96.69 67 ALA B C 1
ATOM 2799 O O . ALA B 1 67 ? 3.385 -1.968 10.445 1 96.69 67 ALA B O 1
ATOM 2800 N N . ALA B 1 68 ? 2.877 0.096 9.688 1 97.69 68 ALA B N 1
ATOM 2801 C CA . ALA B 1 68 ? 1.731 0.235 10.578 1 97.69 68 ALA B CA 1
ATOM 2802 C C . ALA B 1 68 ? 0.663 -0.81 10.273 1 97.69 68 ALA B C 1
ATOM 2804 O O . ALA B 1 68 ? 0.033 -1.353 11.18 1 97.69 68 ALA B O 1
ATOM 2805 N N . MET B 1 69 ? 0.434 -1.106 9.023 1 96 69 MET B N 1
ATOM 2806 C CA . MET B 1 69 ? -0.525 -2.133 8.633 1 96 69 MET B CA 1
ATOM 2807 C C . MET B 1 69 ? -0.117 -3.498 9.172 1 96 69 MET B C 1
ATOM 2809 O O . MET B 1 69 ? -0.962 -4.262 9.641 1 96 69 MET B O 1
ATOM 2813 N N . ASN B 1 70 ? 1.158 -3.787 9.055 1 95.38 70 ASN B N 1
ATOM 2814 C CA . ASN B 1 70 ? 1.679 -5.047 9.578 1 95.38 70 ASN B CA 1
ATOM 2815 C C . ASN B 1 70 ? 1.398 -5.191 11.07 1 95.38 70 ASN B C 1
ATOM 2817 O O . ASN B 1 70 ? 0.934 -6.242 11.516 1 95.38 70 ASN B O 1
ATOM 2821 N N . ARG B 1 71 ? 1.597 -4.113 11.812 1 96.12 71 ARG B N 1
ATOM 2822 C CA . ARG B 1 71 ? 1.393 -4.145 13.258 1 96.12 71 ARG B CA 1
ATOM 2823 C C . ARG B 1 71 ? -0.092 -4.211 13.602 1 96.12 71 ARG B C 1
ATOM 2825 O O . ARG B 1 71 ? -0.482 -4.852 14.578 1 96.12 71 ARG B O 1
ATOM 2832 N N . GLU B 1 72 ? -0.814 -3.527 12.812 1 95.75 72 GLU B N 1
ATOM 2833 C CA . GLU B 1 72 ? -2.258 -3.582 13.023 1 95.75 72 GLU B CA 1
ATOM 2834 C C . GLU B 1 72 ? -2.789 -5 12.836 1 95.75 72 GLU B C 1
ATOM 2836 O O . GLU B 1 72 ? -3.666 -5.441 13.578 1 95.75 72 GLU B O 1
ATOM 2841 N N . LEU B 1 73 ? -2.307 -5.711 11.836 1 91.44 73 LEU B N 1
ATOM 2842 C CA . LEU B 1 73 ? -2.74 -7.074 11.555 1 91.44 73 LEU B CA 1
ATOM 2843 C C . LEU B 1 73 ? -2.379 -8.008 12.711 1 91.44 73 LEU B C 1
ATOM 2845 O O . LEU B 1 73 ? -3.146 -8.906 13.047 1 91.44 73 LEU B O 1
ATOM 2849 N N . LYS B 1 74 ? -1.282 -7.727 13.367 1 91.25 74 LYS B N 1
ATOM 2850 C CA . LYS B 1 74 ? -0.767 -8.617 14.406 1 91.25 74 LYS B CA 1
ATOM 2851 C C . LYS B 1 74 ? -1.313 -8.242 15.773 1 91.25 74 LYS B C 1
ATOM 2853 O O . LYS B 1 74 ? -1.599 -9.117 16.594 1 91.25 74 LYS B O 1
ATOM 2858 N N . ARG B 1 75 ? -1.465 -6.926 15.992 1 94 75 ARG B N 1
ATOM 2859 C CA . ARG B 1 75 ? -1.736 -6.496 17.359 1 94 75 ARG B CA 1
ATOM 2860 C C . ARG B 1 75 ? -3.033 -5.699 17.438 1 94 75 ARG B C 1
ATOM 2862 O O . ARG B 1 75 ? -3.492 -5.355 18.531 1 94 75 ARG B O 1
ATOM 2869 N N . GLY B 1 76 ? -3.566 -5.328 16.266 1 93.38 76 GLY B N 1
ATOM 2870 C CA . GLY B 1 76 ? -4.828 -4.605 16.234 1 93.38 76 GLY B CA 1
ATOM 2871 C C . GLY B 1 76 ? -4.656 -3.107 16.078 1 93.38 76 GLY B C 1
ATOM 2872 O O . GLY B 1 76 ? -3.561 -2.576 16.266 1 93.38 76 GLY B O 1
ATOM 2873 N N . ARG B 1 77 ? -5.746 -2.467 15.789 1 92.56 77 ARG B N 1
ATOM 2874 C CA . ARG B 1 77 ? -5.777 -1.027 15.547 1 92.56 77 ARG B CA 1
ATOM 2875 C C . ARG B 1 77 ? -5.445 -0.251 16.812 1 92.56 77 ARG B C 1
ATOM 2877 O O . ARG B 1 77 ? -4.809 0.803 16.75 1 92.56 77 ARG B O 1
ATOM 2884 N N . ASN B 1 78 ? -5.871 -0.75 17.922 1 95.62 78 ASN B N 1
ATOM 2885 C CA . ASN B 1 78 ? -5.645 -0.086 19.203 1 95.62 78 ASN B CA 1
ATOM 2886 C C . ASN B 1 78 ? -4.156 0.017 19.531 1 95.62 78 ASN B C 1
ATOM 2888 O O . ASN B 1 78 ? -3.721 0.975 20.172 1 95.62 78 ASN B O 1
ATOM 2892 N N . PHE B 1 79 ? -3.443 -0.944 19.094 1 97.06 79 PHE B N 1
ATOM 2893 C CA . PHE B 1 79 ? -2 -0.887 19.281 1 97.06 79 PHE B CA 1
ATOM 2894 C C . PHE B 1 79 ? -1.419 0.374 18.656 1 97.06 79 PHE B C 1
ATOM 2896 O O . PHE B 1 79 ? -0.609 1.066 19.266 1 97.06 79 PHE B O 1
ATOM 2903 N N . LEU B 1 80 ? -1.845 0.674 17.469 1 97.25 80 LEU B N 1
ATOM 2904 C CA . LEU B 1 80 ? -1.331 1.836 16.75 1 97.25 80 LEU B CA 1
ATOM 2905 C C . LEU B 1 80 ? -1.718 3.129 17.453 1 97.25 80 LEU B C 1
ATOM 2907 O O . LEU B 1 80 ? -0.904 4.047 17.578 1 97.25 80 LEU B O 1
ATOM 2911 N N . THR B 1 81 ? -2.953 3.189 17.938 1 97.5 81 THR B N 1
ATOM 2912 C CA . THR B 1 81 ? -3.42 4.371 18.641 1 97.5 81 THR B CA 1
ATOM 2913 C C . THR B 1 81 ? -2.615 4.578 19.922 1 97.5 81 THR B C 1
ATOM 2915 O O . THR B 1 81 ? -2.182 5.695 20.219 1 97.5 81 THR B O 1
ATOM 2918 N N . GLN B 1 82 ? -2.387 3.51 20.609 1 97.81 82 GLN B N 1
ATOM 2919 C CA . GLN B 1 82 ? -1.624 3.59 21.859 1 97.81 82 GLN B CA 1
ATOM 2920 C C . GLN B 1 82 ? -0.175 3.986 21.594 1 97.81 82 GLN B C 1
ATOM 2922 O O . GLN B 1 82 ? 0.408 4.773 22.328 1 97.81 82 GLN B O 1
ATOM 2927 N N . PHE B 1 83 ? 0.348 3.4 20.578 1 98.31 83 PHE B N 1
ATOM 2928 C CA . PHE B 1 83 ? 1.715 3.734 20.203 1 98.31 83 PHE B CA 1
ATOM 2929 C C . PHE B 1 83 ? 1.842 5.223 19.891 1 98.31 83 PHE B C 1
ATOM 2931 O O . PHE B 1 83 ? 2.699 5.906 20.453 1 98.31 83 PHE B O 1
ATOM 2938 N N . LEU B 1 84 ? 0.944 5.738 19.047 1 98.5 84 LEU B N 1
ATOM 2939 C CA . LEU B 1 84 ? 1.023 7.129 18.625 1 98.5 84 LEU B CA 1
ATOM 2940 C C . LEU B 1 84 ? 0.657 8.07 19.766 1 98.5 84 LEU B C 1
ATOM 2942 O O . LEU B 1 84 ? 1.215 9.164 19.875 1 98.5 84 LEU B O 1
ATOM 2946 N N . ASP B 1 85 ? -0.277 7.664 20.625 1 98.44 85 ASP B N 1
ATOM 2947 C CA . ASP B 1 85 ? -0.55 8.422 21.844 1 98.44 85 ASP B CA 1
ATOM 2948 C C . ASP B 1 85 ? 0.694 8.516 22.719 1 98.44 85 ASP B C 1
ATOM 2950 O O . ASP B 1 85 ? 0.958 9.562 23.312 1 98.44 85 ASP B O 1
ATOM 2954 N N . GLY B 1 86 ? 1.369 7.371 22.812 1 97.94 86 GLY B N 1
ATOM 2955 C CA . GLY B 1 86 ? 2.604 7.367 23.578 1 97.94 86 GLY B CA 1
ATOM 2956 C C . GLY B 1 86 ? 3.645 8.328 23.047 1 97.94 86 GLY B C 1
ATOM 2957 O O . GLY B 1 86 ? 4.277 9.055 23.812 1 97.94 86 GLY B O 1
ATOM 2958 N N . VAL B 1 87 ? 3.771 8.367 21.766 1 97.94 87 VAL B N 1
ATOM 2959 C CA . VAL B 1 87 ? 4.801 9.172 21.125 1 97.94 87 VAL B CA 1
ATOM 2960 C C . VAL B 1 87 ? 4.402 10.648 21.172 1 97.94 87 VAL B C 1
ATOM 2962 O O . VAL B 1 87 ? 5.215 11.508 21.531 1 97.94 87 VAL B O 1
ATOM 2965 N N . TYR B 1 88 ? 3.109 10.945 20.891 1 98.25 88 TYR B N 1
ATOM 2966 C CA . TYR B 1 88 ? 2.773 12.336 20.594 1 98.25 88 TYR B CA 1
ATOM 2967 C C . TYR B 1 88 ? 1.886 12.922 21.688 1 98.25 88 TYR B C 1
ATOM 2969 O O . TYR B 1 88 ? 1.799 14.141 21.844 1 98.25 88 TYR B O 1
ATOM 2977 N N . GLY B 1 89 ? 1.172 12.078 22.391 1 96.62 89 GLY B N 1
ATOM 2978 C CA . GLY B 1 89 ? 0.237 12.547 23.391 1 96.62 89 GLY B CA 1
ATOM 2979 C C . GLY B 1 89 ? 0.823 12.539 24.797 1 96.62 89 GLY B C 1
ATOM 2980 O O . GLY B 1 89 ? 0.528 13.43 25.594 1 96.62 89 GLY B O 1
ATOM 2981 N N . HIS B 1 90 ? 1.683 11.586 25.062 1 95.44 90 HIS B N 1
ATOM 2982 C CA . HIS B 1 90 ? 2.105 11.359 26.438 1 95.44 90 HIS B CA 1
ATOM 2983 C C . HIS B 1 90 ? 3.58 11.695 26.625 1 95.44 90 HIS B C 1
ATOM 2985 O O . HIS B 1 90 ? 4.117 11.555 27.734 1 95.44 90 HIS B O 1
ATOM 2991 N N . SER B 1 91 ? 4.16 12.055 25.594 1 94.25 91 SER B N 1
ATOM 2992 C CA . SER B 1 91 ? 5.57 12.414 25.688 1 94.25 91 SER B CA 1
ATOM 2993 C C . SER B 1 91 ? 5.758 13.93 25.656 1 94.25 91 SER B C 1
AT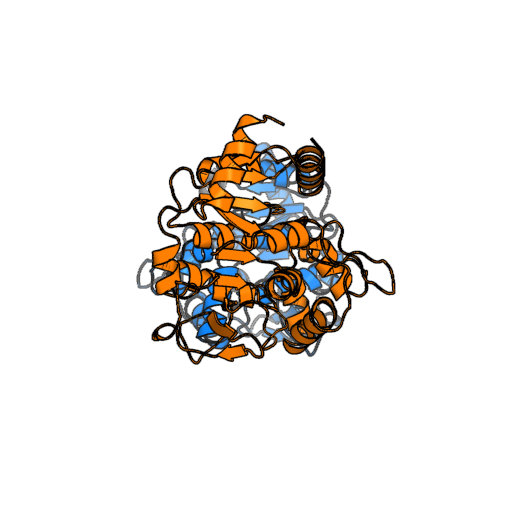OM 2995 O O . SER B 1 91 ? 4.969 14.648 25.031 1 94.25 91 SER B O 1
ATOM 2997 N N . ASP B 1 92 ? 6.828 14.305 26.359 1 96.25 92 ASP B N 1
ATOM 2998 C CA . ASP B 1 92 ? 7.168 15.727 26.375 1 96.25 92 ASP B CA 1
ATOM 2999 C C . ASP B 1 92 ? 8.305 16.031 25.406 1 96.25 92 ASP B C 1
ATOM 3001 O O . ASP B 1 92 ? 9.414 15.523 25.562 1 96.25 92 ASP B O 1
ATOM 3005 N N . TRP B 1 93 ? 7.938 16.875 24.469 1 98.12 93 TRP B N 1
ATOM 3006 C CA . TRP B 1 93 ? 8.914 17.219 23.453 1 98.12 93 TRP B CA 1
ATOM 3007 C C . TRP B 1 93 ? 9.305 18.688 23.562 1 98.12 93 TRP B C 1
ATOM 3009 O O . TRP B 1 93 ? 8.484 19.531 23.938 1 98.12 93 TRP B O 1
ATOM 3019 N N . THR B 1 94 ? 10.586 19 23.25 1 98.5 94 THR B N 1
ATOM 3020 C CA . THR B 1 94 ? 11 20.391 23.141 1 98.5 94 THR B CA 1
ATOM 3021 C C . THR B 1 94 ? 10.336 21.062 21.953 1 98.5 94 THR B C 1
ATOM 3023 O O . THR B 1 94 ? 9.938 20.406 21 1 98.5 94 THR B O 1
ATOM 3026 N N . ARG B 1 95 ? 10.211 22.391 22 1 98.06 95 ARG B N 1
ATOM 3027 C CA . ARG B 1 95 ? 9.578 23.172 20.938 1 98.06 95 ARG B CA 1
ATOM 3028 C C . ARG B 1 95 ? 10.461 23.203 19.703 1 98.06 95 ARG B C 1
ATOM 3030 O O . ARG B 1 95 ? 11.672 23.438 19.797 1 98.06 95 ARG B O 1
ATOM 3037 N N . ALA B 1 96 ? 9.859 22.859 18.562 1 98 96 ALA B N 1
ATOM 3038 C CA . ALA B 1 96 ? 10.586 22.984 17.297 1 98 96 ALA B CA 1
ATOM 3039 C C . ALA B 1 96 ? 10.719 24.453 16.891 1 98 96 ALA B C 1
ATOM 3041 O O . ALA B 1 96 ? 9.789 25.25 17.078 1 98 96 ALA B O 1
ATOM 3042 N N . SER B 1 97 ? 11.844 24.797 16.328 1 97.12 97 SER B N 1
ATOM 3043 C CA . SER B 1 97 ? 12.133 26.188 15.953 1 97.12 97 SER B CA 1
ATOM 3044 C C . SER B 1 97 ? 11.141 26.703 14.93 1 97.12 97 SER B C 1
ATOM 3046 O O . SER B 1 97 ? 10.727 27.875 14.992 1 97.12 97 SER B O 1
ATOM 3048 N N . ILE B 1 98 ? 10.727 25.875 14 1 97.06 98 ILE B N 1
ATOM 3049 C CA . ILE B 1 98 ? 9.781 26.281 12.969 1 97.06 98 ILE B CA 1
ATOM 3050 C C . ILE B 1 98 ? 8.43 26.609 13.602 1 97.06 98 ILE B C 1
ATOM 3052 O O . ILE B 1 98 ? 7.77 27.578 13.203 1 97.06 98 ILE B O 1
ATOM 3056 N N . HIS B 1 99 ? 8.031 25.812 14.555 1 97.75 99 HIS B N 1
ATOM 3057 C CA . HIS B 1 99 ? 6.766 26.062 15.227 1 97.75 99 HIS B CA 1
ATOM 3058 C C . HIS B 1 99 ? 6.828 27.328 16.062 1 97.75 99 HIS B C 1
ATOM 3060 O O . HIS B 1 99 ? 5.844 28.078 16.156 1 97.75 99 HIS B O 1
ATOM 3066 N N . ASN B 1 100 ? 7.977 27.578 16.688 1 96.25 100 ASN B N 1
ATOM 3067 C CA . ASN B 1 100 ? 8.156 28.859 17.375 1 96.25 100 ASN B CA 1
ATOM 3068 C C . ASN B 1 100 ? 8.039 30.031 16.422 1 96.25 100 ASN B C 1
ATOM 3070 O O . ASN B 1 100 ? 7.43 31.062 16.75 1 96.25 100 ASN B O 1
ATOM 3074 N N . TRP B 1 101 ? 8.68 29.859 15.328 1 94.88 101 TRP B N 1
ATOM 3075 C CA . TRP B 1 101 ? 8.609 30.891 14.297 1 94.88 101 TRP B CA 1
ATOM 3076 C C . TRP B 1 101 ? 7.164 31.125 13.859 1 94.88 101 TRP B C 1
ATOM 3078 O O . TRP B 1 101 ? 6.719 32.281 13.766 1 94.88 101 TRP B O 1
ATOM 3088 N N . LEU B 1 102 ? 6.383 30.094 13.648 1 95.12 102 LEU B N 1
ATOM 3089 C CA . LEU B 1 102 ? 4.98 30.188 13.25 1 95.12 102 LEU B CA 1
ATOM 3090 C C . LEU B 1 102 ? 4.152 30.859 14.328 1 95.12 102 LEU B C 1
ATOM 3092 O O . LEU B 1 102 ? 3.219 31.609 14.023 1 95.12 102 LEU B O 1
ATOM 3096 N N . ALA B 1 103 ? 4.496 30.578 15.562 1 95.5 103 ALA B N 1
ATOM 3097 C CA . ALA B 1 103 ? 3.746 31.094 16.703 1 95.5 103 ALA B CA 1
ATOM 3098 C C . ALA B 1 103 ? 3.852 32.625 16.781 1 95.5 103 ALA B C 1
ATOM 3100 O O . ALA B 1 103 ? 3.014 33.281 17.406 1 95.5 103 ALA B O 1
ATOM 3101 N N . GLU B 1 104 ? 4.855 33.125 16.172 1 91.75 104 GLU B N 1
ATOM 3102 C CA . GLU B 1 104 ? 5.062 34.594 16.219 1 91.75 104 GLU B CA 1
ATOM 3103 C C . GLU B 1 104 ? 4.016 35.312 15.375 1 91.75 104 GLU B C 1
ATOM 3105 O O . GLU B 1 104 ? 3.572 36.406 15.75 1 91.75 104 GLU B O 1
ATOM 3110 N N . TRP B 1 105 ? 3.604 34.844 14.281 1 88.94 105 TRP B N 1
ATOM 3111 C CA . TRP B 1 105 ? 2.68 35.562 13.422 1 88.94 105 TRP B CA 1
ATOM 3112 C C . TRP B 1 105 ? 1.387 34.781 13.219 1 88.94 105 TRP B C 1
ATOM 3114 O O . TRP B 1 105 ? 0.37 35.344 12.805 1 88.94 105 TRP B O 1
ATOM 3124 N N . ARG B 1 106 ? 1.416 33.5 13.531 1 94.25 106 ARG B N 1
ATOM 3125 C CA . ARG B 1 106 ? 0.226 32.656 13.547 1 94.25 106 ARG B CA 1
ATOM 3126 C C . ARG B 1 106 ? -0.574 32.812 12.258 1 94.25 106 ARG B C 1
ATOM 3128 O O . ARG B 1 106 ? -1.656 33.406 12.266 1 94.25 106 ARG B O 1
ATOM 3135 N N . PRO B 1 107 ? -0.142 32.156 11.219 1 95.75 107 PRO B N 1
ATOM 3136 C CA . PRO B 1 107 ? -0.884 32.188 9.961 1 95.75 107 PRO B CA 1
ATOM 3137 C C . PRO B 1 107 ? -2.35 31.797 10.117 1 95.75 107 PRO B C 1
ATOM 3139 O O . PRO B 1 107 ? -2.686 31.016 11.016 1 95.75 107 PRO B O 1
ATOM 3142 N N . HIS B 1 108 ? -3.211 32.375 9.219 1 97.06 108 HIS B N 1
ATOM 3143 C CA . HIS B 1 108 ? -4.645 32.125 9.281 1 97.06 108 HIS B CA 1
ATOM 3144 C C . HIS B 1 108 ? -4.957 30.656 8.969 1 97.06 108 HIS B C 1
ATOM 3146 O O . HIS B 1 108 ? -5.926 30.094 9.484 1 97.06 108 HIS B O 1
ATOM 3152 N N . TYR B 1 109 ? -4.227 30.047 8.117 1 97.69 109 TYR B N 1
ATOM 3153 C CA . TYR B 1 109 ? -4.434 28.672 7.691 1 97.69 109 TYR B CA 1
ATOM 3154 C C . TYR B 1 109 ? -3.107 27.922 7.602 1 97.69 109 TYR B C 1
ATOM 3156 O O . TYR B 1 109 ? -2.172 28.375 6.941 1 97.69 109 TYR B O 1
ATOM 3164 N N . VAL B 1 110 ? -2.998 26.828 8.344 1 98.31 110 VAL B N 1
ATOM 3165 C CA . VAL B 1 110 ? -1.801 25.984 8.352 1 98.31 110 VAL B CA 1
ATOM 3166 C C . VAL B 1 110 ? -2.191 24.531 8.156 1 98.31 110 VAL B C 1
ATOM 3168 O O . VAL B 1 110 ? -3.141 24.047 8.781 1 98.31 110 VAL B O 1
ATOM 3171 N N . VAL B 1 111 ? -1.509 23.859 7.25 1 98.19 111 VAL B N 1
ATOM 3172 C CA . VAL B 1 111 ? -1.646 22.406 7.105 1 98.19 111 VAL B CA 1
ATOM 3173 C C . VAL B 1 111 ? -0.459 21.703 7.758 1 98.19 111 VAL B C 1
ATOM 3175 O O . VAL B 1 111 ? 0.695 22.062 7.5 1 98.19 111 VAL B O 1
ATOM 3178 N N . ASP B 1 112 ? -0.682 20.812 8.594 1 98.5 112 ASP B N 1
ATOM 3179 C CA . ASP B 1 112 ? 0.351 20.062 9.297 1 98.5 112 ASP B CA 1
ATOM 3180 C C . ASP B 1 112 ? 0.078 18.562 9.234 1 98.5 112 ASP B C 1
ATOM 3182 O O . ASP B 1 112 ? -0.821 18.062 9.906 1 98.5 112 ASP B O 1
ATOM 3186 N N . ILE B 1 113 ? 0.899 17.828 8.5 1 97.5 113 ILE B N 1
ATOM 3187 C CA . ILE B 1 113 ? 0.632 16.406 8.297 1 97.5 113 ILE B CA 1
ATOM 3188 C C . ILE B 1 113 ? 1.314 15.586 9.391 1 97.5 113 ILE B C 1
ATOM 3190 O O . ILE B 1 113 ? 1.28 14.352 9.367 1 97.5 113 ILE B O 1
ATOM 3194 N N . ASN B 1 114 ? 1.993 16.281 10.305 1 98.06 114 ASN B N 1
ATOM 3195 C CA . ASN B 1 114 ? 2.529 15.602 11.477 1 98.06 114 ASN B CA 1
ATOM 3196 C C . ASN B 1 114 ? 1.444 15.328 12.516 1 98.06 114 ASN B C 1
ATOM 3198 O O . ASN B 1 114 ? 0.37 15.93 12.469 1 98.06 114 ASN B O 1
ATOM 3202 N N . ARG B 1 115 ? 1.747 14.445 13.375 1 98.25 115 ARG B N 1
ATOM 3203 C CA . ARG B 1 115 ? 0.72 14.008 14.312 1 98.25 115 ARG B CA 1
ATOM 3204 C C . ARG B 1 115 ? 0.942 14.617 15.695 1 98.25 115 ARG B C 1
ATOM 3206 O O . ARG B 1 115 ? 0.087 14.5 16.578 1 98.25 115 ARG B O 1
ATOM 3213 N N . ASP B 1 116 ? 2.059 15.289 15.906 1 98.31 116 ASP B N 1
ATOM 3214 C CA . ASP B 1 116 ? 2.387 15.883 17.203 1 98.31 116 ASP B CA 1
ATOM 3215 C C . ASP B 1 116 ? 1.471 17.062 17.516 1 98.31 116 ASP B C 1
ATOM 3217 O O . ASP B 1 116 ? 0.574 17.391 16.734 1 98.31 116 ASP B O 1
ATOM 3221 N N . THR B 1 117 ? 1.708 17.75 18.641 1 98 117 THR B N 1
ATOM 3222 C CA . THR B 1 117 ? 0.792 18.781 19.109 1 98 117 THR B CA 1
ATOM 3223 C C . THR B 1 117 ? 1.411 20.172 18.922 1 98 117 THR B C 1
ATOM 3225 O O . THR B 1 117 ? 0.815 21.172 19.312 1 98 117 THR B O 1
ATOM 3228 N N . GLN B 1 118 ? 2.537 20.219 18.328 1 98.06 118 GLN B N 1
ATOM 3229 C CA . GLN B 1 118 ? 3.314 21.453 18.328 1 98.06 118 GLN B CA 1
ATOM 3230 C C . GLN B 1 118 ? 2.539 22.578 17.656 1 98.06 118 GLN B C 1
ATOM 3232 O O . GLN B 1 118 ? 2.592 23.734 18.109 1 98.06 118 GLN B O 1
ATOM 3237 N N . LEU B 1 119 ? 1.832 22.297 16.594 1 98.5 119 LEU B N 1
ATOM 3238 C CA . LEU B 1 119 ? 1.034 23.328 15.938 1 98.5 119 LEU B CA 1
ATOM 3239 C C . LEU B 1 119 ? -0.084 23.828 16.844 1 98.5 119 LEU B C 1
ATOM 3241 O O . LEU B 1 119 ? -0.303 25.031 16.969 1 98.5 119 LEU B O 1
ATOM 3245 N N . LEU B 1 120 ? -0.805 22.922 17.469 1 98 120 LEU B N 1
ATOM 3246 C CA . LEU B 1 120 ? -1.877 23.297 18.391 1 98 120 LEU B CA 1
ATOM 3247 C C . LEU B 1 120 ? -1.351 24.172 19.516 1 98 120 LEU B C 1
ATOM 3249 O O . LEU B 1 120 ? -1.979 25.172 19.875 1 98 120 LEU B O 1
ATOM 3253 N N . ASP B 1 121 ? -0.19 23.797 20 1 97 121 ASP B N 1
ATOM 3254 C CA . ASP B 1 121 ? 0.425 24.531 21.094 1 97 121 ASP B CA 1
ATOM 3255 C C . ASP B 1 121 ? 0.75 25.969 20.688 1 97 121 ASP B C 1
ATOM 3257 O O . ASP B 1 121 ? 0.751 26.875 21.516 1 97 121 ASP B O 1
ATOM 3261 N N . SER B 1 122 ? 1.011 26.156 19.422 1 97.56 122 SER B N 1
ATOM 3262 C CA . SER B 1 122 ? 1.325 27.484 18.906 1 97.56 122 SER B CA 1
ATOM 3263 C C . SER B 1 122 ? 0.098 28.391 18.938 1 97.56 122 SER B C 1
ATOM 3265 O O . SER B 1 122 ? 0.224 29.609 18.875 1 97.56 122 SER B O 1
ATOM 3267 N N . TYR B 1 123 ? -1.104 27.828 19.047 1 97.81 123 TYR B N 1
ATOM 3268 C CA . TYR B 1 123 ? -2.348 28.594 18.984 1 97.81 123 TYR B CA 1
ATOM 3269 C C . TYR B 1 123 ? -3.154 28.406 20.266 1 97.81 123 TYR B C 1
ATOM 3271 O O . TYR B 1 123 ? -4.359 28.672 20.297 1 97.81 123 TYR B O 1
ATOM 3279 N N . ALA B 1 124 ? -2.516 27.969 21.328 1 95.44 124 ALA B N 1
ATOM 3280 C CA . ALA B 1 124 ? -3.197 27.547 22.547 1 95.44 124 ALA B CA 1
ATOM 3281 C C . ALA B 1 124 ? -3.846 28.734 23.25 1 95.44 124 ALA B C 1
ATOM 3283 O O . ALA B 1 124 ? -4.734 28.547 24.078 1 95.44 124 ALA B O 1
ATOM 3284 N N . ASP B 1 125 ? -3.447 29.938 22.906 1 95.5 125 ASP B N 1
ATOM 3285 C CA . ASP B 1 125 ? -3.975 31.094 23.609 1 95.5 125 ASP B CA 1
ATOM 3286 C C . ASP B 1 125 ? -4.879 31.922 22.703 1 95.5 125 ASP B C 1
ATOM 3288 O O . ASP B 1 125 ? -5.27 33.031 23.047 1 95.5 125 ASP B O 1
ATOM 3292 N N . VAL B 1 126 ? -5.211 31.406 21.5 1 95.81 126 VAL B N 1
ATOM 3293 C CA . VAL B 1 126 ? -6.059 32.156 20.562 1 95.81 126 VAL B CA 1
ATOM 3294 C C . VAL B 1 126 ? -7.191 31.25 20.078 1 95.81 126 VAL B C 1
ATOM 3296 O O . VAL B 1 126 ? -7 30.047 19.891 1 95.81 126 VAL B O 1
ATOM 3299 N N . GLU B 1 127 ? -8.336 31.859 19.875 1 97.44 127 GLU B N 1
ATOM 3300 C CA . GLU B 1 127 ? -9.461 31.156 19.25 1 97.44 127 GLU B CA 1
ATOM 3301 C C . GLU B 1 127 ? -9.102 30.656 17.859 1 97.44 127 GLU B C 1
ATOM 3303 O O . GLU B 1 127 ? -8.453 31.359 17.078 1 97.44 127 GLU B O 1
ATOM 3308 N N . HIS B 1 128 ? -9.422 29.391 17.578 1 98.38 128 HIS B N 1
ATOM 3309 C CA . HIS B 1 128 ? -9.125 28.844 16.266 1 98.38 128 HIS B CA 1
ATOM 3310 C C . HIS B 1 128 ? -10.008 27.641 15.945 1 98.38 128 HIS B C 1
ATOM 3312 O O . HIS B 1 128 ? -10.742 27.172 16.812 1 98.38 128 HIS B O 1
ATOM 3318 N N . THR B 1 129 ? -10.047 27.25 14.711 1 98.44 129 THR B N 1
ATOM 3319 C CA . THR B 1 129 ? -10.711 26.047 14.234 1 98.44 129 THR B CA 1
ATOM 3320 C C . THR B 1 129 ? -9.695 24.953 13.93 1 98.44 129 THR B C 1
ATOM 3322 O O . THR B 1 129 ? -8.695 25.203 13.25 1 98.44 129 THR B O 1
ATOM 3325 N N . LEU B 1 130 ? -9.914 23.797 14.508 1 98.62 130 LEU B N 1
ATOM 3326 C CA . LEU B 1 130 ? -9.07 22.625 14.25 1 98.62 130 LEU B CA 1
ATOM 3327 C C . LEU B 1 130 ? -9.812 21.594 13.406 1 98.62 130 LEU B C 1
ATOM 3329 O O . LEU B 1 130 ? -10.922 21.188 13.758 1 98.62 130 LEU B O 1
ATOM 3333 N N . ILE B 1 131 ? -9.266 21.281 12.281 1 98.44 131 ILE B N 1
ATOM 3334 C CA . ILE B 1 131 ? -9.781 20.219 11.43 1 98.44 131 ILE B CA 1
ATOM 3335 C C . ILE B 1 131 ? -8.875 19 11.523 1 98.44 131 ILE B C 1
ATOM 3337 O O . ILE B 1 131 ? -7.668 19.094 11.281 1 98.44 131 ILE B O 1
ATOM 3341 N N . VAL B 1 132 ? -9.414 17.828 11.906 1 98.5 132 VAL B N 1
ATOM 3342 C CA . VAL B 1 132 ? -8.641 16.609 12.094 1 98.5 132 VAL B CA 1
ATOM 3343 C C . VAL B 1 132 ? -9.133 15.531 11.117 1 98.5 132 VAL B C 1
ATOM 3345 O O . VAL B 1 132 ? -10.328 15.258 11.039 1 98.5 132 VAL B O 1
ATOM 3348 N N . GLY B 1 133 ? -8.164 14.969 10.367 1 97.88 133 GLY B N 1
ATOM 3349 C CA . GLY B 1 133 ? -8.531 13.859 9.492 1 97.88 133 GLY B CA 1
ATOM 3350 C C . GLY B 1 133 ? -8.914 12.602 10.25 1 97.88 133 GLY B C 1
ATOM 3351 O O . GLY B 1 133 ? -8.336 12.297 11.289 1 97.88 133 GLY B O 1
ATOM 3352 N N . VAL B 1 134 ? -9.883 11.914 9.695 1 96.88 134 VAL B N 1
ATOM 3353 C CA . VAL B 1 134 ? -10.297 10.617 10.242 1 96.88 134 VAL B CA 1
ATOM 3354 C C . VAL B 1 134 ? -10.453 9.609 9.109 1 96.88 134 VAL B C 1
ATOM 3356 O O . VAL B 1 134 ? -10.633 9.984 7.949 1 96.88 134 VAL B O 1
ATOM 3359 N N . ALA B 1 135 ? -10.289 8.406 9.43 1 94.56 135 ALA B N 1
ATOM 3360 C CA . ALA B 1 135 ? -10.43 7.355 8.422 1 94.56 135 ALA B CA 1
ATOM 3361 C C . ALA B 1 135 ? -11.273 6.195 8.953 1 94.56 135 ALA B C 1
ATOM 3363 O O . ALA B 1 135 ? -11.445 6.047 10.164 1 94.56 135 ALA B O 1
ATOM 3364 N N . ARG B 1 136 ? -11.844 5.418 8.016 1 91.62 136 ARG B N 1
ATOM 3365 C CA . ARG B 1 136 ? -12.555 4.164 8.266 1 91.62 136 ARG B CA 1
ATOM 3366 C C . ARG B 1 136 ? -13.695 4.367 9.258 1 91.62 136 ARG B C 1
ATOM 3368 O O . ARG B 1 136 ? -13.836 3.604 10.211 1 91.62 136 ARG B O 1
ATOM 3375 N N . ILE B 1 137 ? -14.406 5.465 9.008 1 88 137 ILE B N 1
ATOM 3376 C CA . ILE B 1 137 ? -15.594 5.7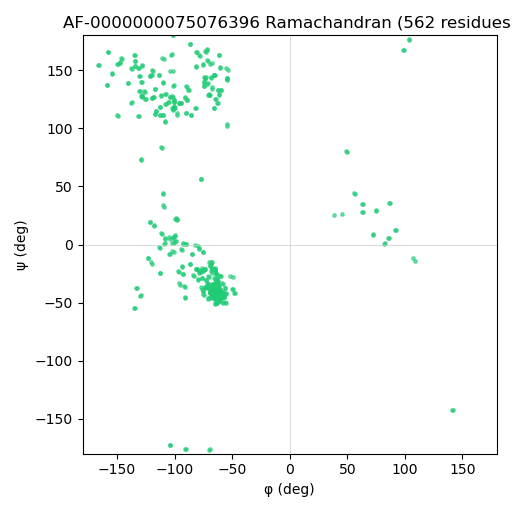38 9.805 1 88 137 ILE B CA 1
ATOM 3377 C C . ILE B 1 137 ? -16.844 5.355 9.008 1 88 137 ILE B C 1
ATOM 3379 O O . ILE B 1 137 ? -16.906 5.551 7.797 1 88 137 ILE B O 1
ATOM 3383 N N . THR B 1 138 ? -17.797 4.727 9.562 1 78 138 THR B N 1
ATOM 3384 C CA . THR B 1 138 ? -19 4.234 8.883 1 78 138 THR B CA 1
ATOM 3385 C C . THR B 1 138 ? -20.125 5.258 8.977 1 78 138 THR B C 1
ATOM 3387 O O . THR B 1 138 ? -21.016 5.273 8.133 1 78 138 THR B O 1
ATOM 3390 N N . ALA B 1 139 ? -20.078 6.16 9.844 1 73.44 139 ALA B N 1
ATOM 3391 C CA . ALA B 1 139 ? -21.203 7.035 10.164 1 73.44 139 ALA B CA 1
ATOM 3392 C C . ALA B 1 139 ? -21.312 8.188 9.164 1 73.44 139 ALA B C 1
ATOM 3394 O O . ALA B 1 139 ? -22.375 8.789 9.016 1 73.44 139 ALA B O 1
ATOM 3395 N N . SER B 1 140 ? -20.234 8.492 8.492 1 81.19 140 SER B N 1
ATOM 3396 C CA . SER B 1 140 ? -20.219 9.648 7.602 1 81.19 140 SER B CA 1
ATOM 3397 C C . SER B 1 140 ? -19.312 9.406 6.395 1 81.19 140 SER B C 1
ATOM 3399 O O . SER B 1 140 ? -18.438 8.539 6.43 1 81.19 140 SER B O 1
ATOM 3401 N N . GLN B 1 141 ? -19.656 10.164 5.395 1 85.44 141 GLN B N 1
ATOM 3402 C CA . GLN B 1 141 ? -18.797 10.141 4.223 1 85.44 141 GLN B CA 1
ATOM 3403 C C . GLN B 1 141 ? -17.578 11.039 4.426 1 85.44 141 GLN B C 1
ATOM 3405 O O . GLN B 1 141 ? -16.547 10.867 3.756 1 85.44 141 GLN B O 1
ATOM 3410 N N . ASN B 1 142 ? -17.781 11.953 5.367 1 93.31 142 ASN B N 1
ATOM 3411 C CA . ASN B 1 142 ? -16.688 12.883 5.613 1 93.31 142 ASN B CA 1
ATOM 3412 C C . ASN B 1 142 ? -15.539 12.227 6.379 1 93.31 142 ASN B C 1
ATOM 3414 O O . ASN B 1 142 ? -15.781 11.414 7.277 1 93.31 142 ASN B O 1
ATOM 3418 N N . ARG B 1 143 ? -14.367 12.562 5.977 1 96.75 143 ARG B N 1
ATOM 3419 C CA . ARG B 1 143 ? -13.18 12.047 6.656 1 96.75 143 ARG B CA 1
ATOM 3420 C C . ARG B 1 143 ? -12.469 13.148 7.434 1 96.75 143 ARG B C 1
ATOM 3422 O O . ARG B 1 143 ? -11.25 13.305 7.316 1 96.75 143 ARG B O 1
ATOM 3429 N N . PHE B 1 144 ? -13.281 13.93 8.117 1 97.31 144 PHE B N 1
ATOM 3430 C CA . PHE B 1 144 ? -12.742 14.953 9 1 97.31 144 PHE B CA 1
ATOM 3431 C C . PHE B 1 144 ? -13.68 15.203 10.18 1 97.31 144 PHE B C 1
ATOM 3433 O O . PHE B 1 144 ? -14.875 14.898 10.102 1 97.31 144 PHE B O 1
ATOM 3440 N N . LYS B 1 145 ? -13.109 15.68 11.219 1 97 145 LYS B N 1
ATOM 3441 C CA . LYS B 1 145 ? -13.812 16.297 12.344 1 97 145 LYS B CA 1
ATOM 3442 C C . LYS B 1 145 ? -13.375 17.734 12.547 1 97 145 LYS B C 1
ATOM 3444 O O . LYS B 1 145 ? -12.219 18.078 12.289 1 97 145 LYS B O 1
ATOM 3449 N N . ILE B 1 146 ? -14.297 18.516 12.961 1 98.06 146 ILE B N 1
ATOM 3450 C CA . ILE B 1 146 ? -14.008 19.922 13.18 1 98.06 146 ILE B CA 1
ATOM 3451 C C . ILE B 1 146 ? -14.195 20.266 14.656 1 98.06 146 ILE B C 1
ATOM 3453 O O . ILE B 1 146 ? -15.188 19.875 15.273 1 98.06 146 ILE B O 1
ATOM 3457 N N . PHE B 1 147 ? -13.25 20.969 15.172 1 98.44 147 PHE B N 1
ATOM 3458 C CA . PHE B 1 147 ? -13.297 21.422 16.562 1 98.44 147 PHE B CA 1
ATOM 3459 C C . PHE B 1 147 ? -13.102 22.922 16.641 1 98.44 147 PHE B C 1
ATOM 3461 O O . PHE B 1 147 ? -12.203 23.484 16.016 1 98.44 147 PHE B O 1
ATOM 3468 N N . HIS B 1 148 ? -13.953 23.562 17.375 1 98.31 148 HIS B N 1
ATOM 3469 C CA . HIS B 1 148 ? -13.797 24.969 17.719 1 98.31 148 HIS B CA 1
ATOM 3470 C C . HIS B 1 148 ? -13.102 25.125 19.062 1 98.31 148 HIS B C 1
ATOM 3472 O O . HIS B 1 148 ? -13.523 24.531 20.062 1 98.31 148 HIS B O 1
ATOM 3478 N N . TYR B 1 149 ? -11.992 25.812 19.031 1 98.12 149 TYR B N 1
ATOM 3479 C CA . TYR B 1 149 ? -11.312 26.188 20.281 1 98.12 149 TYR B CA 1
ATOM 3480 C C . TYR B 1 149 ? -11.68 27.594 20.703 1 98.12 149 TYR B C 1
ATOM 3482 O O . TYR B 1 149 ? -11.391 28.562 20 1 98.12 149 TYR B O 1
ATOM 3490 N N . ASP B 1 150 ? -12.242 27.797 21.891 1 95.38 150 ASP B N 1
ATOM 3491 C CA . ASP B 1 150 ? -12.734 29.094 22.328 1 95.38 150 ASP B CA 1
ATOM 3492 C C . ASP B 1 150 ? -11.734 29.781 23.25 1 95.38 150 ASP B C 1
ATOM 3494 O O . ASP B 1 150 ? -12.055 30.797 23.891 1 95.38 150 ASP B O 1
ATOM 3498 N N . GLY B 1 151 ? -10.562 29.219 23.391 1 92 151 GLY B N 1
ATOM 3499 C CA . GLY B 1 151 ? -9.555 29.75 24.281 1 92 151 GLY B CA 1
ATOM 3500 C C . GLY B 1 151 ? -9.336 28.891 25.516 1 92 151 GLY B C 1
ATOM 3501 O O . GLY B 1 151 ? -8.352 29.047 26.234 1 92 151 GLY B O 1
ATOM 3502 N N . LYS B 1 152 ? -10.242 28 25.734 1 92.38 152 LYS B N 1
ATOM 3503 C CA . LYS B 1 152 ? -10.156 27.172 26.922 1 92.38 152 LYS B CA 1
ATOM 3504 C C . LYS B 1 152 ? -10.289 25.703 26.578 1 92.38 152 LYS B C 1
ATOM 3506 O O . LYS B 1 152 ? -9.539 24.875 27.109 1 92.38 152 LYS B O 1
ATOM 3511 N N . GLU B 1 153 ? -11.234 25.422 25.719 1 95.62 153 GLU B N 1
ATOM 3512 C CA . GLU B 1 153 ? -11.477 24.016 25.406 1 95.62 153 GLU B CA 1
ATOM 3513 C C . GLU B 1 153 ? -11.906 23.828 23.953 1 95.62 153 GLU B C 1
ATOM 3515 O O . GLU B 1 153 ? -12.297 24.797 23.297 1 95.62 153 GLU B O 1
ATOM 3520 N N . TYR B 1 154 ? -11.75 22.641 23.484 1 97.81 154 TYR B N 1
ATOM 3521 C CA . TYR B 1 154 ? -12.211 22.266 22.156 1 97.81 154 TYR B CA 1
ATOM 3522 C C . TYR B 1 154 ? -13.641 21.75 22.188 1 97.81 154 TYR B C 1
ATOM 3524 O O . TYR B 1 154 ? -14 20.969 23.078 1 97.81 154 TYR B O 1
ATOM 3532 N N . LEU B 1 155 ? -14.445 22.172 21.266 1 97.62 155 LEU B N 1
ATOM 3533 C CA . LEU B 1 155 ? -15.797 21.672 21.047 1 97.62 155 LEU B CA 1
ATOM 3534 C C . LEU B 1 155 ? -15.977 21.203 19.609 1 97.62 155 LEU B C 1
ATOM 3536 O O . LEU B 1 155 ? -15.664 21.938 18.672 1 97.62 155 LEU B O 1
ATOM 3540 N N . GLU B 1 156 ? -16.406 19.969 19.469 1 97.44 156 GLU B N 1
ATOM 3541 C CA . GLU B 1 156 ? -16.672 19.484 18.125 1 97.44 156 GLU B CA 1
ATOM 3542 C C . GLU B 1 156 ? -17.875 20.203 17.5 1 97.44 156 GLU B C 1
ATOM 3544 O O . GLU B 1 156 ? -18.906 20.375 18.156 1 97.44 156 GLU B O 1
ATOM 3549 N N . ILE B 1 157 ? -17.734 20.625 16.266 1 97.44 157 ILE B N 1
ATOM 3550 C CA . ILE B 1 157 ? -18.812 21.359 15.617 1 97.44 157 ILE B CA 1
ATOM 3551 C C . ILE B 1 157 ? -19.031 20.812 14.211 1 97.44 157 ILE B C 1
ATOM 3553 O O . ILE B 1 157 ? -18.188 20.094 13.672 1 97.44 157 ILE B O 1
ATOM 3557 N N . ASP B 1 158 ? -20.188 21.156 13.664 1 95.56 158 ASP B N 1
ATOM 3558 C CA . ASP B 1 158 ? -20.484 20.844 12.273 1 95.56 158 ASP B CA 1
ATOM 3559 C C . ASP B 1 158 ? -19.844 21.875 11.336 1 95.56 158 ASP B C 1
ATOM 3561 O O . ASP B 1 158 ? -19.594 23.016 11.727 1 95.56 158 ASP B O 1
ATOM 3565 N N . GLN B 1 159 ? -19.578 21.438 10.172 1 94.19 159 GLN B N 1
ATOM 3566 C CA . GLN B 1 159 ? -18.922 22.312 9.211 1 94.19 159 GLN B CA 1
ATOM 3567 C C . GLN B 1 159 ? -19.75 23.562 8.93 1 94.19 159 GLN B C 1
ATOM 3569 O O . GLN B 1 159 ? -19.203 24.625 8.664 1 94.19 159 GLN B O 1
ATOM 3574 N N . ALA B 1 160 ? -21.062 23.438 9.102 1 93.81 160 ALA B N 1
ATOM 3575 C CA . ALA B 1 160 ? -21.953 24.578 8.883 1 93.81 160 ALA B CA 1
ATOM 3576 C C . ALA B 1 160 ? -21.719 25.656 9.938 1 93.81 160 ALA B C 1
ATOM 3578 O O . ALA B 1 160 ? -21.984 26.828 9.703 1 93.81 160 ALA B O 1
ATOM 3579 N N . ASP B 1 161 ? -21.141 25.266 11.062 1 94.5 161 ASP B N 1
ATOM 3580 C CA . ASP B 1 161 ? -20.953 26.188 12.18 1 94.5 161 ASP B CA 1
ATOM 3581 C C . ASP B 1 161 ? -19.516 26.703 12.227 1 94.5 161 ASP B C 1
ATOM 3583 O O . ASP B 1 161 ? -19.172 27.516 13.094 1 94.5 161 ASP B O 1
ATOM 3587 N N . ALA B 1 162 ? -18.703 26.312 11.32 1 94.12 162 ALA B N 1
ATOM 3588 C CA . ALA B 1 162 ? -17.281 26.688 11.336 1 94.12 162 ALA B CA 1
ATOM 3589 C C . ALA B 1 162 ? -17.109 28.156 10.914 1 94.12 162 ALA B C 1
ATOM 3591 O O . ALA B 1 162 ? -17.797 28.625 10 1 94.12 162 ALA B O 1
ATOM 3592 N N . ASN B 1 163 ? -16.25 28.859 11.656 1 90.75 163 ASN B N 1
ATOM 3593 C CA . ASN B 1 163 ? -15.922 30.25 11.383 1 90.75 163 ASN B CA 1
ATOM 3594 C C . ASN B 1 163 ? -14.617 30.375 10.594 1 90.75 163 ASN B C 1
ATOM 3596 O O . ASN B 1 163 ? -13.539 30.141 11.133 1 90.75 163 ASN B O 1
ATOM 3600 N N . SER B 1 164 ? -14.734 30.812 9.344 1 90.62 164 SER B N 1
ATOM 3601 C CA . SER B 1 164 ? -13.562 30.906 8.477 1 90.62 164 SER B CA 1
ATOM 3602 C C . SER B 1 164 ? -12.75 32.156 8.773 1 90.62 164 SER B C 1
ATOM 3604 O O . SER B 1 164 ? -11.68 32.375 8.203 1 90.62 164 SER B O 1
ATOM 3606 N N . ASN B 1 165 ? -13.219 32.969 9.727 1 93.56 165 ASN B N 1
ATOM 3607 C CA . ASN B 1 165 ? -12.555 34.25 10.016 1 93.56 165 ASN B CA 1
ATOM 3608 C C . ASN B 1 165 ? -11.539 34.094 11.141 1 93.56 165 ASN B C 1
ATOM 3610 O O . ASN B 1 165 ? -10.844 35.062 11.492 1 93.56 165 ASN B O 1
ATOM 3614 N N . ILE B 1 166 ? -11.477 32.969 11.711 1 96.38 166 ILE B N 1
ATOM 3615 C CA . ILE B 1 166 ? -10.461 32.656 12.719 1 96.38 166 ILE B CA 1
ATOM 3616 C C . ILE B 1 166 ? -9.453 31.656 12.164 1 96.38 166 ILE B C 1
ATOM 3618 O O . ILE B 1 166 ? -9.727 30.984 11.172 1 96.38 166 ILE B O 1
ATOM 3622 N N . PRO B 1 167 ? -8.297 31.578 12.758 1 97.5 167 PRO B N 1
ATOM 3623 C CA . PRO B 1 167 ? -7.262 30.688 12.234 1 97.5 167 PRO B CA 1
ATOM 3624 C C . PRO B 1 167 ? -7.75 29.25 12.078 1 97.5 167 PRO B C 1
ATOM 3626 O O . PRO B 1 167 ? -8.508 28.75 12.922 1 97.5 167 PRO B O 1
ATOM 3629 N N . ILE B 1 168 ? -7.312 28.625 11.031 1 98.19 168 ILE B N 1
ATOM 3630 C CA . ILE B 1 168 ? -7.684 27.266 10.695 1 98.19 168 ILE B CA 1
ATOM 3631 C C . ILE B 1 168 ? -6.449 26.359 10.742 1 98.19 168 ILE B C 1
ATOM 3633 O O . ILE B 1 168 ? -5.5 26.562 9.977 1 98.19 168 ILE B O 1
ATOM 3637 N N . LEU B 1 169 ? -6.449 25.438 11.648 1 98.69 169 LEU B N 1
ATOM 3638 C CA . LEU B 1 169 ? -5.41 24.422 11.742 1 98.69 169 LEU B CA 1
ATOM 3639 C C . LEU B 1 169 ? -5.895 23.094 11.172 1 98.69 169 LEU B C 1
ATOM 3641 O O . LEU B 1 169 ? -6.875 22.516 11.656 1 98.69 169 LEU B O 1
ATOM 3645 N N . PHE B 1 170 ? -5.242 22.625 10.125 1 98.5 170 PHE B N 1
ATOM 3646 C CA . PHE B 1 170 ? -5.637 21.391 9.461 1 98.5 170 PHE B CA 1
ATOM 3647 C C . PHE B 1 170 ? -4.605 20.297 9.711 1 98.5 170 PHE B C 1
ATOM 3649 O O . PHE B 1 170 ? -3.461 20.391 9.266 1 98.5 170 PHE B O 1
ATOM 3656 N N . LYS B 1 171 ? -4.945 19.281 10.461 1 98.62 171 LYS B N 1
ATOM 3657 C CA . LYS B 1 171 ? -4.129 18.109 10.734 1 98.62 171 LYS B CA 1
ATOM 3658 C C . LYS B 1 171 ? -4.719 16.859 10.078 1 98.62 171 LYS B C 1
ATOM 3660 O O . LYS B 1 171 ? -5.324 16.031 10.758 1 98.62 171 LYS B O 1
ATOM 3665 N N . PRO B 1 172 ? -4.43 16.656 8.844 1 98.06 172 PRO B N 1
ATOM 3666 C CA . PRO B 1 172 ? -5.105 15.609 8.078 1 98.06 172 PRO B CA 1
ATOM 3667 C C . PRO B 1 172 ? -4.742 14.211 8.562 1 98.06 172 PRO B C 1
ATOM 3669 O O . PRO B 1 172 ? -5.535 13.273 8.406 1 98.06 172 PRO B O 1
ATOM 3672 N N . MET B 1 173 ? -3.584 14.039 9.203 1 97.94 173 MET B N 1
ATOM 3673 C CA . MET B 1 173 ? -3.164 12.695 9.594 1 97.94 173 MET B CA 1
ATOM 3674 C C . MET B 1 173 ? -3.482 12.422 11.062 1 97.94 173 MET B C 1
ATOM 3676 O O . MET B 1 173 ? -3.113 11.375 11.602 1 97.94 173 MET B O 1
ATOM 3680 N N . GLY B 1 174 ? -4.129 13.391 11.688 1 97.88 174 GLY B N 1
ATOM 3681 C CA . GLY B 1 174 ? -4.57 13.172 13.055 1 97.88 174 GLY B CA 1
ATOM 3682 C C . GLY B 1 174 ? -3.701 13.867 14.078 1 97.88 174 GLY B C 1
ATOM 3683 O O . GLY B 1 174 ? -2.705 14.508 13.727 1 97.88 174 GLY B O 1
ATOM 3684 N N . THR B 1 175 ? -4.102 13.75 15.281 1 98.38 175 THR B N 1
ATOM 3685 C CA . THR B 1 175 ? -3.465 14.352 16.453 1 98.38 175 THR B CA 1
ATOM 3686 C C . THR B 1 175 ? -4.004 13.742 17.734 1 98.38 175 THR B C 1
ATOM 3688 O O . THR B 1 175 ? -5.086 13.148 17.734 1 98.38 175 THR B O 1
ATOM 3691 N N . PRO B 1 176 ? -3.197 13.781 18.781 1 98.25 176 PRO B N 1
ATOM 3692 C CA . PRO B 1 176 ? -3.666 13.188 20.031 1 98.25 176 PRO B CA 1
ATOM 3693 C C . PRO B 1 176 ? -4.727 14.031 20.734 1 98.25 176 PRO B C 1
ATOM 3695 O O . PRO B 1 176 ? -5.449 13.531 21.594 1 98.25 176 PRO B O 1
ATOM 3698 N N . LYS B 1 177 ? -4.77 15.336 20.406 1 96.38 177 LYS B N 1
ATOM 3699 C CA . LYS B 1 177 ? -5.715 16.266 21.031 1 96.38 177 LYS B CA 1
ATOM 3700 C C . LYS B 1 177 ? -6.605 16.922 19.969 1 96.38 177 LYS B C 1
ATOM 3702 O O . LYS B 1 177 ? -6.16 17.172 18.859 1 96.38 177 LYS B O 1
ATOM 3707 N N . PRO B 1 178 ? -7.887 17.188 20.281 1 97.25 178 PRO B N 1
ATOM 3708 C CA . PRO B 1 178 ? -8.594 16.969 21.547 1 97.25 178 PRO B CA 1
ATOM 3709 C C . PRO B 1 178 ? -9.039 15.531 21.734 1 97.25 178 PRO B C 1
ATOM 3711 O O . PRO B 1 178 ? -9.227 15.086 22.875 1 97.25 178 PRO B O 1
ATOM 3714 N N . VAL B 1 179 ? -9.32 14.789 20.656 1 96.38 179 VAL B N 1
ATOM 3715 C CA . VAL B 1 179 ? -9.633 13.367 20.672 1 96.38 179 VAL B CA 1
ATOM 3716 C C . VAL B 1 179 ? -8.602 12.609 19.828 1 96.38 179 VAL B C 1
ATOM 3718 O O . VAL B 1 179 ? -8.398 12.914 18.656 1 96.38 179 VAL B O 1
ATOM 3721 N N . SER B 1 180 ? -8.023 11.633 20.484 1 96.69 180 SER B N 1
ATOM 3722 C CA . SER B 1 180 ? -6.969 10.883 19.797 1 96.69 180 SER B CA 1
ATOM 3723 C C . SER B 1 180 ? -7.512 10.164 18.562 1 96.69 180 SER B C 1
ATOM 3725 O O . SER B 1 180 ? -8.445 9.367 18.672 1 96.69 180 SER B O 1
ATOM 3727 N N . ASN B 1 181 ? -6.945 10.461 17.438 1 95.69 181 ASN B N 1
ATOM 3728 C CA . ASN B 1 181 ? -7.258 9.828 16.156 1 95.69 181 ASN B CA 1
ATOM 3729 C C . ASN B 1 181 ? -6.117 9.984 15.164 1 95.69 181 ASN B C 1
ATOM 3731 O O . ASN B 1 181 ? -5.52 11.055 15.055 1 95.69 181 ASN B O 1
ATOM 3735 N N . TYR B 1 182 ? -5.844 8.82 14.438 1 98.06 182 TYR B N 1
ATOM 3736 C CA . TYR B 1 182 ? -4.676 8.867 13.562 1 98.06 182 TYR B CA 1
ATOM 3737 C C . TYR B 1 182 ? -4.949 8.141 12.25 1 98.06 182 TYR B C 1
ATOM 3739 O O . TYR B 1 182 ? -5.617 7.105 12.234 1 98.06 182 TYR B O 1
ATOM 3747 N N . ILE B 1 183 ? -4.504 8.711 11.227 1 97.38 183 ILE B N 1
ATOM 3748 C CA . ILE B 1 183 ? -4.301 7.988 9.977 1 97.38 183 ILE B CA 1
ATOM 3749 C C . ILE B 1 183 ? -2.887 7.418 9.93 1 97.38 183 ILE B C 1
ATOM 3751 O O . ILE B 1 183 ? -1.91 8.164 9.844 1 97.38 183 ILE B O 1
ATOM 3755 N N . ALA B 1 184 ? -2.82 6.086 9.969 1 96.88 184 ALA B N 1
ATOM 3756 C CA . ALA B 1 184 ? -1.504 5.484 10.172 1 96.88 184 ALA B CA 1
ATOM 3757 C C . ALA B 1 184 ? -1.271 4.328 9.203 1 96.88 184 ALA B C 1
ATOM 3759 O O . ALA B 1 184 ? -0.331 4.355 8.406 1 96.88 184 ALA B O 1
ATOM 3760 N N . SER B 1 185 ? -2.131 3.371 9.164 1 96.69 185 SER B N 1
ATOM 3761 C CA . SER B 1 185 ? -1.942 2.158 8.375 1 96.69 185 SER B CA 1
ATOM 3762 C C . SER B 1 185 ? -2.301 2.387 6.91 1 96.69 185 SER B C 1
ATOM 3764 O O . SER B 1 185 ? -2.973 3.365 6.574 1 96.69 185 SER B O 1
ATOM 3766 N N . ASP B 1 186 ? -1.887 1.449 6.09 1 93.5 186 ASP B N 1
ATOM 3767 C CA . ASP B 1 186 ? -2.25 1.497 4.676 1 93.5 186 ASP B CA 1
ATOM 3768 C C . ASP B 1 186 ? -3.766 1.566 4.5 1 93.5 186 ASP B C 1
ATOM 3770 O O . ASP B 1 186 ? -4.266 2.291 3.637 1 93.5 186 ASP B O 1
ATOM 3774 N N . ALA B 1 187 ? -4.43 0.797 5.277 1 94.56 187 ALA B N 1
ATOM 3775 C CA . ALA B 1 187 ? -5.887 0.797 5.188 1 94.56 187 ALA B CA 1
ATOM 3776 C C . ALA B 1 187 ? -6.457 2.182 5.484 1 94.56 187 ALA B C 1
ATOM 3778 O O . ALA B 1 187 ? -7.398 2.627 4.824 1 94.56 187 ALA B O 1
ATOM 3779 N N . ASP B 1 188 ? -5.891 2.869 6.48 1 96.38 188 ASP B N 1
ATOM 3780 C CA . ASP B 1 188 ? -6.309 4.23 6.793 1 96.38 188 ASP B CA 1
ATOM 3781 C C . ASP B 1 188 ? -6.07 5.168 5.613 1 96.38 188 ASP B C 1
ATOM 3783 O O . ASP B 1 188 ? -6.957 5.941 5.238 1 96.38 188 ASP B O 1
ATOM 3787 N N . TYR B 1 189 ? -4.926 5.09 5.102 1 95.56 189 TYR B N 1
ATOM 3788 C CA . TYR B 1 189 ? -4.539 5.98 4.016 1 95.56 189 TYR B CA 1
ATOM 3789 C C . TYR B 1 189 ? -5.398 5.738 2.779 1 95.56 189 TYR B C 1
ATOM 3791 O O . TYR B 1 189 ? -5.797 6.684 2.098 1 95.56 189 TYR B O 1
ATOM 3799 N N . VAL B 1 190 ? -5.648 4.504 2.514 1 92.69 190 VAL B N 1
ATOM 3800 C CA . VAL B 1 190 ? -6.469 4.168 1.354 1 92.69 190 VAL B CA 1
ATOM 3801 C C . VAL B 1 190 ? -7.855 4.789 1.504 1 92.69 190 VAL B C 1
ATOM 3803 O O . VAL B 1 190 ? -8.375 5.395 0.566 1 92.69 190 VAL B O 1
ATOM 3806 N N . ASP B 1 191 ? -8.414 4.66 2.623 1 93.88 191 ASP B N 1
ATOM 3807 C CA . ASP B 1 191 ? -9.734 5.238 2.881 1 93.88 191 ASP B CA 1
ATOM 3808 C C . ASP B 1 191 ? -9.688 6.762 2.779 1 93.88 191 ASP B C 1
ATOM 3810 O O . ASP B 1 191 ? -10.477 7.359 2.045 1 93.88 191 ASP B O 1
ATOM 3814 N N . TYR B 1 192 ? -8.758 7.352 3.451 1 95.75 192 TYR B N 1
ATOM 3815 C CA . TYR B 1 192 ? -8.664 8.805 3.529 1 95.75 192 TYR B CA 1
ATOM 3816 C C . TYR B 1 192 ? -8.422 9.414 2.152 1 95.75 192 TYR B C 1
ATOM 3818 O O . TYR B 1 192 ? -9.109 10.352 1.751 1 95.75 192 TYR B O 1
ATOM 3826 N N . ILE B 1 193 ? -7.465 8.883 1.409 1 93 193 ILE B N 1
ATOM 3827 C CA . ILE B 1 193 ? -7.074 9.43 0.114 1 93 193 ILE B CA 1
ATOM 3828 C C . ILE B 1 193 ? -8.227 9.281 -0.877 1 93 193 ILE B C 1
ATOM 3830 O O . ILE B 1 193 ? -8.469 10.18 -1.69 1 93 193 ILE B O 1
ATOM 3834 N N . THR B 1 194 ? -8.922 8.172 -0.748 1 91 194 THR B N 1
ATOM 3835 C CA . THR B 1 194 ? -10.062 7.957 -1.637 1 91 194 THR B CA 1
ATOM 3836 C C . THR B 1 194 ? -11.117 9.039 -1.436 1 91 194 THR B C 1
ATOM 3838 O O . THR B 1 194 ? -11.602 9.633 -2.404 1 91 194 THR B O 1
ATOM 3841 N N . GLU B 1 195 ? -11.406 9.328 -0.202 1 91.81 195 GLU B N 1
ATOM 3842 C CA . GLU B 1 195 ? -12.43 10.328 0.098 1 91.81 195 GLU B CA 1
ATOM 3843 C C . GLU B 1 195 ? -11.898 11.742 -0.119 1 91.81 195 GLU B C 1
ATOM 3845 O O . GLU B 1 195 ? -12.664 12.648 -0.447 1 91.81 195 GLU B O 1
ATOM 3850 N N . LEU B 1 196 ? -10.602 11.914 0.059 1 92.31 196 LEU B N 1
ATOM 3851 C CA . LEU B 1 196 ? -9.969 13.18 -0.254 1 92.31 196 LEU B CA 1
ATOM 3852 C C . LEU B 1 196 ? -10.117 13.516 -1.733 1 92.31 196 LEU B C 1
ATOM 3854 O O . LEU B 1 196 ? -10.484 14.641 -2.086 1 92.31 196 LEU B O 1
ATOM 3858 N N . MET B 1 197 ? -9.945 12.602 -2.572 1 87.25 197 MET B N 1
ATOM 3859 C CA . MET B 1 197 ? -10.094 12.773 -4.016 1 87.25 197 MET B CA 1
ATOM 3860 C C . MET B 1 197 ? -11.539 13.086 -4.379 1 87.25 197 MET B C 1
ATOM 3862 O O . MET B 1 197 ? -11.797 13.82 -5.328 1 87.25 197 MET B O 1
ATOM 3866 N N . GLY B 1 198 ? -12.414 12.57 -3.543 1 85.94 198 GLY B N 1
ATOM 3867 C CA . GLY B 1 198 ? -13.828 12.836 -3.748 1 85.94 198 GLY B CA 1
ATOM 3868 C C . GLY B 1 198 ? -14.281 14.141 -3.131 1 85.94 198 GLY B C 1
ATOM 3869 O O . GLY B 1 198 ? -15.43 14.547 -3.299 1 85.94 198 GLY B O 1
ATOM 3870 N N . GLY B 1 199 ? -13.414 14.742 -2.389 1 89.81 199 GLY B N 1
ATOM 3871 C CA . GLY B 1 199 ? -13.734 16.016 -1.774 1 89.81 199 GLY B CA 1
ATOM 3872 C C . GLY B 1 199 ? -14.328 15.875 -0.387 1 89.81 199 GLY B C 1
ATOM 3873 O O . GLY B 1 199 ? -14.742 16.875 0.22 1 89.81 199 GLY B O 1
ATOM 3874 N N . PHE B 1 200 ? -14.258 14.734 0.162 1 92.75 200 PHE B N 1
ATOM 3875 C CA . PHE B 1 200 ? -14.977 14.492 1.405 1 92.75 200 PHE B CA 1
ATOM 3876 C C . PHE B 1 200 ? -14.023 14.5 2.596 1 92.75 200 PHE B C 1
ATOM 3878 O O . PHE B 1 200 ? -14.445 14.281 3.734 1 92.75 200 PHE B O 1
ATOM 3885 N N . ALA B 1 201 ? -12.789 14.812 2.342 1 94.94 201 ALA B N 1
ATOM 3886 C CA . ALA B 1 201 ? -11.82 14.828 3.436 1 94.94 201 ALA B CA 1
ATOM 3887 C C . ALA B 1 201 ? -11.414 16.266 3.787 1 94.94 201 ALA B C 1
ATOM 3889 O O . ALA B 1 201 ? -10.539 16.469 4.633 1 94.94 201 ALA B O 1
ATOM 3890 N N . ILE B 1 202 ? -12 17.266 3.086 1 95.19 202 ILE B N 1
ATOM 3891 C CA . ILE B 1 202 ? -11.805 18.672 3.369 1 95.19 202 ILE B CA 1
ATOM 3892 C C . ILE B 1 202 ? -13.164 19.375 3.512 1 95.19 202 ILE B C 1
ATOM 3894 O O . ILE B 1 202 ? -14.016 19.25 2.635 1 95.19 202 ILE B O 1
ATOM 3898 N N . PRO B 1 203 ? -13.352 20.062 4.582 1 96.12 203 PRO B N 1
ATOM 3899 C CA . PRO B 1 203 ? -14.625 20.766 4.754 1 96.12 203 PRO B CA 1
ATOM 3900 C C . PRO B 1 203 ? -14.891 21.797 3.652 1 96.12 203 PRO B C 1
ATOM 3902 O O . PRO B 1 203 ? -13.953 22.422 3.15 1 96.12 203 PRO B O 1
ATOM 3905 N N . GLN B 1 204 ? -16.125 22.031 3.408 1 93.94 204 GLN B N 1
ATOM 3906 C CA . GLN B 1 204 ? -16.547 22.906 2.316 1 93.94 204 GLN B CA 1
ATOM 3907 C C . GLN B 1 204 ? -15.984 24.312 2.494 1 93.94 204 GLN B C 1
ATOM 3909 O O . GLN B 1 204 ? -15.523 24.922 1.533 1 93.94 204 GLN B O 1
ATOM 3914 N N . PHE B 1 205 ? -16.078 24.844 3.662 1 94.88 205 PHE B N 1
ATOM 3915 C CA . PHE B 1 205 ? -15.609 26.203 3.898 1 94.88 205 PHE B CA 1
ATOM 3916 C C . PHE B 1 205 ? -14.117 26.312 3.625 1 94.88 205 PHE B C 1
ATOM 3918 O O . PHE B 1 205 ? -13.648 27.359 3.148 1 94.88 205 PHE B O 1
ATOM 3925 N N . LEU B 1 206 ? -13.375 25.281 3.918 1 95 206 LEU B N 1
ATOM 3926 C CA . LEU B 1 206 ? -11.938 25.297 3.666 1 95 206 LEU B CA 1
ATOM 3927 C C . LEU B 1 206 ? -11.648 25.172 2.176 1 95 206 LEU B C 1
ATOM 3929 O O . LEU B 1 206 ? -10.688 25.75 1.674 1 95 206 LEU B O 1
ATOM 3933 N N . LYS B 1 207 ? -12.453 24.359 1.471 1 93.06 207 LYS B N 1
ATOM 3934 C CA . LYS B 1 207 ? -12.312 24.25 0.021 1 93.06 207 LYS B CA 1
ATOM 3935 C C . LYS B 1 207 ? -12.438 25.625 -0.643 1 93.06 207 LYS B C 1
ATOM 3937 O O . LYS B 1 207 ? -11.734 25.922 -1.61 1 93.06 207 LYS B O 1
ATOM 3942 N N . GLU B 1 208 ? -13.289 26.375 -0.105 1 91.94 208 GLU B N 1
ATOM 3943 C CA . GLU B 1 208 ? -13.492 27.719 -0.64 1 91.94 208 GLU B CA 1
ATOM 3944 C C . GLU B 1 208 ? -12.352 28.656 -0.246 1 91.94 208 GLU B C 1
ATOM 3946 O O . GLU B 1 208 ? -11.859 29.422 -1.071 1 91.94 208 GLU B O 1
ATOM 3951 N N . TYR B 1 209 ? -11.93 28.531 0.927 1 92.69 209 TYR B N 1
ATOM 3952 C CA . TYR B 1 209 ? -10.906 29.422 1.448 1 92.69 209 TYR B CA 1
ATOM 3953 C C . TYR B 1 209 ? -9.57 29.203 0.743 1 92.69 209 TYR B C 1
ATOM 3955 O O . TYR B 1 209 ? -8.812 30.156 0.514 1 92.69 209 TYR B O 1
ATOM 3963 N N . ARG B 1 210 ? -9.281 27.969 0.453 1 92.44 210 ARG B N 1
ATOM 3964 C CA . ARG B 1 210 ? -7.941 27.625 -0.021 1 92.44 210 ARG B CA 1
ATOM 3965 C C . ARG B 1 210 ? -7.777 27.969 -1.496 1 92.44 210 ARG B C 1
ATOM 3967 O O . ARG B 1 210 ? -6.684 27.844 -2.051 1 92.44 210 ARG B O 1
ATOM 3974 N N . LYS B 1 211 ? -8.828 28.438 -2.105 1 92.62 211 LYS B N 1
ATOM 3975 C CA . LYS B 1 211 ? -8.766 28.766 -3.527 1 92.62 211 LYS B CA 1
ATOM 3976 C C . LYS B 1 211 ? -7.738 29.859 -3.793 1 92.62 211 LYS B C 1
ATOM 3978 O O . LYS B 1 211 ? -7.691 30.859 -3.074 1 92.62 211 LYS B O 1
ATOM 3983 N N . ASP B 1 212 ? -6.887 29.594 -4.715 1 92.06 212 ASP B N 1
ATOM 3984 C CA . ASP B 1 212 ? -5.934 30.547 -5.277 1 92.06 212 ASP B CA 1
ATOM 3985 C C . ASP B 1 212 ? -4.82 30.859 -4.281 1 92.06 212 ASP B C 1
ATOM 3987 O O . ASP B 1 212 ? -4.094 31.844 -4.449 1 92.06 212 ASP B O 1
ATOM 3991 N N . LYS B 1 213 ? -4.801 30.125 -3.203 1 95.31 213 LYS B N 1
ATOM 3992 C CA . LYS B 1 213 ? -3.668 30.25 -2.289 1 95.31 213 LYS B CA 1
ATOM 3993 C C . LYS B 1 213 ? -2.43 29.562 -2.846 1 95.31 213 LYS B C 1
ATOM 3995 O O . LYS B 1 213 ? -2.535 28.688 -3.719 1 95.31 213 LYS B O 1
ATOM 4000 N N . LYS B 1 214 ? -1.324 30.016 -2.428 1 96.25 214 LYS B N 1
ATOM 4001 C CA . LYS B 1 214 ? -0.065 29.312 -2.666 1 96.25 214 LYS B CA 1
ATOM 4002 C C . LYS B 1 214 ? 0.395 28.562 -1.418 1 96.25 214 LYS B C 1
ATOM 4004 O O . LYS B 1 214 ? -0.13 28.797 -0.325 1 96.25 214 LYS B O 1
ATOM 4009 N N . TYR B 1 215 ? 1.287 27.688 -1.628 1 97.31 215 TYR B N 1
ATOM 4010 C CA . TYR B 1 215 ? 1.718 26.859 -0.501 1 97.31 215 TYR B CA 1
ATOM 4011 C C . TYR B 1 215 ? 3.236 26.859 -0.374 1 97.31 215 TYR B C 1
ATOM 4013 O O . TYR B 1 215 ? 3.951 26.906 -1.379 1 97.31 215 TYR B O 1
ATOM 4021 N N . LEU B 1 216 ? 3.686 26.922 0.813 1 96.81 216 LEU B N 1
ATOM 4022 C CA . LEU B 1 216 ? 5.082 26.656 1.137 1 96.81 216 LEU B CA 1
ATOM 4023 C C . LEU B 1 216 ? 5.227 25.328 1.874 1 96.81 216 LEU B C 1
ATOM 4025 O O . LEU B 1 216 ? 4.867 25.219 3.049 1 96.81 216 LEU B O 1
ATOM 4029 N N . LEU B 1 217 ? 5.73 24.344 1.205 1 97.25 217 LEU B N 1
ATOM 4030 C CA . LEU B 1 217 ? 5.957 23.031 1.802 1 97.25 217 LEU B CA 1
ATOM 4031 C C . LEU B 1 217 ? 7.27 23 2.576 1 97.25 217 LEU B C 1
ATOM 4033 O O . LEU B 1 217 ? 8.336 23.203 1.998 1 97.25 217 LEU B O 1
ATOM 4037 N N . LEU B 1 218 ? 7.137 22.766 3.873 1 97.19 218 LEU B N 1
ATOM 4038 C CA . LEU B 1 218 ? 8.297 22.766 4.762 1 97.19 218 LEU B CA 1
ATOM 4039 C C . LEU B 1 218 ? 8.547 21.359 5.305 1 97.19 218 LEU B C 1
ATOM 4041 O O . LEU B 1 218 ? 7.695 20.797 5.992 1 97.19 218 LEU B O 1
ATOM 4045 N N . GLY B 1 219 ? 9.703 20.844 4.973 1 96.19 219 GLY B N 1
ATOM 4046 C CA . GLY B 1 219 ? 10.117 19.594 5.586 1 96.19 219 GLY B CA 1
ATOM 4047 C C . GLY B 1 219 ? 9.391 18.375 5.027 1 96.19 219 GLY B C 1
ATOM 4048 O O . GLY B 1 219 ? 9.203 17.391 5.73 1 96.19 219 GLY B O 1
ATOM 4049 N N . LEU B 1 220 ? 8.984 18.406 3.838 1 93.69 220 LEU B N 1
ATOM 4050 C CA . LEU B 1 220 ? 8.273 17.297 3.221 1 93.69 220 LEU B CA 1
ATOM 4051 C C . LEU B 1 220 ? 9.203 16.484 2.326 1 93.69 220 LEU B C 1
ATOM 4053 O O . LEU B 1 220 ? 9.805 17.031 1.397 1 93.69 220 LEU B O 1
ATOM 4057 N N . PRO B 1 221 ? 9.523 15.242 2.52 1 83.56 221 PRO B N 1
ATOM 4058 C CA . PRO B 1 221 ? 10.406 14.445 1.669 1 83.56 221 PRO B CA 1
ATOM 4059 C C . PRO B 1 221 ? 9.812 14.18 0.286 1 83.56 221 PRO B C 1
ATOM 4061 O O . PRO B 1 221 ? 10.547 14.086 -0.699 1 83.56 221 PRO B O 1
ATOM 4064 N N . LEU B 1 222 ? 8.664 14.219 -0.089 1 86.31 222 LEU B N 1
ATOM 4065 C CA . LEU B 1 222 ? 7.922 13.992 -1.322 1 86.31 222 LEU B CA 1
ATOM 4066 C C . LEU B 1 222 ? 8.391 12.711 -2.008 1 86.31 222 LEU B C 1
ATOM 4068 O O . LEU B 1 222 ? 8.375 12.617 -3.236 1 86.31 222 LEU B O 1
ATOM 4072 N N . ASN B 1 223 ? 8.922 11.758 -1.307 1 83.5 223 ASN B N 1
ATOM 4073 C CA . ASN B 1 223 ? 9.5 10.57 -1.922 1 83.5 223 ASN B CA 1
ATOM 4074 C C . ASN B 1 223 ? 8.555 9.375 -1.808 1 83.5 223 ASN B C 1
ATOM 4076 O O . ASN B 1 223 ? 8.828 8.312 -2.373 1 83.5 223 ASN B O 1
ATOM 4080 N N . ARG B 1 224 ? 7.516 9.562 -1.131 1 84.81 224 ARG B N 1
ATOM 4081 C CA . ARG B 1 224 ? 6.59 8.445 -0.953 1 84.81 224 ARG B CA 1
ATOM 4082 C C . ARG B 1 224 ? 5.219 8.781 -1.529 1 84.81 224 ARG B C 1
ATOM 4084 O O . ARG B 1 224 ? 4.781 9.93 -1.486 1 84.81 224 ARG B O 1
ATOM 4091 N N . ASP B 1 225 ? 4.562 7.762 -1.975 1 80.94 225 ASP B N 1
ATO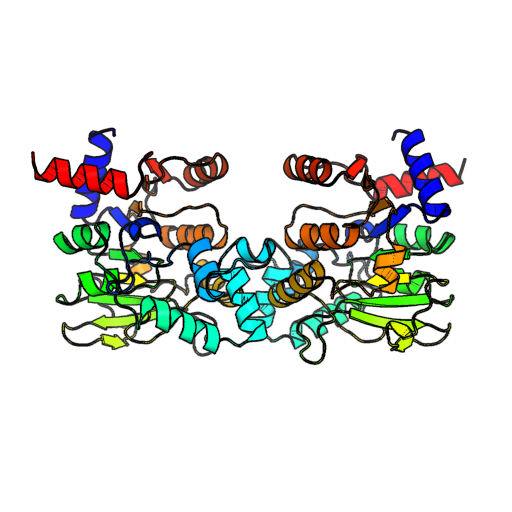M 4092 C CA . ASP B 1 225 ? 3.326 7.922 -2.732 1 80.94 225 ASP B CA 1
ATOM 4093 C C . ASP B 1 225 ? 2.197 8.43 -1.841 1 80.94 225 ASP B C 1
ATOM 4095 O O . ASP B 1 225 ? 1.42 9.297 -2.248 1 80.94 225 ASP B O 1
ATOM 4099 N N . SER B 1 226 ? 2.137 7.91 -0.683 1 86.31 226 SER B N 1
ATOM 4100 C CA . SER B 1 226 ? 1.028 8.281 0.192 1 86.31 226 SER B CA 1
ATOM 4101 C C . SER B 1 226 ? 1.069 9.766 0.54 1 86.31 226 SER B C 1
ATOM 4103 O O . SER B 1 226 ? 0.053 10.453 0.453 1 86.31 226 SER B O 1
ATOM 4105 N N . GLU B 1 227 ? 2.238 10.258 0.851 1 89 227 GLU B N 1
ATOM 4106 C CA . GLU B 1 227 ? 2.404 11.656 1.216 1 89 227 GLU B CA 1
ATOM 4107 C C . GLU B 1 227 ? 2.158 12.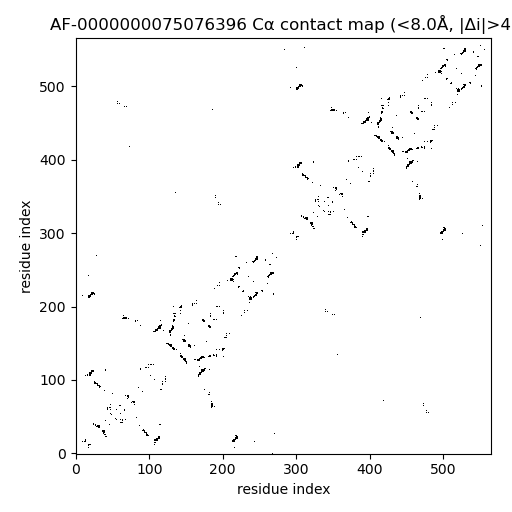57 0.019 1 89 227 GLU B C 1
ATOM 4109 O O . GLU B 1 227 ? 1.549 13.633 0.157 1 89 227 GLU B O 1
ATOM 4114 N N . ARG B 1 228 ? 2.619 12.188 -1.103 1 90.25 228 ARG B N 1
ATOM 4115 C CA . ARG B 1 228 ? 2.436 12.969 -2.322 1 90.25 228 ARG B CA 1
ATOM 4116 C C . ARG B 1 228 ? 0.957 13.086 -2.68 1 90.25 228 ARG B C 1
ATOM 4118 O O . ARG B 1 228 ? 0.491 14.156 -3.08 1 90.25 228 ARG B O 1
ATOM 4125 N N . MET B 1 229 ? 0.268 12 -2.494 1 89.75 229 MET B N 1
ATOM 4126 C CA . MET B 1 229 ? -1.147 11.992 -2.852 1 89.75 229 MET B CA 1
ATOM 4127 C C . MET B 1 229 ? -1.953 12.875 -1.907 1 89.75 229 MET B C 1
ATOM 4129 O O . MET B 1 229 ? -2.811 13.648 -2.348 1 89.75 229 MET B O 1
ATOM 4133 N N . VAL B 1 230 ? -1.636 12.789 -0.674 1 92.81 230 VAL B N 1
ATOM 4134 C CA . VAL B 1 230 ? -2.32 13.625 0.307 1 92.81 230 VAL B CA 1
ATOM 4135 C C . VAL B 1 230 ? -2.045 15.094 0.013 1 92.81 230 VAL B C 1
ATOM 4137 O O . VAL B 1 230 ? -2.977 15.891 -0.106 1 92.81 230 VAL B O 1
ATOM 4140 N N . MET B 1 231 ? -0.813 15.391 -0.185 1 94.56 231 MET B N 1
ATOM 4141 C CA . MET B 1 231 ? -0.409 16.781 -0.429 1 94.56 231 MET B CA 1
ATOM 4142 C C . MET B 1 231 ? -1.032 17.297 -1.717 1 94.56 231 MET B C 1
ATOM 4144 O O . MET B 1 231 ? -1.586 18.406 -1.736 1 94.56 231 MET B O 1
ATOM 4148 N N . SER B 1 232 ? -1.037 16.516 -2.773 1 91.5 232 SER B N 1
ATOM 4149 C CA . SER B 1 232 ? -1.535 16.953 -4.078 1 91.5 232 SER B CA 1
ATOM 4150 C C . SER B 1 232 ? -3.021 17.281 -4.016 1 91.5 232 SER B C 1
ATOM 4152 O O . SER B 1 232 ? -3.473 18.234 -4.652 1 91.5 232 SER B O 1
ATOM 4154 N N . ASP B 1 233 ? -3.709 16.547 -3.232 1 89.94 233 ASP B N 1
ATOM 4155 C CA . ASP B 1 233 ? -5.152 16.75 -3.174 1 89.94 233 ASP B CA 1
ATOM 4156 C C . ASP B 1 233 ? -5.496 17.891 -2.219 1 89.94 233 ASP B C 1
ATOM 4158 O O . ASP B 1 233 ? -6.516 18.562 -2.389 1 89.94 233 ASP B O 1
ATOM 4162 N N . ILE B 1 234 ? -4.637 18.078 -1.295 1 91.69 234 ILE B N 1
ATOM 4163 C CA . ILE B 1 234 ? -4.855 19.188 -0.363 1 91.69 234 ILE B CA 1
ATOM 4164 C C . ILE B 1 234 ? -4.574 20.516 -1.061 1 91.69 234 ILE B C 1
ATOM 4166 O O . ILE B 1 234 ? -5.297 21.484 -0.861 1 91.69 234 ILE B O 1
ATOM 4170 N N . VAL B 1 235 ? -3.666 20.547 -2.027 1 90.62 235 VAL B N 1
ATOM 4171 C CA . VAL B 1 235 ? -3.285 21.797 -2.666 1 90.62 235 VAL B CA 1
ATOM 4172 C C . VAL B 1 235 ? -3.982 21.922 -4.02 1 90.62 235 VAL B C 1
ATOM 4174 O O . VAL B 1 235 ? -3.646 22.797 -4.82 1 90.62 235 VAL B O 1
ATOM 4177 N N . TYR B 1 236 ? -4.879 21.016 -4.402 1 83.69 236 TYR B N 1
ATOM 4178 C CA . TYR B 1 236 ? -5.531 20.875 -5.699 1 83.69 236 TYR B CA 1
ATOM 4179 C C . TYR B 1 236 ? -6.07 22.219 -6.188 1 83.69 236 TYR B C 1
ATOM 4181 O O . TYR B 1 236 ? -5.918 22.562 -7.359 1 83.69 236 TYR B O 1
ATOM 4189 N N . ALA B 1 237 ? -6.695 23.125 -5.422 1 80.81 237 ALA B N 1
ATOM 4190 C CA . ALA B 1 237 ? -7.309 24.375 -5.867 1 80.81 237 ALA B CA 1
ATOM 4191 C C . ALA B 1 237 ? -6.383 25.562 -5.617 1 80.81 237 ALA B C 1
ATOM 4193 O O . ALA B 1 237 ? -6.828 26.703 -5.625 1 80.81 237 ALA B O 1
ATOM 4194 N N . ALA B 1 238 ? -5.125 25.188 -5.516 1 83.12 238 ALA B N 1
ATOM 4195 C CA . ALA B 1 238 ? -4.129 26.219 -5.273 1 83.12 238 ALA B CA 1
ATOM 4196 C C . ALA B 1 238 ? -3.906 27.062 -6.523 1 83.12 238 ALA B C 1
ATOM 4198 O O . ALA B 1 238 ? -4.363 26.719 -7.609 1 83.12 238 ALA B O 1
ATOM 4199 N N . SER B 1 239 ? -3.295 28.125 -6.363 1 84.81 239 SER B N 1
ATOM 4200 C CA . SER B 1 239 ? -2.881 28.984 -7.465 1 84.81 239 SER B CA 1
ATOM 4201 C C . SER B 1 239 ? -1.917 28.266 -8.398 1 84.81 239 SER B C 1
ATOM 4203 O O . SER B 1 239 ? -1.444 27.172 -8.086 1 84.81 239 SER B O 1
ATOM 4205 N N . GLU B 1 240 ? -1.789 28.844 -9.57 1 85.69 240 GLU B N 1
ATOM 4206 C CA . GLU B 1 240 ? -0.77 28.391 -10.516 1 85.69 240 GLU B CA 1
ATOM 4207 C C . GLU B 1 240 ? 0.246 29.5 -10.797 1 85.69 240 GLU B C 1
ATOM 4209 O O . GLU B 1 240 ? -0.102 30.547 -11.352 1 85.69 240 GLU B O 1
ATOM 4214 N N . PRO B 1 241 ? 1.444 29.234 -10.336 1 90.31 241 PRO B N 1
ATOM 4215 C CA . PRO B 1 241 ? 2.057 28.078 -9.68 1 90.31 241 PRO B CA 1
ATOM 4216 C C . PRO B 1 241 ? 1.558 27.875 -8.25 1 90.31 241 PRO B C 1
ATOM 4218 O O . PRO B 1 241 ? 1.107 28.828 -7.609 1 90.31 241 PRO B O 1
ATOM 4221 N N . LYS B 1 242 ? 1.698 26.672 -7.77 1 94.38 242 LYS B N 1
ATOM 4222 C CA . LYS B 1 242 ? 1.096 26.281 -6.496 1 94.38 242 LYS B CA 1
ATOM 4223 C C . LYS B 1 242 ? 1.924 26.797 -5.32 1 94.38 242 LYS B C 1
ATOM 4225 O O . LYS B 1 242 ? 1.416 26.906 -4.203 1 94.38 242 LYS B O 1
ATOM 4230 N N . GLY B 1 243 ? 3.244 27.031 -5.59 1 95.44 243 GLY B N 1
ATOM 4231 C CA . GLY B 1 243 ? 4.062 27.562 -4.512 1 95.44 243 GLY B CA 1
ATOM 4232 C C . GLY B 1 243 ? 5.465 26.984 -4.48 1 95.44 243 GLY B C 1
ATOM 4233 O O . GLY B 1 243 ? 6.117 26.875 -5.52 1 95.44 243 GLY B O 1
ATOM 4234 N N . TRP B 1 244 ? 5.945 26.766 -3.305 1 96.12 244 TRP B N 1
ATOM 4235 C CA . TRP B 1 244 ? 7.352 26.422 -3.141 1 96.12 244 TRP B CA 1
ATOM 4236 C C . TRP B 1 244 ? 7.508 25.203 -2.24 1 96.12 244 TRP B C 1
ATOM 4238 O O . TRP B 1 244 ? 6.66 24.938 -1.381 1 96.12 244 TRP B O 1
ATOM 4248 N N . VAL B 1 245 ? 8.555 24.484 -2.463 1 96.12 245 VAL B N 1
ATOM 4249 C CA . VAL B 1 245 ? 8.938 23.375 -1.582 1 96.12 245 VAL B CA 1
ATOM 4250 C C . VAL B 1 245 ? 10.398 23.516 -1.177 1 96.12 245 VAL B C 1
ATOM 4252 O O . VAL B 1 245 ? 11.266 23.766 -2.023 1 96.12 245 VAL B O 1
ATOM 4255 N N . MET B 1 246 ? 10.648 23.469 0.092 1 94.94 246 MET B N 1
ATOM 4256 C CA . MET B 1 246 ? 12.016 23.516 0.593 1 94.94 246 MET B CA 1
ATOM 4257 C C . MET B 1 246 ? 12.625 22.109 0.61 1 94.94 246 MET B C 1
ATOM 4259 O O . MET B 1 246 ? 12.203 21.25 1.394 1 94.94 246 MET B O 1
ATOM 4263 N N . ARG B 1 247 ? 13.578 21.969 -0.262 1 93.69 247 ARG B N 1
ATOM 4264 C CA . ARG B 1 247 ? 14.266 20.672 -0.375 1 93.69 247 ARG B CA 1
ATOM 4265 C C . ARG B 1 247 ? 15.711 20.875 -0.818 1 93.69 247 ARG B C 1
ATOM 4267 O O . ARG B 1 247 ? 15.969 21.219 -1.973 1 93.69 247 ARG B O 1
ATOM 4274 N N . LYS B 1 248 ? 16.609 20.594 0.064 1 92.06 248 LYS B N 1
ATOM 4275 C CA . LYS B 1 248 ? 18.031 20.891 -0.142 1 92.06 248 LYS B CA 1
ATOM 4276 C C . LYS B 1 248 ? 18.625 20 -1.233 1 92.06 248 LYS B C 1
ATOM 4278 O O . LYS B 1 248 ? 19.375 20.484 -2.084 1 92.06 248 LYS B O 1
ATOM 4283 N N . ASN B 1 249 ? 18.359 18.656 -1.25 1 90.81 249 ASN B N 1
ATOM 4284 C CA . ASN B 1 249 ? 18.906 17.703 -2.207 1 90.81 249 ASN B CA 1
ATOM 4285 C C . ASN B 1 249 ? 17.797 16.859 -2.83 1 90.81 249 ASN B C 1
ATOM 4287 O O . ASN B 1 249 ? 17.734 15.641 -2.602 1 90.81 249 ASN B O 1
ATOM 4291 N N . PRO B 1 250 ? 17.031 17.562 -3.752 1 92.94 250 PRO B N 1
ATOM 4292 C CA . PRO B 1 250 ? 15.93 16.812 -4.355 1 92.94 250 PRO B CA 1
ATOM 4293 C C . PRO B 1 250 ? 16.422 15.75 -5.336 1 92.94 250 PRO B C 1
ATOM 4295 O O . PRO B 1 250 ? 17.391 15.977 -6.066 1 92.94 250 PRO B O 1
ATOM 4298 N N . THR B 1 251 ? 15.844 14.664 -5.281 1 90.44 251 THR B N 1
ATOM 4299 C CA . THR B 1 251 ? 16.109 13.633 -6.281 1 90.44 251 THR B CA 1
ATOM 4300 C C . THR B 1 251 ? 15.492 14.016 -7.625 1 90.44 251 THR B C 1
ATOM 4302 O O . THR B 1 251 ? 14.688 14.945 -7.699 1 90.44 251 THR B O 1
ATOM 4305 N N . VAL B 1 252 ? 15.859 13.297 -8.641 1 89.88 252 VAL B N 1
ATOM 4306 C CA . VAL B 1 252 ? 15.312 13.531 -9.977 1 89.88 252 VAL B CA 1
ATOM 4307 C C . VAL B 1 252 ? 13.797 13.289 -9.961 1 89.88 252 VAL B C 1
ATOM 4309 O O . VAL B 1 252 ? 13.039 14.047 -10.57 1 89.88 252 VAL B O 1
ATOM 4312 N N . LYS B 1 253 ? 13.422 12.328 -9.258 1 85.88 253 LYS B N 1
ATOM 4313 C CA . LYS B 1 253 ? 12.008 12.008 -9.141 1 85.88 253 LYS B CA 1
ATOM 4314 C C . LYS B 1 253 ? 11.234 13.133 -8.461 1 85.88 253 LYS B C 1
ATOM 4316 O O . LYS B 1 253 ? 10.133 13.484 -8.883 1 85.88 253 LYS B O 1
ATOM 4321 N N . GLU B 1 254 ? 11.859 13.727 -7.457 1 91.69 254 GLU B N 1
ATOM 4322 C CA . GLU B 1 254 ? 11.227 14.828 -6.734 1 91.69 254 GLU B CA 1
ATOM 4323 C C . GLU B 1 254 ? 11.141 16.078 -7.605 1 91.69 254 GLU B C 1
ATOM 4325 O O . GLU B 1 254 ? 10.141 16.797 -7.57 1 91.69 254 GLU B O 1
ATOM 4330 N N . GLN B 1 255 ? 12.156 16.281 -8.383 1 94.31 255 GLN B N 1
ATOM 4331 C CA . GLN B 1 255 ? 12.18 17.422 -9.289 1 94.31 255 GLN B CA 1
ATOM 4332 C C . GLN B 1 255 ? 11.078 17.312 -10.336 1 94.31 255 GLN B C 1
ATOM 4334 O O . GLN B 1 255 ? 10.375 18.297 -10.609 1 94.31 255 GLN B O 1
ATOM 4339 N N . ARG B 1 256 ? 10.961 16.156 -10.844 1 92.06 256 ARG B N 1
ATOM 4340 C CA . ARG B 1 256 ? 9.93 15.93 -11.852 1 92.06 256 ARG B CA 1
ATOM 4341 C C . ARG B 1 256 ? 8.531 16.078 -11.258 1 92.06 256 ARG B C 1
ATOM 4343 O O . ARG B 1 256 ? 7.641 16.656 -11.891 1 92.06 256 ARG B O 1
ATOM 4350 N N . PHE B 1 257 ? 8.438 15.578 -10.125 1 93.06 257 PHE B N 1
ATOM 4351 C CA . PHE B 1 257 ? 7.152 15.648 -9.43 1 93.06 257 PHE B CA 1
ATOM 4352 C C . PHE B 1 257 ? 6.762 17.094 -9.156 1 93.06 257 PHE B C 1
ATOM 4354 O O . PHE B 1 257 ? 5.633 17.5 -9.43 1 93.06 257 PHE B O 1
ATOM 4361 N N . CYS B 1 258 ? 7.672 17.875 -8.641 1 94.25 258 CYS B N 1
ATOM 4362 C CA . CYS B 1 258 ? 7.426 19.281 -8.328 1 94.25 258 CYS B CA 1
ATOM 4363 C C . CYS B 1 258 ? 7.109 20.078 -9.586 1 94.25 258 CYS B C 1
ATOM 4365 O O . CYS B 1 258 ? 6.211 20.922 -9.586 1 94.25 258 CYS B O 1
ATOM 4367 N N . LYS B 1 259 ? 7.832 19.781 -10.633 1 93.88 259 LYS B N 1
ATOM 4368 C CA . LYS B 1 259 ? 7.594 20.469 -11.906 1 93.88 259 LYS B CA 1
ATOM 4369 C C . LYS B 1 259 ? 6.184 20.188 -12.422 1 93.88 259 LYS B C 1
ATOM 4371 O O . LYS B 1 259 ? 5.488 21.094 -12.867 1 93.88 259 LYS B O 1
ATOM 4376 N N . ARG B 1 260 ? 5.781 18.984 -12.281 1 91.56 260 ARG B N 1
ATOM 4377 C CA . ARG B 1 260 ? 4.457 18.594 -12.75 1 91.56 260 ARG B CA 1
ATOM 4378 C C . ARG B 1 260 ? 3.361 19.266 -11.938 1 91.56 260 ARG B C 1
ATOM 4380 O O . ARG B 1 260 ? 2.316 19.641 -12.484 1 91.56 260 ARG B O 1
ATOM 4387 N N . LEU B 1 261 ? 3.576 19.453 -10.68 1 91.88 261 LEU B N 1
ATOM 4388 C CA . LEU B 1 261 ? 2.553 19.984 -9.781 1 91.88 261 LEU B CA 1
ATOM 4389 C C . LEU B 1 261 ? 2.568 21.5 -9.781 1 91.88 261 LEU B C 1
ATOM 4391 O O . LEU B 1 261 ? 1.633 22.141 -9.289 1 91.88 261 LEU B O 1
ATOM 4395 N N . GLY B 1 262 ? 3.676 22.031 -10.289 1 93.62 262 GLY B N 1
ATOM 4396 C CA . GLY B 1 262 ? 3.797 23.484 -10.273 1 93.62 262 GLY B CA 1
ATOM 4397 C C . GLY B 1 262 ? 4.375 24.016 -8.977 1 93.62 262 GLY B C 1
ATOM 4398 O O . GLY B 1 262 ? 3.947 25.062 -8.484 1 93.62 262 GLY B O 1
ATOM 4399 N N . LEU B 1 263 ? 5.281 23.297 -8.398 1 95.19 263 LEU B N 1
ATOM 4400 C CA . LEU B 1 263 ? 5.996 23.703 -7.191 1 95.19 263 LEU B CA 1
ATOM 4401 C C . LEU B 1 263 ? 7.441 24.062 -7.512 1 95.19 263 LEU B C 1
ATOM 4403 O O . LEU B 1 263 ? 8.117 23.328 -8.234 1 95.19 263 LEU B O 1
ATOM 4407 N N . GLU B 1 264 ? 7.855 25.156 -7.082 1 95.56 264 GLU B N 1
ATOM 4408 C CA . GLU B 1 264 ? 9.25 25.562 -7.242 1 95.56 264 GLU B CA 1
ATOM 4409 C C . GLU B 1 264 ? 10.102 25.062 -6.078 1 95.56 264 GLU B C 1
ATOM 4411 O O . GLU B 1 264 ? 9.758 25.281 -4.914 1 95.56 264 GLU B O 1
ATOM 4416 N N . ILE B 1 265 ? 11.211 24.5 -6.383 1 95.44 265 ILE B N 1
ATOM 4417 C CA . ILE B 1 265 ? 12.078 23.953 -5.355 1 95.44 265 ILE B CA 1
ATOM 4418 C C . ILE B 1 265 ? 13.055 25.031 -4.871 1 95.44 265 ILE B C 1
ATOM 4420 O O . ILE B 1 265 ? 13.719 25.672 -5.68 1 95.44 265 ILE B O 1
ATOM 4424 N N . ILE B 1 266 ? 13.016 25.219 -3.602 1 94.69 266 ILE B N 1
ATOM 4425 C CA . ILE B 1 266 ? 14.039 26.031 -2.938 1 94.69 266 ILE B CA 1
ATOM 4426 C C . ILE B 1 266 ? 15.07 25.109 -2.287 1 94.69 266 ILE B C 1
ATOM 4428 O O . ILE B 1 266 ? 14.742 24.328 -1.39 1 94.69 266 ILE B O 1
ATOM 4432 N N . PRO B 1 267 ? 16.328 25.141 -2.697 1 93.06 267 PRO B N 1
ATOM 4433 C CA . PRO B 1 267 ? 17.328 24.172 -2.266 1 93.06 267 PRO B CA 1
ATOM 4434 C C . PRO B 1 267 ? 17.844 24.438 -0.853 1 93.06 267 PRO B C 1
ATOM 4436 O O . PRO B 1 267 ? 19.047 24.594 -0.647 1 93.06 267 PRO B O 1
ATOM 4439 N N . VAL B 1 268 ? 16.953 24.484 0.102 1 93.44 268 VAL B N 1
ATOM 4440 C CA . VAL B 1 268 ? 17.266 24.641 1.519 1 93.44 268 VAL B CA 1
ATOM 4441 C C . VAL B 1 268 ? 16.391 23.703 2.35 1 93.44 268 VAL B C 1
ATOM 4443 O O . VAL B 1 268 ? 15.328 23.266 1.904 1 93.44 268 VAL B O 1
ATOM 4446 N N . ASP B 1 269 ? 16.906 23.328 3.443 1 93.88 269 ASP B N 1
ATOM 4447 C CA . ASP B 1 269 ? 16.094 22.578 4.379 1 93.88 269 ASP B CA 1
ATOM 4448 C C . ASP B 1 269 ? 15.594 23.469 5.52 1 93.88 269 ASP B C 1
ATOM 4450 O O . ASP B 1 269 ? 15.828 24.672 5.52 1 93.88 269 ASP B O 1
ATOM 4454 N N . CYS B 1 270 ? 14.852 22.906 6.426 1 95.56 270 CYS B N 1
ATOM 4455 C CA . CYS B 1 270 ? 14.227 23.672 7.508 1 95.56 270 CYS B CA 1
ATOM 4456 C C . CYS B 1 270 ? 15.289 24.328 8.383 1 95.56 270 CYS B C 1
ATOM 4458 O O . CYS B 1 270 ? 15.094 25.453 8.852 1 95.56 270 CYS B O 1
ATOM 4460 N N . LYS B 1 271 ? 16.375 23.594 8.586 1 94.44 271 LYS B N 1
ATOM 4461 C CA . LYS B 1 271 ? 17.453 24.156 9.391 1 94.44 271 LYS B CA 1
ATOM 4462 C C . LYS B 1 271 ? 18.047 25.391 8.727 1 94.44 271 LYS B C 1
ATOM 4464 O O . LYS B 1 271 ? 18.266 26.422 9.375 1 94.44 271 LYS B O 1
ATOM 4469 N N . ASP B 1 272 ? 18.312 25.281 7.449 1 93.06 272 ASP B N 1
ATOM 4470 C CA . ASP B 1 272 ? 18.828 26.422 6.684 1 93.06 272 ASP B CA 1
ATOM 4471 C C . ASP B 1 272 ? 17.875 27.609 6.746 1 93.06 272 ASP B C 1
ATOM 4473 O O . ASP B 1 272 ? 18.297 28.75 6.883 1 93.06 272 ASP B O 1
ATOM 4477 N N . PHE B 1 273 ? 16.641 27.281 6.574 1 92.06 273 PHE B N 1
ATOM 4478 C CA . PHE B 1 273 ? 15.602 28.297 6.59 1 92.06 273 PHE B CA 1
ATOM 4479 C C . PHE B 1 273 ? 15.586 29.031 7.922 1 92.06 273 PHE B C 1
ATOM 4481 O O . PHE B 1 273 ? 15.516 30.266 7.961 1 92.06 273 PHE B O 1
ATOM 4488 N N . MET B 1 274 ? 15.648 28.328 9.008 1 92.44 274 MET B N 1
ATOM 4489 C CA . MET B 1 274 ? 15.625 28.938 10.336 1 92.44 274 MET B CA 1
ATOM 4490 C C . MET B 1 274 ? 16.875 29.781 10.57 1 92.44 274 MET B C 1
ATOM 4492 O O . MET B 1 274 ? 16.812 30.844 11.195 1 92.44 274 MET B O 1
ATOM 4496 N N . ASP B 1 275 ? 18.016 29.25 10.094 1 91 275 ASP B N 1
ATOM 4497 C CA . ASP B 1 275 ? 19.25 30.031 10.195 1 91 275 ASP B CA 1
ATOM 4498 C C . ASP B 1 275 ? 19.125 31.359 9.469 1 91 275 ASP B C 1
ATOM 4500 O O . ASP B 1 275 ? 19.594 32.375 9.961 1 91 275 ASP B O 1
ATOM 4504 N N . TYR B 1 276 ? 18.516 31.266 8.359 1 86.31 276 TYR B N 1
ATOM 4505 C CA . TYR B 1 276 ? 18.281 32.469 7.582 1 86.31 276 TYR B CA 1
ATOM 4506 C C . TYR B 1 276 ? 17.375 33.438 8.328 1 86.31 276 TYR B C 1
ATOM 4508 O O . TYR B 1 276 ? 17.641 34.656 8.375 1 86.31 276 TYR B O 1
ATOM 4516 N N . MET B 1 277 ? 16.297 32.969 8.891 1 86.88 277 MET B N 1
ATOM 4517 C CA . MET B 1 277 ? 15.312 33.781 9.586 1 86.88 277 MET B CA 1
ATOM 4518 C C . MET B 1 277 ? 15.922 34.438 10.828 1 86.88 277 MET B C 1
ATOM 4520 O O . MET B 1 277 ? 15.617 35.594 11.141 1 86.88 277 MET B O 1
ATOM 4524 N N . ILE B 1 278 ? 16.766 33.75 11.492 1 84.06 278 ILE B N 1
ATOM 4525 C CA . ILE B 1 278 ? 17.438 34.281 12.672 1 84.06 278 ILE B CA 1
ATOM 4526 C C . ILE B 1 278 ? 18.406 35.375 12.266 1 84.06 278 ILE B C 1
ATOM 4528 O O . ILE B 1 278 ? 18.469 36.438 12.922 1 84.06 278 ILE B O 1
ATOM 4532 N N . ALA B 1 279 ? 19.078 35.188 11.219 1 83.25 279 ALA B N 1
ATOM 4533 C CA . ALA B 1 279 ? 20.016 36.188 10.727 1 83.25 279 ALA B CA 1
ATOM 4534 C C . ALA B 1 279 ? 19.297 37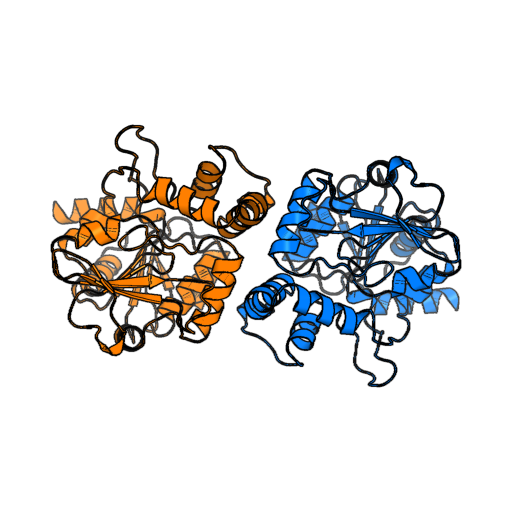.438 10.258 1 83.25 279 ALA B C 1
ATOM 4536 O O . ALA B 1 279 ? 19.781 38.562 10.453 1 83.25 279 ALA B O 1
ATOM 4537 N N . LYS B 1 280 ? 18.188 37.281 9.672 1 81.81 280 LYS B N 1
ATOM 4538 C CA . LYS B 1 280 ? 17.391 38.375 9.172 1 81.81 280 LYS B CA 1
ATOM 4539 C C . LYS B 1 280 ? 16.875 39.25 10.32 1 81.81 280 LYS B C 1
ATOM 4541 O O . LYS B 1 280 ? 16.828 40.469 10.219 1 81.81 280 LYS B O 1
ATOM 4546 N N . GLU B 1 281 ? 16.375 38.656 11.344 1 76.56 281 GLU B N 1
ATOM 4547 C CA . GLU B 1 281 ? 15.875 39.406 12.508 1 76.56 281 GLU B CA 1
ATOM 4548 C C . GLU B 1 281 ? 17 40.156 13.203 1 76.56 281 GLU B C 1
ATOM 4550 O O . GLU B 1 281 ? 16.781 41.219 13.758 1 76.56 281 GLU B O 1
ATOM 4555 N N . ALA B 1 282 ? 18.203 39.625 13.156 1 71.06 282 ALA B N 1
ATOM 4556 C CA . ALA B 1 282 ? 19.359 40.281 13.773 1 71.06 282 ALA B CA 1
ATOM 4557 C C . ALA B 1 282 ? 19.859 41.438 12.945 1 71.06 282 ALA B C 1
ATOM 4559 O O . ALA B 1 282 ? 20.484 42.375 13.469 1 71.06 282 ALA B O 1
ATOM 4560 N N . ALA B 1 283 ? 19.578 41.5 11.797 1 65.5 283 ALA B N 1
ATOM 4561 C CA . ALA B 1 283 ? 20.031 42.594 10.938 1 65.5 283 ALA B CA 1
ATOM 4562 C C . ALA B 1 283 ? 19.031 43.75 10.953 1 65.5 283 ALA B C 1
ATOM 4564 O O . ALA B 1 283 ? 17.828 43.531 11.125 1 65.5 283 ALA B O 1
#

Secondary structure (DSSP, 8-state):
--HHHHHHHHHHHHTTSEEEEE-GGGGTT-BBTTT-PBPP-SHHHHHHHHTTT----HHHHT-HHHHHHHHHHHH-HHHHHHHHIIIIISS-BPPPHHHHHHHHH--SEEEE---SSHHHHHTTTS-EEEEEE--S-SS-S--EEEEEE-SS-EEEE-GGG--TTS-EEEETTEESSSS-EE--SHHHHHHHHHHHHTTTTS-HHHHHHTTT-EEEEES----SHHHHHHHHHHSTT--SS-EEEE-SS--HHHHHHHHHHTEEEES--HHHHHHHHHHHHH-/--HHHHHHHHHHHHTTSEEEEE-GGGGTT-BBTTT-PBPP-SHHHHHHHHTTT----HHHHT-HHHHHHHHHHHH-HHHHHHHHIIIIISS-BPPPHHHHHHHHH--SEEEE---SSHHHHHTTTS-EEEEEE--S-SS-S--EEEEEE-SS-EEEE-GGG--TTS-EEEETTEESSSS-EE--SHHHHHHHHHHHHTTTTS-HHHHHHTTT-EEEEES----SHHHHHHHHHHSTT--SS-EEEE-SS--HHHHHHHHHHTEEEES--HHHHHHHHHHHHH-

pLDDT: mean 93.45, std 6.21, range [51.5, 98.69]

Nearest PDB structures (foldseek):
  8wya-assembly1_A  TM=6.718E-01  e=4.869E-09  Bacillus subtilis
  8k9a-assembly1_D  TM=6.522E-01  e=1.026E-08  Bacillus subtilis
  8w56-assembly1_C  TM=6.646E-01  e=2.163E-08  Bacillus subtilis
  8wkt-assembly1_B  TM=6.544E-01  e=1.311E-07  Bacillus subtilis subsp. natto BEST195
  8k9a-assembly1_B  TM=6.554E-01  e=2.941E-07  Bacillus subtilis

Radius of gyration: 26.9 Å; Cα contacts (8 Å, |Δi|>4): 1075; chains: 2; bounding box: 45×81×68 Å

Solvent-accessible surface area (backbone atoms only — not comparable to full-atom values): 29590 Å² total; per-residue (Å²): 126,71,65,64,60,52,50,53,49,49,52,26,34,77,67,59,43,28,30,49,32,36,27,40,40,44,42,75,71,15,22,28,69,86,80,59,46,68,57,62,58,44,45,60,48,39,43,19,60,74,47,78,68,35,82,64,61,71,79,35,56,70,38,37,30,53,36,39,36,52,47,29,74,75,64,29,66,63,47,54,52,51,51,49,31,49,62,40,56,69,43,58,63,45,76,22,64,55,46,54,57,43,41,72,72,52,60,51,47,36,40,31,60,42,43,54,52,60,69,60,62,48,42,56,83,43,57,31,34,39,37,33,17,41,47,87,58,87,89,49,78,53,22,52,47,38,27,42,30,77,49,83,53,74,39,79,51,55,76,89,71,59,63,86,90,39,29,34,40,35,20,59,30,8,24,46,70,92,63,71,39,68,47,53,24,43,70,28,46,50,45,32,50,55,30,37,75,71,51,31,40,53,54,68,71,54,60,61,65,46,46,62,25,25,33,38,35,35,23,53,83,64,81,47,69,69,61,41,52,51,50,52,58,71,50,61,57,29,25,91,60,26,36,36,32,35,39,54,80,66,48,72,68,41,51,51,49,30,57,74,66,31,35,43,76,39,70,33,41,52,68,55,49,50,54,49,53,55,52,55,70,74,96,126,71,66,66,60,52,48,52,50,50,53,26,34,76,68,60,43,28,30,48,32,35,26,38,40,43,42,74,72,17,24,27,69,86,79,59,48,66,57,64,58,44,44,60,47,38,44,18,59,73,48,79,69,35,83,65,60,71,78,35,55,69,38,35,29,52,38,38,36,52,47,28,75,75,63,30,67,63,49,56,52,51,51,49,32,48,63,40,53,71,43,60,63,43,77,22,65,55,46,53,57,43,42,72,72,51,58,50,48,38,39,31,60,43,42,55,52,61,69,58,62,47,43,55,84,43,58,30,32,40,36,34,18,41,46,87,59,86,90,46,77,54,23,53,46,37,28,41,31,78,49,80,52,74,41,79,49,54,76,89,72,60,62,87,87,40,31,36,39,34,20,60,29,9,23,46,69,93,62,70,41,69,46,52,24,43,69,28,46,49,44,32,50,55,31,38,76,70,51,31,42,53,56,69,72,53,62,61,63,46,47,62,25,25,33,38,35,36,24,53,82,65,78,45,68,69,62,41,52,52,51,51,58,70,51,61,56,30,25,92,60,26,34,35,32,36,40,53,81,66,48,72,67,42,50,52,49,28,56,73,66,32,34,44,77,39,72,32,41,50,67,55,51,51,53,49,53,53,52,53,71,72,98

Foldseek 3Di:
DPPVQVVVQVVCQLVLQAAEAEAQQLQVCKAFPPPRHGQQGAFQSLLCLLVVNDDDDPVCSPGQQASLQVCCVVPNPVSVLVSLCVRAVVTDMDAGLVLVVCLVRPRQEYEYQTAHCSNVVSCLQDWEKEKEAAFDDDPDLARIWIWTDPRHATDTDDLVPDDSPGRYYYHRQYYPPPPRHGQTHPRRLVGLLVSLQVVRHDRPVVVVVQAQGAYEYARHLCPDDSSVSVVLSSQVRYHAQREEYEAQDHDPVRVVSCVVNNYHYDNHHSVRVSVVVVVVVVD/DPPVQVVVQVVCQLVLQAAEAEAQQLQVCKAFPPPRHGQQGAFQSLLCLLVVNDDDDPVCSPGQQASLQVCCVVPNPVSVLVSVCVRAVVTDMDAGLVLVVCLVRPRQEYHYQTAHCSNVVSCLQDWEKEKEAAFDDDPDLARIWIWTDPRHATDTDDLVPDDSVGRYYYHNQYYPPPPRHGQTHPRRLVGLLVSLQVVRHDRPVVVVVQAQGAYEYARHLCPDDSSVSVVLSSQVRYHAQREEYEAQDHDPVRVVSCVVNNYHYDNHHSVRVSVVVVVVVVD